Protein AF-A0A955H6G6-F1 (afdb_monomer_lite)

Structure (mmCIF, N/CA/C/O backbone):
data_AF-A0A955H6G6-F1
#
_entry.id   AF-A0A955H6G6-F1
#
loop_
_atom_site.group_PDB
_atom_site.id
_atom_site.type_symbol
_atom_site.label_atom_id
_atom_site.label_alt_id
_atom_site.label_comp_id
_atom_site.label_asym_id
_atom_site.label_entity_id
_atom_site.label_seq_id
_atom_site.pdbx_PDB_ins_code
_atom_site.Cartn_x
_atom_site.Cartn_y
_atom_site.Cartn_z
_atom_site.occupancy
_atom_site.B_iso_or_equiv
_atom_site.auth_seq_id
_atom_site.auth_comp_id
_atom_site.auth_asym_id
_atom_site.auth_atom_id
_atom_site.pdbx_PDB_model_num
ATOM 1 N N . MET A 1 1 ? 33.867 46.713 -33.913 1.00 29.95 1 MET A N 1
ATOM 2 C CA . MET A 1 1 ? 33.385 47.605 -34.989 1.00 29.95 1 MET A CA 1
ATOM 3 C C . MET A 1 1 ? 33.713 46.946 -36.328 1.00 29.95 1 MET A C 1
ATOM 5 O O . MET A 1 1 ? 34.881 46.955 -36.672 1.00 29.95 1 MET A O 1
ATOM 9 N N . LEU A 1 2 ? 32.701 46.371 -37.013 1.00 30.00 2 LEU A N 1
ATOM 10 C CA . LEU A 1 2 ? 32.691 45.863 -38.414 1.00 30.00 2 LEU A CA 1
ATOM 11 C C . LEU A 1 2 ? 33.700 44.720 -38.749 1.00 30.00 2 LEU A C 1
ATOM 13 O O . LEU A 1 2 ? 34.783 44.666 -38.199 1.00 30.00 2 LEU A O 1
ATOM 17 N N . ALA A 1 3 ? 33.438 43.734 -39.616 1.00 29.50 3 ALA A N 1
ATOM 18 C CA . ALA A 1 3 ? 32.559 43.696 -40.779 1.00 29.50 3 ALA A CA 1
ATOM 19 C C . ALA A 1 3 ? 32.136 42.259 -41.169 1.00 29.50 3 ALA A C 1
ATOM 21 O O . ALA A 1 3 ? 32.921 41.316 -41.099 1.00 29.50 3 ALA A O 1
ATOM 22 N N . PHE A 1 4 ? 30.909 42.152 -41.683 1.00 37.59 4 PHE A N 1
ATOM 23 C CA . PHE A 1 4 ? 30.386 41.062 -42.514 1.00 37.59 4 PHE A CA 1
ATOM 24 C C . PHE A 1 4 ? 31.121 40.949 -43.866 1.00 37.59 4 PHE A C 1
ATOM 26 O O . PHE A 1 4 ? 31.473 41.975 -44.456 1.00 37.59 4 PHE A O 1
ATOM 33 N N . LYS A 1 5 ? 31.211 39.731 -44.432 1.00 34.81 5 LYS A N 1
ATOM 34 C CA . LYS A 1 5 ? 31.335 39.517 -45.892 1.00 34.81 5 LYS A CA 1
ATOM 35 C C . LYS A 1 5 ? 30.805 38.145 -46.376 1.00 34.81 5 LYS A C 1
ATOM 37 O O . LYS A 1 5 ? 31.454 37.122 -46.237 1.00 34.81 5 LYS A O 1
ATOM 42 N N . ASN A 1 6 ? 29.606 38.215 -46.956 1.00 36.41 6 ASN A N 1
ATOM 43 C CA . ASN A 1 6 ? 28.945 37.484 -48.054 1.00 36.41 6 ASN A CA 1
ATOM 44 C C . ASN A 1 6 ? 29.561 36.272 -48.810 1.00 36.41 6 ASN A C 1
ATOM 46 O O . ASN A 1 6 ? 30.717 36.301 -49.226 1.00 36.41 6 ASN A O 1
ATOM 50 N N . ASN A 1 7 ? 28.599 35.428 -49.262 1.00 32.75 7 ASN A N 1
ATOM 51 C CA . ASN A 1 7 ? 28.463 34.663 -50.535 1.00 32.75 7 ASN A CA 1
ATOM 52 C C . ASN A 1 7 ? 29.050 33.224 -50.563 1.00 32.75 7 ASN A C 1
ATOM 54 O O . ASN A 1 7 ? 30.239 33.052 -50.350 1.00 32.75 7 ASN A O 1
ATOM 58 N N . LYS A 1 8 ? 28.315 32.132 -50.877 1.00 29.56 8 LYS A N 1
ATOM 59 C CA . LYS A 1 8 ? 27.477 31.838 -52.070 1.00 29.56 8 LYS A CA 1
ATOM 60 C C . LYS A 1 8 ? 26.641 30.547 -51.896 1.00 29.56 8 LYS A C 1
ATOM 62 O O . LYS A 1 8 ? 27.171 29.528 -51.470 1.00 29.56 8 LYS A O 1
ATOM 67 N N . ILE A 1 9 ? 25.396 30.568 -52.380 1.00 32.31 9 ILE A N 1
ATOM 68 C CA . ILE A 1 9 ? 24.551 29.401 -52.705 1.00 32.31 9 ILE A CA 1
ATOM 69 C C . ILE A 1 9 ? 24.797 29.010 -54.174 1.00 32.31 9 ILE A C 1
ATOM 71 O O . ILE A 1 9 ? 24.883 29.890 -55.035 1.00 32.31 9 ILE A O 1
ATOM 75 N N . LYS A 1 10 ? 24.872 27.707 -54.481 1.00 28.23 10 LYS A N 1
ATOM 76 C CA . LYS A 1 10 ? 24.749 27.168 -55.848 1.00 28.23 10 LYS A CA 1
ATOM 77 C C . LYS A 1 10 ? 23.869 25.914 -55.856 1.00 28.23 10 LYS A C 1
ATOM 79 O O . LYS A 1 10 ? 24.259 24.876 -55.339 1.00 28.23 10 LYS A O 1
ATOM 84 N N . PHE A 1 11 ? 22.708 26.049 -56.494 1.00 28.83 11 PHE A N 1
ATOM 85 C CA . PHE A 1 11 ? 21.888 24.969 -57.043 1.00 28.83 11 PHE A CA 1
ATOM 86 C C . PHE A 1 11 ? 22.544 24.402 -58.312 1.00 28.83 11 PHE A C 1
ATOM 88 O O . PHE A 1 11 ? 23.066 25.172 -59.122 1.00 28.83 11 PHE A O 1
ATOM 95 N N . ILE A 1 12 ? 22.438 23.088 -58.527 1.00 30.50 12 ILE A N 1
ATOM 96 C CA . ILE A 1 12 ? 22.557 22.460 -59.852 1.00 30.50 12 ILE A CA 1
ATOM 97 C C . ILE A 1 12 ? 21.370 21.508 -60.028 1.00 30.50 12 ILE A C 1
ATOM 99 O O . ILE A 1 12 ? 21.167 20.595 -59.235 1.00 30.50 12 ILE A O 1
ATOM 103 N N . PHE A 1 13 ? 20.591 21.777 -61.075 1.00 28.56 13 PHE A N 1
ATOM 104 C CA . PHE A 1 13 ? 19.526 20.945 -61.631 1.00 28.56 13 PHE A CA 1
ATOM 105 C C . PHE A 1 13 ? 20.087 20.014 -62.716 1.00 28.56 13 PHE A C 1
ATOM 107 O O . PHE A 1 13 ? 20.992 20.394 -63.457 1.00 28.56 13 PHE A O 1
ATOM 114 N N . GLY A 1 14 ? 19.445 18.857 -62.873 1.00 26.09 14 GLY A N 1
ATOM 115 C CA . GLY A 1 14 ? 19.478 17.983 -64.049 1.00 26.09 14 GLY A CA 1
ATOM 116 C C . GLY A 1 14 ? 18.926 16.615 -63.638 1.00 26.09 14 GLY A C 1
ATOM 117 O O . GLY A 1 14 ? 19.543 15.949 -62.826 1.00 26.09 14 GLY A O 1
ATOM 118 N N . GLY A 1 15 ? 17.751 16.132 -64.034 1.00 28.52 15 GLY A N 1
ATOM 119 C CA . GLY A 1 15 ? 16.844 16.489 -65.116 1.00 28.52 15 GLY A CA 1
ATOM 120 C C . GLY A 1 15 ? 16.613 15.232 -65.949 1.00 28.52 15 GLY A C 1
ATOM 121 O O . GLY A 1 15 ? 17.495 14.899 -66.718 1.00 28.52 15 GLY A O 1
ATOM 122 N N . TYR A 1 16 ? 15.470 14.554 -65.788 1.00 27.56 16 TYR A N 1
ATOM 123 C CA . TYR A 1 16 ? 14.782 13.791 -66.842 1.00 27.56 16 TYR A CA 1
ATOM 124 C C . TYR A 1 16 ? 13.300 13.646 -66.471 1.00 27.56 16 TYR A C 1
ATOM 126 O O . TYR A 1 16 ? 12.947 13.337 -65.335 1.00 27.56 16 TYR A O 1
ATOM 134 N N . PHE A 1 17 ? 12.446 13.953 -67.443 1.00 27.75 17 PHE A N 1
ATOM 135 C CA . PHE A 1 17 ? 11.005 14.156 -67.345 1.00 27.75 17 PHE A CA 1
ATOM 136 C C . PHE A 1 17 ? 10.324 13.163 -68.309 1.00 27.75 17 PHE A C 1
ATOM 138 O O . PHE A 1 17 ? 10.761 13.041 -69.450 1.00 27.75 17 PHE A O 1
ATOM 145 N N . PHE A 1 18 ? 9.237 12.540 -67.835 1.00 27.34 18 PHE A N 1
ATOM 146 C CA . PHE A 1 18 ? 8.098 11.938 -68.559 1.00 27.34 18 PHE A CA 1
ATOM 147 C C . PHE A 1 18 ? 8.217 10.562 -69.249 1.00 27.34 18 PHE A C 1
ATOM 149 O O . PHE A 1 18 ? 8.771 10.452 -70.337 1.00 27.34 18 PHE A O 1
ATOM 156 N N . LEU A 1 19 ? 7.464 9.576 -68.721 1.00 26.31 19 LEU A N 1
ATOM 157 C CA . LEU A 1 19 ? 6.324 8.982 -69.446 1.00 26.31 19 LEU A CA 1
ATOM 158 C C . LEU A 1 19 ? 5.303 8.268 -68.513 1.00 26.31 19 LEU A C 1
ATOM 160 O O . LEU A 1 19 ? 5.632 7.312 -67.823 1.00 26.31 19 LEU A O 1
ATOM 164 N N . THR A 1 20 ? 4.056 8.754 -68.579 1.00 27.47 20 THR A N 1
ATOM 165 C CA . THR A 1 20 ?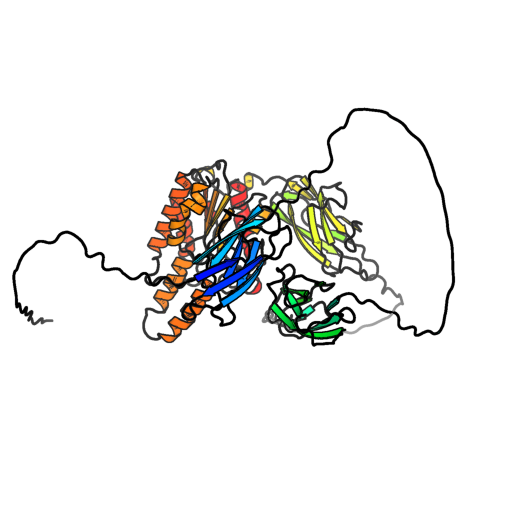 2.741 8.065 -68.489 1.00 27.47 20 THR A CA 1
ATOM 166 C C . THR A 1 20 ? 2.256 7.321 -67.229 1.00 27.47 20 THR A C 1
ATOM 168 O O . THR A 1 20 ? 2.716 6.246 -66.865 1.00 27.47 20 THR A O 1
ATOM 171 N N . ILE A 1 21 ? 1.158 7.873 -66.697 1.00 29.80 21 ILE A N 1
ATOM 172 C CA . ILE A 1 21 ? 0.106 7.281 -65.858 1.00 29.80 21 ILE A CA 1
ATOM 173 C C . ILE A 1 21 ? -0.581 6.117 -66.597 1.00 29.80 21 ILE A C 1
ATOM 175 O O . ILE A 1 21 ? -1.085 6.339 -67.692 1.00 29.80 21 ILE A O 1
ATOM 179 N N . LEU A 1 22 ? -0.642 4.927 -65.983 1.00 25.66 22 LEU A N 1
ATOM 180 C CA . LEU A 1 22 ? -1.825 4.054 -65.816 1.00 25.66 22 LEU A CA 1
ATOM 181 C C . LEU A 1 22 ? -1.365 2.675 -65.301 1.00 25.66 22 LEU A C 1
ATOM 183 O O . LEU A 1 22 ? -0.860 1.866 -66.069 1.00 25.66 22 LEU A O 1
ATOM 187 N N . CYS A 1 23 ? -1.566 2.408 -64.012 1.00 24.22 23 CYS A N 1
ATOM 188 C CA . CYS A 1 23 ? -2.001 1.111 -63.477 1.00 24.22 23 CYS A CA 1
ATOM 189 C C . CYS A 1 23 ? -2.344 1.315 -61.999 1.00 24.22 23 CYS A C 1
ATOM 191 O O . CYS A 1 23 ? -1.502 1.261 -61.109 1.00 24.22 23 CYS A O 1
ATOM 193 N N . PHE A 1 24 ? -3.620 1.625 -61.775 1.00 30.45 24 PHE A N 1
ATOM 194 C CA . PHE A 1 24 ? -4.322 1.252 -60.557 1.00 30.45 24 PHE A CA 1
ATOM 195 C C . PHE A 1 24 ? -4.311 -0.285 -60.467 1.00 30.45 24 PHE A C 1
ATOM 197 O O . PHE A 1 24 ? -4.474 -0.944 -61.491 1.00 30.45 24 PHE A O 1
ATOM 204 N N . PHE A 1 25 ? -4.197 -0.799 -59.243 1.00 30.16 25 PHE A N 1
ATOM 205 C CA . PHE A 1 25 ? -4.153 -2.203 -58.813 1.00 30.16 25 PHE A CA 1
ATOM 206 C C . PHE A 1 25 ? -2.784 -2.898 -58.736 1.00 30.16 25 PHE A C 1
ATOM 208 O O . PHE A 1 25 ? -2.073 -3.090 -59.716 1.00 30.16 25 PHE A O 1
ATOM 215 N N . SER A 1 26 ? -2.539 -3.379 -57.510 1.00 31.69 26 SER A N 1
ATOM 216 C CA . SER A 1 26 ? -1.676 -4.506 -57.150 1.00 31.69 26 SER A CA 1
ATOM 217 C C . SER A 1 26 ? -0.186 -4.220 -57.003 1.00 31.69 26 SER A C 1
ATOM 219 O O . SER A 1 26 ? 0.628 -4.750 -57.743 1.00 31.69 26 SER A O 1
ATOM 221 N N . PHE A 1 27 ? 0.177 -3.483 -55.953 1.00 27.98 27 PHE A N 1
ATOM 222 C CA . PHE A 1 27 ? 1.439 -3.718 -55.244 1.00 27.98 27 PHE A CA 1
ATOM 223 C C . PHE A 1 27 ? 1.220 -3.532 -53.736 1.00 27.98 27 PHE A C 1
ATOM 225 O O . PHE A 1 27 ? 1.695 -2.593 -53.105 1.00 27.98 27 PHE A O 1
ATOM 232 N N . VAL A 1 28 ? 0.477 -4.473 -53.145 1.00 32.03 28 VAL A N 1
ATOM 233 C CA . VAL A 1 28 ? 0.815 -4.926 -51.794 1.00 32.03 28 VAL A CA 1
ATOM 234 C C . VAL A 1 28 ? 2.111 -5.706 -51.981 1.00 32.03 28 VAL A C 1
ATOM 236 O O . VAL A 1 28 ? 2.087 -6.891 -52.304 1.00 32.03 28 VAL A O 1
ATOM 239 N N . SER A 1 29 ? 3.257 -5.029 -51.887 1.00 32.50 29 SER A N 1
ATOM 240 C CA . SER A 1 29 ? 4.501 -5.750 -51.642 1.00 32.50 29 SER A CA 1
ATOM 241 C C . SER A 1 29 ? 4.330 -6.395 -50.282 1.00 32.50 29 SER A C 1
ATOM 243 O O . SER A 1 29 ? 4.290 -5.704 -49.264 1.00 32.50 29 SER A O 1
ATOM 245 N N . ALA A 1 30 ? 4.153 -7.712 -50.302 1.00 32.62 30 ALA A N 1
ATOM 246 C CA . ALA A 1 30 ? 4.220 -8.558 -49.137 1.00 32.62 30 ALA A CA 1
ATOM 247 C C . ALA A 1 30 ? 5.499 -8.209 -48.368 1.00 32.62 30 ALA A C 1
ATOM 249 O O . ALA A 1 30 ? 6.603 -8.599 -48.743 1.00 32.62 30 ALA A O 1
ATOM 250 N N . VAL A 1 31 ? 5.337 -7.473 -47.270 1.00 29.88 31 VAL A N 1
ATOM 251 C CA . VAL A 1 31 ? 6.147 -7.744 -46.094 1.00 29.88 31 VAL A CA 1
ATOM 252 C C . VAL A 1 31 ? 5.825 -9.195 -45.790 1.00 29.88 31 VAL A C 1
ATOM 254 O O . VAL A 1 31 ? 4.696 -9.510 -45.414 1.00 29.88 31 VAL A O 1
ATOM 257 N N . SER A 1 32 ? 6.766 -10.103 -46.044 1.00 34.44 32 SER A N 1
ATOM 258 C CA . SER A 1 32 ? 6.687 -11.401 -45.400 1.00 34.44 32 SER A CA 1
ATOM 259 C C . SER A 1 32 ? 6.675 -11.092 -43.910 1.00 34.44 32 SER A C 1
ATOM 261 O O . SER A 1 32 ? 7.691 -10.668 -43.356 1.00 34.44 32 SER A O 1
ATOM 263 N N . ALA A 1 33 ? 5.509 -11.218 -43.279 1.00 32.69 33 ALA A N 1
ATOM 264 C CA . ALA A 1 33 ? 5.447 -11.406 -41.850 1.00 32.69 33 ALA A CA 1
ATOM 265 C C . ALA A 1 33 ? 6.297 -12.647 -41.597 1.00 32.69 33 ALA A C 1
ATOM 267 O O . ALA A 1 33 ? 5.891 -13.766 -41.902 1.00 32.69 33 ALA A O 1
ATOM 268 N N . GLN A 1 34 ? 7.531 -12.437 -41.156 1.00 34.25 34 GLN A N 1
ATOM 269 C CA . GLN A 1 34 ? 8.310 -13.510 -40.587 1.00 34.25 34 GLN A CA 1
ATOM 270 C C . GLN A 1 34 ? 7.605 -13.808 -39.269 1.00 34.25 34 GLN A C 1
ATOM 272 O O . GLN A 1 34 ? 7.817 -13.117 -38.275 1.00 34.25 34 GLN A O 1
ATOM 277 N N . SER A 1 35 ? 6.637 -14.728 -39.309 1.00 43.41 35 SER A N 1
ATOM 278 C CA . SER A 1 35 ? 5.995 -15.220 -38.103 1.00 43.41 35 SER A CA 1
ATOM 279 C C . SER A 1 35 ? 7.091 -15.902 -37.306 1.00 43.41 35 SER A C 1
ATOM 281 O O . SER A 1 35 ? 7.591 -16.947 -37.716 1.00 43.41 35 SER A O 1
ATOM 283 N N . SER A 1 36 ? 7.496 -15.304 -36.196 1.00 52.47 36 SER A N 1
ATOM 284 C CA . SER A 1 36 ? 8.211 -16.034 -35.161 1.00 52.47 36 SER A CA 1
ATOM 285 C C . SER A 1 36 ? 7.305 -17.189 -34.736 1.00 52.47 36 SER A C 1
ATOM 287 O O . SER A 1 36 ? 6.261 -16.944 -34.128 1.00 52.47 36 SER A O 1
ATOM 289 N N . SER A 1 37 ? 7.631 -18.414 -35.152 1.00 72.56 37 SER A N 1
ATOM 290 C CA . SER A 1 37 ? 6.790 -19.582 -34.896 1.00 72.56 37 SER A CA 1
ATOM 291 C C . SER A 1 37 ? 6.953 -20.010 -33.433 1.00 72.56 37 SER A C 1
ATOM 293 O O . SER A 1 37 ? 7.884 -20.714 -33.053 1.00 72.56 37 SER A O 1
ATOM 295 N N . TYR A 1 38 ? 6.069 -19.486 -32.582 1.00 87.81 38 TYR A N 1
ATOM 296 C CA . TYR A 1 38 ? 5.845 -19.978 -31.227 1.00 87.81 38 TYR A CA 1
ATOM 297 C C . TYR A 1 38 ? 4.654 -20.922 -31.285 1.00 87.81 38 TYR A C 1
ATOM 299 O O . TYR A 1 38 ? 3.580 -20.530 -31.749 1.00 87.81 38 TYR A O 1
ATOM 307 N N . THR A 1 39 ? 4.828 -22.156 -30.827 1.00 90.88 39 THR A N 1
ATOM 308 C CA . THR A 1 39 ? 3.720 -23.108 -30.748 1.00 90.88 39 THR A CA 1
ATOM 309 C C . THR A 1 39 ? 3.658 -23.738 -29.372 1.00 90.88 39 THR A C 1
ATOM 311 O O . THR A 1 39 ? 4.681 -23.957 -28.720 1.00 90.88 39 THR A O 1
ATOM 314 N N . ILE A 1 40 ? 2.430 -24.002 -28.934 1.00 93.69 40 ILE A N 1
ATOM 315 C CA . ILE A 1 40 ? 2.135 -24.826 -27.771 1.00 93.69 40 ILE A CA 1
ATOM 316 C C . ILE A 1 40 ? 1.022 -25.797 -28.148 1.00 93.69 40 ILE A C 1
ATOM 318 O O . ILE A 1 40 ? 0.101 -25.437 -28.885 1.00 93.69 40 ILE A O 1
ATOM 322 N N . SER A 1 41 ? 1.109 -27.024 -27.658 1.00 93.56 41 SER A N 1
ATOM 323 C CA . SER A 1 41 ? 0.113 -28.066 -27.891 1.00 93.56 41 SER A CA 1
ATOM 324 C C . SER A 1 41 ? 0.009 -28.983 -26.682 1.00 93.56 41 SER A C 1
ATOM 326 O O . SER A 1 41 ? 0.916 -29.045 -25.854 1.00 93.56 41 SER A O 1
ATOM 328 N N . THR A 1 42 ? -1.121 -29.664 -26.570 1.00 93.94 42 THR A N 1
ATOM 329 C CA . THR A 1 42 ? -1.395 -30.640 -25.520 1.00 93.94 42 THR A CA 1
ATOM 330 C C . THR A 1 42 ? -1.686 -31.993 -26.152 1.00 93.94 42 THR A C 1
ATOM 332 O O . THR A 1 42 ? -2.109 -32.069 -27.308 1.00 93.94 42 THR A O 1
ATOM 335 N N . ASP A 1 43 ? -1.464 -33.073 -25.407 1.00 87.69 43 ASP A N 1
ATOM 336 C CA . ASP A 1 43 ? -1.727 -34.435 -25.885 1.00 87.69 43 ASP A CA 1
ATOM 337 C C . ASP A 1 43 ? -3.230 -34.741 -26.007 1.00 87.69 43 ASP A C 1
ATOM 339 O O . ASP A 1 43 ? -3.630 -35.601 -26.796 1.00 87.69 43 ASP A O 1
ATOM 343 N N . LYS A 1 44 ? -4.068 -34.019 -25.252 1.00 88.94 44 LYS A N 1
ATOM 344 C CA . LYS A 1 44 ? -5.530 -34.140 -25.245 1.00 88.94 44 LYS A CA 1
ATOM 345 C C . LYS A 1 44 ? -6.183 -32.761 -25.161 1.00 88.94 44 LYS A C 1
ATOM 347 O O . LYS A 1 44 ? -5.567 -31.778 -24.753 1.00 88.94 44 LYS A O 1
ATOM 352 N N . SER A 1 45 ? -7.461 -32.694 -25.524 1.00 89.12 45 SER A N 1
ATOM 353 C CA . SER A 1 45 ? -8.305 -31.510 -25.313 1.00 89.12 45 SER A CA 1
ATOM 354 C C . SER A 1 45 ? -9.147 -31.589 -24.035 1.00 89.12 45 SER A C 1
ATOM 356 O O . SER A 1 45 ? -9.696 -30.572 -23.620 1.00 89.12 45 SER A O 1
ATOM 358 N N . THR A 1 46 ? -9.257 -32.772 -23.421 1.00 93.00 46 THR A N 1
ATOM 359 C CA . THR A 1 46 ? -10.068 -33.031 -22.222 1.00 93.00 46 THR A CA 1
ATOM 360 C C . THR A 1 46 ? -9.289 -33.899 -21.235 1.00 93.00 46 THR A C 1
ATOM 362 O O . THR A 1 46 ? -8.666 -34.877 -21.654 1.00 93.00 46 THR A O 1
ATOM 365 N N . TYR A 1 47 ? -9.333 -33.534 -19.953 1.00 90.88 47 TYR A N 1
ATOM 366 C CA . TYR A 1 47 ? -8.598 -34.167 -18.854 1.00 90.88 47 TYR A CA 1
ATOM 367 C C . TYR A 1 47 ? -9.521 -34.446 -17.659 1.00 90.88 47 TYR A C 1
ATOM 369 O O . TYR A 1 47 ? -10.511 -33.742 -17.446 1.00 90.88 47 TYR A O 1
ATOM 377 N N . GLN A 1 48 ? -9.178 -35.455 -16.865 1.00 82.94 48 GLN A N 1
ATOM 378 C CA . GLN A 1 48 ? -9.827 -35.748 -15.585 1.00 82.94 48 GLN A CA 1
ATOM 379 C C . GLN A 1 48 ? -9.329 -34.805 -14.478 1.00 82.94 48 GLN A C 1
ATOM 381 O O . GLN A 1 48 ? -8.270 -34.182 -14.602 1.00 82.94 48 GLN A O 1
ATOM 386 N N . LYS A 1 49 ? -10.075 -34.698 -13.371 1.00 74.81 49 LYS A N 1
ATOM 387 C CA . LYS A 1 49 ? -9.625 -33.938 -12.192 1.00 74.81 49 LYS A CA 1
ATOM 388 C C . LYS A 1 49 ? -8.269 -34.466 -11.707 1.00 74.81 49 LYS A C 1
ATOM 390 O O . LYS A 1 49 ? -8.062 -35.673 -11.639 1.00 74.81 49 LYS A O 1
ATOM 395 N N . ASP A 1 50 ? -7.363 -33.547 -11.373 1.00 74.06 50 ASP A N 1
ATOM 396 C CA . ASP A 1 50 ? -6.000 -33.819 -10.896 1.00 74.06 50 ASP A CA 1
ATOM 397 C C . ASP A 1 50 ? -5.089 -34.545 -11.915 1.00 74.06 50 ASP A C 1
ATOM 399 O O . ASP A 1 50 ? -3.934 -34.854 -11.610 1.00 74.06 50 ASP A O 1
ATOM 403 N N . GLU A 1 51 ? -5.559 -34.768 -13.152 1.00 80.69 51 GLU A N 1
ATOM 404 C CA . GLU A 1 51 ? -4.738 -35.290 -14.244 1.00 80.69 51 GLU A CA 1
ATOM 405 C C . GLU A 1 51 ? -3.700 -34.244 -14.683 1.00 80.69 51 GLU A C 1
ATOM 407 O O . GLU A 1 51 ? -3.985 -33.052 -14.830 1.00 80.69 51 GLU A O 1
ATOM 412 N N . ILE A 1 52 ? -2.464 -34.700 -14.903 1.00 84.62 52 ILE A N 1
ATOM 413 C CA . ILE A 1 52 ? -1.366 -33.844 -15.355 1.00 84.62 52 ILE A CA 1
ATOM 414 C C . ILE A 1 52 ? -1.564 -33.494 -16.831 1.00 84.62 52 ILE A C 1
ATOM 416 O O . ILE A 1 52 ? -1.545 -34.366 -17.701 1.00 84.62 52 ILE A O 1
ATOM 420 N N . VAL A 1 53 ? -1.649 -32.200 -17.116 1.00 88.06 53 VAL A N 1
ATOM 421 C CA . VAL A 1 53 ? -1.676 -31.645 -18.469 1.00 88.06 53 VAL A CA 1
ATOM 422 C C . VAL A 1 53 ? -0.242 -31.457 -18.953 1.00 88.06 53 VAL A C 1
ATOM 424 O O . VAL A 1 53 ? 0.503 -30.632 -18.413 1.00 88.06 53 VAL A O 1
ATOM 427 N N . LYS A 1 54 ? 0.143 -32.205 -19.989 1.00 86.69 54 LYS A N 1
ATOM 428 C CA . LYS A 1 54 ? 1.442 -32.062 -20.656 1.00 86.69 54 LYS A CA 1
ATOM 429 C C . LYS A 1 54 ? 1.341 -31.068 -21.801 1.00 86.69 54 LYS A C 1
ATOM 431 O O . LYS A 1 54 ? 0.465 -31.178 -22.653 1.00 86.69 54 LYS A O 1
ATOM 436 N N . VAL A 1 55 ? 2.249 -30.101 -21.804 1.00 93.25 55 VAL A N 1
ATOM 437 C CA . VAL A 1 55 ? 2.262 -28.984 -22.748 1.00 93.25 55 VAL A CA 1
ATOM 438 C C . VAL A 1 55 ? 3.576 -28.991 -23.493 1.00 93.25 55 VAL A C 1
ATOM 440 O O . VAL A 1 55 ? 4.606 -28.563 -22.962 1.00 93.25 55 VAL A O 1
ATOM 443 N N . ASP A 1 56 ? 3.525 -29.484 -24.721 1.00 90.94 56 ASP A N 1
ATOM 444 C CA . ASP A 1 56 ? 4.646 -29.450 -25.643 1.00 90.94 56 ASP A CA 1
ATOM 445 C C . ASP A 1 56 ? 4.740 -28.059 -26.260 1.00 90.94 56 ASP A C 1
ATOM 447 O O . ASP A 1 56 ? 3.742 -27.497 -26.719 1.00 90.94 56 ASP A O 1
ATOM 451 N N . TRP A 1 57 ? 5.941 -27.496 -26.258 1.00 92.31 57 TRP A N 1
ATOM 452 C CA . TRP A 1 57 ? 6.219 -26.174 -26.797 1.00 92.31 57 TRP A CA 1
ATOM 453 C C . TRP A 1 57 ? 7.407 -26.214 -27.753 1.00 92.31 57 TRP A C 1
ATOM 455 O O . TRP A 1 57 ? 8.369 -26.962 -27.551 1.00 92.31 57 TRP A O 1
ATOM 465 N N . GLU A 1 58 ? 7.350 -25.372 -28.782 1.00 89.88 58 GLU A N 1
ATOM 466 C CA . GLU A 1 58 ? 8.418 -25.193 -29.766 1.00 89.88 58 GLU A CA 1
ATOM 467 C C . GLU A 1 58 ? 8.595 -23.703 -30.093 1.00 89.88 58 GLU A C 1
ATOM 469 O O . GLU A 1 58 ? 7.625 -22.956 -30.255 1.00 89.88 58 GLU A O 1
ATOM 474 N N . ILE A 1 59 ? 9.856 -23.276 -30.148 1.00 85.12 59 ILE A N 1
ATOM 475 C CA . ILE A 1 59 ? 10.323 -21.918 -30.420 1.00 85.12 59 ILE A CA 1
ATOM 476 C C . ILE A 1 59 ? 11.478 -22.024 -31.411 1.00 85.12 59 ILE A C 1
ATOM 478 O O . ILE A 1 59 ? 12.464 -22.717 -31.156 1.00 85.12 59 ILE A O 1
ATOM 482 N N . GLU A 1 60 ? 11.432 -21.267 -32.503 1.00 77.94 60 GLU A N 1
ATOM 483 C CA . GLU A 1 60 ? 12.608 -21.113 -33.365 1.00 77.94 60 GLU A CA 1
ATOM 484 C C . GLU A 1 60 ? 13.839 -20.680 -32.553 1.00 77.94 60 GLU A C 1
ATOM 486 O O . GLU A 1 60 ? 13.819 -19.666 -31.855 1.00 77.94 60 GLU A O 1
ATOM 491 N N . SER A 1 61 ? 14.943 -21.424 -32.662 1.00 64.19 61 SER A N 1
ATOM 492 C CA . SER A 1 61 ? 16.137 -21.264 -31.814 1.00 64.19 61 SER A CA 1
ATOM 493 C C . SER A 1 61 ? 16.758 -19.859 -31.826 1.00 64.19 61 SER A C 1
ATOM 495 O O . SER A 1 61 ? 17.478 -19.499 -30.899 1.00 64.19 61 SER A O 1
ATOM 497 N N . SER A 1 62 ? 16.504 -19.049 -32.859 1.00 64.44 62 SER A N 1
ATOM 498 C CA . SER A 1 62 ? 16.932 -17.642 -32.922 1.00 64.44 62 SER A CA 1
ATOM 499 C C . SER A 1 62 ? 16.109 -16.699 -32.034 1.00 64.44 62 SER A C 1
ATOM 501 O O . SER A 1 62 ? 16.543 -15.577 -31.783 1.00 64.44 62 SER A O 1
ATOM 503 N N . ASN A 1 63 ? 14.942 -17.143 -31.563 1.00 64.19 63 ASN A N 1
ATOM 504 C CA . ASN A 1 63 ? 13.964 -16.360 -30.806 1.00 64.19 63 ASN A CA 1
ATOM 505 C C . ASN A 1 63 ? 13.818 -16.819 -29.345 1.00 64.19 63 ASN A C 1
ATOM 507 O O . ASN A 1 63 ? 13.110 -16.164 -28.581 1.00 64.19 63 ASN A O 1
ATOM 511 N N . SER A 1 64 ? 14.477 -17.915 -28.946 1.00 64.19 64 SER A N 1
ATOM 512 C CA . SER A 1 64 ? 14.385 -18.454 -27.585 1.00 64.19 64 SER A CA 1
ATOM 513 C C . SER A 1 64 ? 15.059 -17.527 -26.570 1.00 64.19 64 SER A C 1
ATOM 515 O O . SER A 1 64 ? 16.263 -17.260 -26.667 1.00 64.19 64 SER A O 1
ATOM 517 N N . SER A 1 65 ? 14.313 -17.078 -25.564 1.00 68.38 65 SER A N 1
ATOM 518 C CA . SER A 1 65 ? 14.833 -16.341 -24.409 1.00 68.38 65 SER A CA 1
ATOM 519 C C . SER A 1 65 ? 14.709 -17.186 -23.142 1.00 68.38 65 SER A C 1
ATOM 521 O O . SER A 1 65 ? 13.752 -17.933 -22.970 1.00 68.38 65 SER A O 1
ATOM 523 N N . ASN A 1 66 ? 15.649 -17.044 -22.199 1.00 68.88 66 ASN A N 1
ATOM 524 C CA . ASN A 1 66 ? 15.591 -17.722 -20.890 1.00 68.88 66 ASN A CA 1
ATOM 525 C C . ASN A 1 66 ? 14.384 -17.306 -20.028 1.00 68.88 66 ASN A C 1
ATOM 527 O O . ASN A 1 66 ? 14.148 -17.889 -18.975 1.00 68.88 66 ASN A O 1
ATOM 531 N N . ASN A 1 67 ? 13.641 -16.297 -20.483 1.00 73.19 67 ASN A N 1
ATOM 532 C CA . ASN A 1 67 ? 12.564 -15.651 -19.752 1.00 73.19 67 ASN A CA 1
ATOM 533 C C . ASN A 1 67 ? 11.198 -15.808 -20.445 1.00 73.19 67 ASN A C 1
ATOM 535 O O . ASN A 1 67 ? 10.246 -15.128 -20.067 1.00 73.19 67 ASN A O 1
ATOM 539 N N . ASP A 1 68 ? 11.097 -16.637 -21.483 1.00 82.25 68 ASP A N 1
ATOM 540 C CA . ASP A 1 68 ? 9.808 -16.991 -22.085 1.00 82.25 68 ASP A CA 1
ATOM 541 C C . ASP A 1 68 ? 9.102 -18.008 -21.176 1.00 82.25 68 ASP A C 1
ATOM 543 O O . ASP A 1 68 ? 9.763 -18.847 -20.557 1.00 82.25 68 ASP A O 1
ATOM 547 N N . TRP A 1 69 ? 7.777 -17.944 -21.055 1.00 86.56 69 TRP A N 1
ATOM 548 C CA . TRP A 1 69 ? 7.026 -18.765 -20.100 1.00 86.56 69 TRP A CA 1
ATOM 549 C C . TRP A 1 69 ? 5.629 -19.138 -20.596 1.00 86.56 69 TRP A C 1
ATOM 551 O O . TRP A 1 69 ? 5.050 -18.445 -21.428 1.00 86.56 69 TRP A O 1
ATOM 561 N N . ILE A 1 70 ? 5.093 -20.245 -20.079 1.00 90.00 70 ILE A N 1
ATOM 562 C CA . ILE A 1 70 ? 3.713 -20.692 -20.300 1.00 90.00 70 ILE A CA 1
ATOM 563 C C . ILE A 1 70 ? 2.959 -20.622 -18.975 1.00 90.00 70 ILE A C 1
ATOM 565 O O . ILE A 1 70 ? 3.470 -21.067 -17.945 1.00 90.00 70 ILE A O 1
ATOM 569 N N . GLY A 1 71 ? 1.750 -20.065 -19.000 1.00 84.12 71 GLY A N 1
ATOM 570 C CA . GLY A 1 71 ? 0.815 -20.067 -17.877 1.00 84.12 71 GLY A CA 1
ATOM 571 C C . GLY A 1 71 ? -0.446 -20.873 -18.178 1.00 84.12 71 GLY A C 1
ATOM 572 O O . GLY A 1 71 ? -0.896 -20.905 -19.323 1.00 84.12 71 GLY A O 1
ATOM 573 N N . LEU A 1 72 ? -1.020 -21.481 -17.140 1.00 93.38 72 LEU A N 1
ATOM 574 C CA . LEU A 1 72 ? -2.346 -22.099 -17.131 1.00 93.38 72 LEU A CA 1
ATOM 575 C C . LEU A 1 72 ? -3.366 -21.107 -16.553 1.00 93.38 72 LEU A C 1
ATOM 577 O O . LEU A 1 72 ? -3.152 -20.549 -15.476 1.00 93.38 72 LEU A O 1
ATOM 581 N N . TYR A 1 73 ? -4.491 -20.917 -17.232 1.00 94.56 73 TYR A N 1
ATOM 582 C CA . TYR A 1 73 ? -5.519 -19.928 -16.904 1.00 94.56 73 TYR A CA 1
ATOM 583 C C . TYR A 1 73 ? -6.900 -20.567 -16.914 1.00 94.56 73 TYR A C 1
ATOM 585 O O . TYR A 1 73 ? -7.189 -21.352 -17.811 1.00 94.56 73 TYR A O 1
ATOM 593 N N . LYS A 1 74 ? -7.804 -20.155 -16.015 1.00 94.06 74 LYS A N 1
ATOM 594 C CA . LYS A 1 74 ? -9.238 -20.368 -16.276 1.00 94.06 74 LYS A CA 1
ATOM 595 C C . LYS A 1 74 ? -9.633 -19.584 -17.522 1.00 94.06 74 LYS A C 1
ATOM 597 O O . LYS A 1 74 ? -9.266 -18.407 -17.638 1.00 94.06 74 LYS A O 1
ATOM 602 N N . LYS A 1 75 ? -10.394 -20.210 -18.418 1.00 91.50 75 LYS A N 1
ATOM 603 C CA . LYS A 1 75 ? -10.858 -19.606 -19.675 1.00 91.50 75 LYS A CA 1
ATOM 604 C C . LYS A 1 75 ? -11.506 -18.244 -19.418 1.00 91.50 75 LYS A C 1
ATOM 606 O O . LYS A 1 75 ? -12.312 -18.093 -18.500 1.00 91.50 75 LYS A O 1
ATOM 611 N N . GLY A 1 76 ? -11.097 -17.237 -20.189 1.00 85.94 76 GLY A N 1
ATOM 612 C CA . GLY A 1 76 ? -11.543 -15.846 -20.017 1.00 85.94 76 GLY A CA 1
ATOM 613 C C . GLY A 1 76 ? -10.860 -15.032 -18.902 1.00 85.94 76 GLY A C 1
ATOM 614 O O . GLY A 1 76 ? -11.148 -13.843 -18.770 1.00 85.94 76 GLY A O 1
ATOM 615 N N . SER A 1 77 ? -9.937 -15.602 -18.117 1.00 84.94 77 SER A N 1
ATOM 616 C CA . SER A 1 77 ? -9.159 -14.830 -17.127 1.00 84.94 77 SER A CA 1
ATOM 617 C C . SER A 1 77 ? -8.201 -13.845 -17.804 1.00 84.94 77 SER A C 1
ATOM 619 O O . SER A 1 77 ? -7.728 -14.094 -18.913 1.00 84.94 77 SER A O 1
ATOM 621 N N . SER A 1 78 ? -7.857 -12.740 -17.137 1.00 88.00 78 SER A N 1
ATOM 622 C CA . SER A 1 78 ? -6.836 -11.818 -17.653 1.00 88.00 78 SER A CA 1
ATOM 623 C C . SER A 1 78 ? -5.454 -12.482 -17.700 1.00 88.00 78 SER A C 1
ATOM 625 O O . SER A 1 78 ? -5.163 -13.377 -16.906 1.00 88.00 78 SER A O 1
ATOM 627 N N . ASP A 1 79 ? -4.569 -12.021 -18.592 1.00 77.62 79 ASP A N 1
ATOM 628 C CA . ASP A 1 79 ? -3.213 -12.583 -18.745 1.00 77.62 79 ASP A CA 1
ATOM 629 C C . ASP A 1 79 ? -2.362 -12.479 -17.464 1.00 77.62 79 ASP A C 1
ATOM 631 O O . ASP A 1 79 ? -1.421 -13.248 -17.284 1.00 77.62 79 ASP A O 1
ATOM 635 N N . LYS A 1 80 ? -2.736 -11.601 -16.521 1.00 77.06 80 LYS A N 1
ATOM 636 C CA . LYS A 1 80 ? -2.080 -11.443 -15.211 1.00 77.06 80 LYS A CA 1
ATOM 637 C C . LYS A 1 80 ? -2.559 -12.437 -14.140 1.00 77.06 80 LYS A C 1
ATOM 639 O O . LYS A 1 80 ? -1.959 -12.493 -13.071 1.00 77.06 80 LYS A O 1
ATOM 644 N N . LYS A 1 81 ? -3.630 -13.200 -14.392 1.00 82.38 81 LYS A N 1
ATOM 645 C CA . LYS A 1 81 ? -4.279 -14.093 -13.413 1.00 82.38 81 LYS A CA 1
ATOM 646 C C . LYS A 1 81 ? -4.178 -15.565 -13.836 1.00 82.38 81 LYS A C 1
ATOM 648 O O . LYS A 1 81 ? -5.187 -16.213 -14.104 1.00 82.38 81 LYS A O 1
ATOM 653 N N . TYR A 1 82 ? -2.953 -16.079 -13.908 1.00 74.88 82 TYR A N 1
ATOM 654 C CA . TYR A 1 82 ? -2.696 -17.509 -14.107 1.00 74.88 82 TYR A CA 1
ATOM 655 C C . TYR A 1 82 ? -2.905 -18.296 -12.803 1.00 74.88 82 TYR A C 1
ATOM 657 O O . TYR A 1 82 ? -2.675 -17.782 -11.708 1.00 74.88 82 TYR A O 1
ATOM 665 N N . GLU A 1 83 ? -3.307 -19.562 -12.899 1.00 81.44 83 GLU A N 1
ATOM 666 C CA . GLU A 1 83 ? -3.351 -20.485 -11.755 1.00 81.44 83 GLU A CA 1
ATOM 667 C C . GLU A 1 83 ? -1.967 -21.046 -11.413 1.00 81.44 83 GLU A C 1
ATOM 669 O O . GLU A 1 83 ? -1.642 -21.245 -10.238 1.00 81.44 83 GLU A O 1
ATOM 674 N N . SER A 1 84 ? -1.168 -21.297 -12.448 1.00 72.75 84 SER A N 1
ATOM 675 C CA . SER A 1 84 ? 0.195 -21.818 -12.386 1.00 72.75 84 SER A CA 1
ATOM 676 C C . SER A 1 84 ? 0.946 -21.435 -13.665 1.00 72.75 84 SER A C 1
ATOM 678 O O . SER A 1 84 ? 0.337 -21.083 -14.674 1.00 72.75 84 SER A O 1
ATOM 680 N N . TRP A 1 85 ? 2.277 -21.434 -13.620 1.00 91.06 85 TRP A N 1
ATOM 681 C CA . TRP A 1 85 ? 3.120 -21.040 -14.749 1.00 91.06 85 TRP A CA 1
ATOM 682 C C . TRP A 1 85 ? 4.511 -21.671 -14.646 1.00 91.06 85 TRP A C 1
ATOM 684 O O . TRP A 1 85 ? 4.953 -22.025 -13.550 1.00 91.06 85 TRP A O 1
ATOM 694 N N . ALA A 1 86 ? 5.211 -21.778 -15.774 1.00 68.12 86 ALA A N 1
ATOM 695 C CA . ALA A 1 86 ? 6.603 -22.214 -15.821 1.00 68.12 86 ALA A CA 1
ATOM 696 C C . ALA A 1 86 ? 7.361 -21.599 -17.011 1.00 68.12 86 ALA A C 1
ATOM 698 O O . ALA A 1 86 ? 6.794 -21.370 -18.079 1.00 68.12 86 ALA A O 1
ATOM 699 N N . TYR A 1 87 ? 8.660 -21.336 -16.829 1.00 82.38 87 TYR A N 1
ATOM 700 C CA . TYR A 1 87 ? 9.538 -20.889 -17.915 1.00 82.38 87 TYR A CA 1
ATOM 701 C C . TYR A 1 87 ? 9.790 -22.015 -18.926 1.00 82.38 87 TYR A C 1
ATOM 703 O O . TYR A 1 87 ? 10.031 -23.161 -18.546 1.00 82.38 87 TYR A O 1
ATOM 711 N N . VAL A 1 88 ? 9.824 -21.664 -20.209 1.00 72.88 88 VAL A N 1
ATOM 712 C CA . VAL A 1 88 ? 10.079 -22.572 -21.339 1.00 72.88 88 VAL A CA 1
ATOM 713 C C . VAL A 1 88 ? 11.535 -22.534 -21.808 1.00 72.88 88 VAL A C 1
ATOM 715 O O . VAL A 1 88 ? 11.810 -22.780 -22.968 1.00 72.88 88 VAL A O 1
ATOM 718 N N . SER A 1 89 ? 12.523 -22.201 -20.970 1.00 64.94 89 SER A N 1
ATOM 719 C CA . SER A 1 89 ? 13.900 -22.153 -21.484 1.00 64.94 89 SER A CA 1
ATOM 720 C C . SER A 1 89 ? 15.001 -22.566 -20.514 1.00 64.94 89 SER A C 1
ATOM 722 O O . SER A 1 89 ? 15.202 -21.999 -19.441 1.00 64.94 89 SER A O 1
ATOM 724 N N . LYS A 1 90 ? 15.770 -23.557 -20.992 1.00 54.31 90 LYS A N 1
ATOM 725 C CA . LYS A 1 90 ? 17.096 -23.993 -20.526 1.00 54.31 90 LYS A CA 1
ATOM 726 C C . LYS A 1 90 ? 18.114 -24.041 -21.691 1.00 54.31 90 LYS A C 1
ATOM 728 O O . LYS A 1 90 ? 19.006 -24.886 -21.675 1.00 54.31 90 LYS A O 1
ATOM 733 N N . LYS A 1 91 ? 18.011 -23.136 -22.682 1.00 58.88 91 LYS A N 1
ATOM 734 C CA . LYS A 1 91 ? 18.747 -23.146 -23.979 1.00 58.88 91 LYS A CA 1
ATOM 735 C C . LYS A 1 91 ? 18.278 -24.192 -25.012 1.00 58.88 91 LYS A C 1
ATOM 737 O O . LYS A 1 91 ? 19.067 -24.600 -25.862 1.00 58.88 91 LYS A O 1
ATOM 742 N N . THR A 1 92 ? 17.029 -24.644 -24.951 1.00 68.44 92 THR A N 1
ATOM 743 C CA . THR A 1 92 ? 16.451 -25.572 -25.940 1.00 68.44 92 THR A CA 1
ATOM 744 C C . THR A 1 92 ? 15.390 -24.869 -26.785 1.00 68.44 92 THR A C 1
ATOM 746 O O . THR A 1 92 ? 14.752 -23.932 -26.319 1.00 68.44 92 THR A O 1
ATOM 749 N N . ALA A 1 93 ? 15.235 -25.305 -28.038 1.00 78.62 93 ALA A N 1
ATOM 750 C CA . ALA A 1 93 ? 14.229 -24.791 -28.973 1.00 78.62 93 ALA A CA 1
ATOM 751 C C . ALA A 1 93 ? 12.845 -25.435 -28.766 1.00 78.62 93 ALA A C 1
ATOM 753 O O . ALA A 1 93 ? 11.854 -24.952 -29.285 1.00 78.62 93 ALA A O 1
ATOM 754 N N . SER A 1 94 ? 12.763 -26.519 -27.999 1.00 86.56 94 SER A N 1
ATOM 755 C CA . SER A 1 94 ? 11.511 -27.190 -27.662 1.00 86.56 94 SER A CA 1
ATOM 756 C C . SER A 1 94 ? 11.604 -27.882 -26.304 1.00 86.56 94 SER A C 1
ATOM 758 O O . SER A 1 94 ? 12.698 -28.023 -25.728 1.00 86.56 94 SER A O 1
ATOM 760 N N . GLY A 1 95 ? 10.454 -28.305 -25.785 1.00 85.19 95 GLY A N 1
ATOM 761 C CA . GLY A 1 95 ? 10.346 -29.083 -24.557 1.00 85.19 95 GLY A CA 1
ATOM 762 C C . GLY A 1 95 ? 8.899 -29.340 -24.152 1.00 85.19 95 GLY A C 1
ATOM 763 O O . GLY A 1 95 ? 7.970 -28.966 -24.857 1.00 85.19 95 GLY A O 1
ATOM 764 N N . THR A 1 96 ? 8.730 -29.945 -22.978 1.00 87.56 96 THR A N 1
ATOM 765 C CA . THR A 1 96 ? 7.421 -30.242 -22.386 1.00 87.56 96 THR A CA 1
ATOM 766 C C . THR A 1 96 ? 7.357 -29.653 -20.981 1.00 87.56 96 THR A C 1
ATOM 768 O O . THR A 1 96 ? 8.316 -29.774 -20.211 1.00 87.56 96 THR A O 1
ATOM 771 N N . LEU A 1 97 ? 6.242 -29.008 -20.645 1.00 84.81 97 LEU A N 1
ATOM 772 C CA . LEU A 1 97 ? 5.906 -28.553 -19.295 1.00 84.81 97 LEU A CA 1
ATOM 773 C C . LEU A 1 97 ? 4.687 -29.313 -18.771 1.00 84.81 97 LEU A C 1
ATOM 775 O O . LEU A 1 97 ? 3.857 -29.770 -19.547 1.00 84.81 97 LEU A O 1
ATOM 779 N N . GLU A 1 98 ? 4.583 -29.438 -17.452 1.00 86.88 98 GLU A N 1
ATOM 780 C CA . GLU A 1 98 ? 3.487 -30.141 -16.784 1.00 86.88 98 GLU A CA 1
ATOM 781 C C . GLU A 1 98 ? 2.705 -29.167 -15.903 1.00 86.88 98 GLU A C 1
ATOM 783 O O . GLU A 1 98 ? 3.292 -28.407 -15.128 1.00 86.88 98 GLU A O 1
ATOM 788 N N . PHE A 1 99 ? 1.379 -29.196 -16.022 1.00 85.56 99 PHE A N 1
ATOM 789 C CA . PHE A 1 99 ? 0.462 -28.367 -15.245 1.00 85.56 99 PHE A CA 1
ATOM 790 C C . PHE A 1 99 ? -0.647 -29.228 -14.639 1.00 85.56 99 PHE A C 1
ATOM 792 O O . PHE A 1 99 ? -1.065 -30.213 -15.237 1.00 85.56 99 PHE A O 1
ATOM 799 N N . VAL A 1 100 ? -1.150 -28.834 -13.468 1.00 85.69 100 VAL A N 1
ATOM 800 C CA . VAL A 1 100 ? -2.297 -29.481 -12.812 1.00 85.69 100 VAL A CA 1
ATOM 801 C C . VAL A 1 100 ? -3.365 -28.413 -12.547 1.00 85.69 100 VAL A C 1
ATOM 803 O O . VAL A 1 100 ? -3.111 -27.500 -11.751 1.00 85.69 100 VAL A O 1
ATOM 806 N N . PRO A 1 101 ? -4.519 -28.462 -13.236 1.00 83.38 101 PRO A N 1
ATOM 807 C CA . PRO A 1 101 ? -5.653 -27.574 -12.976 1.00 83.38 101 PRO A CA 1
ATOM 808 C C . PRO A 1 101 ? -6.229 -27.788 -11.572 1.00 83.38 101 PRO A C 1
ATOM 810 O O . PRO A 1 101 ? -6.376 -28.922 -11.128 1.00 83.38 101 PRO A O 1
ATOM 813 N N . LYS A 1 102 ? -6.577 -26.707 -10.859 1.00 79.50 102 LYS A N 1
ATOM 814 C CA . LYS A 1 102 ? -7.040 -26.799 -9.454 1.00 79.50 102 LYS A CA 1
ATOM 815 C C . LYS A 1 102 ? -8.501 -27.234 -9.292 1.00 79.50 102 LYS A C 1
ATOM 817 O O . LYS A 1 102 ? -8.927 -27.539 -8.181 1.00 79.50 102 LYS A O 1
ATOM 822 N N . SER A 1 103 ? -9.295 -27.169 -10.358 1.00 83.94 103 SER A N 1
ATOM 823 C CA . SER A 1 103 ? -10.731 -27.466 -10.349 1.00 83.94 103 SER A CA 1
ATOM 824 C C . SER A 1 103 ? -11.195 -27.901 -11.737 1.00 83.94 103 SER A C 1
ATOM 826 O O . SER A 1 103 ? -10.550 -27.551 -12.720 1.00 83.94 103 SER A O 1
ATOM 828 N N . GLY A 1 104 ? -12.334 -28.591 -11.829 1.00 88.19 104 GLY A N 1
ATOM 829 C CA . GLY A 1 104 ? -12.994 -28.827 -13.116 1.00 88.19 104 GLY A CA 1
ATOM 830 C C . GLY A 1 104 ? -13.418 -27.519 -13.797 1.00 88.19 104 GLY A C 1
ATOM 831 O O . GLY A 1 104 ? -13.665 -26.504 -13.133 1.00 88.19 104 GLY A O 1
ATOM 832 N N . GLY A 1 105 ? -13.487 -27.533 -15.127 1.00 92.25 105 GLY A N 1
ATOM 833 C CA . GLY A 1 105 ? -13.889 -26.393 -15.947 1.00 92.25 105 GLY A CA 1
ATOM 834 C C . GLY A 1 105 ? -13.016 -26.178 -17.181 1.00 92.25 105 GLY A C 1
ATOM 835 O O . GLY A 1 105 ? -12.187 -27.001 -17.553 1.00 92.25 105 GLY A O 1
ATOM 836 N N . GLU A 1 106 ? -13.217 -25.037 -17.831 1.00 95.06 106 GLU A N 1
ATOM 837 C CA . GLU A 1 106 ? -12.515 -24.675 -19.059 1.00 95.06 106 GLU A CA 1
ATOM 838 C C . GLU A 1 106 ? -11.237 -23.877 -18.773 1.00 95.06 106 GLU A C 1
ATOM 840 O O . GLU A 1 106 ? -11.252 -22.908 -18.002 1.00 95.06 106 GLU A O 1
ATOM 845 N N . TYR A 1 107 ? -10.153 -24.225 -19.463 1.00 96.06 107 TYR A N 1
ATOM 846 C CA . TYR A 1 107 ? -8.827 -23.651 -19.263 1.00 96.06 107 TYR A CA 1
ATOM 847 C C . TYR A 1 107 ? -8.166 -23.212 -20.574 1.00 96.06 107 TYR A C 1
ATOM 849 O O . TYR A 1 107 ? -8.467 -23.706 -21.660 1.00 96.06 107 TYR A O 1
ATOM 857 N N . GLU A 1 108 ? -7.225 -22.280 -20.453 1.00 97.00 108 GLU A N 1
ATOM 858 C CA . GLU A 1 108 ? -6.336 -21.827 -21.517 1.00 97.00 108 GLU A CA 1
ATOM 859 C C . GLU A 1 108 ? -4.882 -21.924 -21.052 1.00 97.00 108 GLU A C 1
ATOM 861 O O . GLU A 1 108 ? -4.526 -21.467 -19.965 1.00 97.00 108 GLU A O 1
ATOM 866 N N . LEU A 1 109 ? -4.027 -22.480 -21.899 1.00 97.31 109 LEU A N 1
ATOM 867 C CA . LEU A 1 109 ? -2.581 -22.374 -21.783 1.00 97.31 109 LEU A CA 1
ATOM 868 C C . LEU A 1 109 ? -2.124 -21.244 -22.691 1.00 97.31 109 LEU A C 1
ATOM 870 O O . LEU A 1 109 ? -2.547 -21.165 -23.842 1.00 97.31 109 LEU A O 1
ATOM 874 N N . ARG A 1 110 ? -1.281 -20.354 -22.174 1.00 96.12 110 ARG A N 1
ATOM 875 C CA . ARG A 1 110 ? -0.841 -19.153 -22.891 1.00 96.12 110 ARG A CA 1
ATOM 876 C C . ARG A 1 110 ? 0.664 -19.002 -22.761 1.00 96.12 110 ARG A C 1
ATOM 878 O O . ARG A 1 110 ? 1.193 -19.081 -21.655 1.00 96.12 110 ARG A O 1
ATOM 885 N N . MET A 1 111 ? 1.341 -18.781 -23.881 1.00 91.19 111 MET A N 1
ATOM 886 C CA . MET A 1 111 ? 2.782 -18.560 -23.953 1.00 91.19 111 MET A CA 1
ATOM 887 C C . MET A 1 111 ? 3.090 -17.074 -24.079 1.00 91.19 111 MET A C 1
ATOM 889 O O . MET A 1 111 ? 2.495 -16.380 -24.906 1.00 91.19 111 MET A O 1
ATOM 893 N N . PHE A 1 112 ? 4.065 -16.607 -23.309 1.00 84.44 112 PHE A N 1
ATOM 894 C CA . PHE A 1 112 ? 4.495 -15.218 -23.261 1.00 84.44 112 PHE A CA 1
ATOM 895 C C . PHE A 1 112 ? 6.010 -15.107 -23.358 1.00 84.44 112 PHE A C 1
ATOM 897 O O . PHE A 1 112 ? 6.748 -15.992 -22.921 1.00 84.44 112 PHE A O 1
ATOM 904 N N . ILE A 1 113 ? 6.481 -13.988 -23.902 1.00 81.75 113 ILE A N 1
ATOM 905 C CA . ILE A 1 113 ? 7.908 -13.776 -24.160 1.00 81.75 113 ILE A CA 1
ATOM 906 C C . ILE A 1 113 ? 8.549 -12.778 -23.194 1.00 81.75 113 ILE A C 1
ATOM 908 O O . ILE A 1 113 ? 7.914 -11.818 -22.754 1.00 81.75 113 ILE A O 1
ATOM 912 N N . LYS A 1 114 ? 9.843 -12.966 -22.909 1.00 72.69 114 LYS A N 1
ATOM 913 C CA . LYS A 1 114 ? 10.732 -12.001 -22.228 1.00 72.69 114 LYS A CA 1
ATOM 914 C C . LYS A 1 114 ? 10.213 -11.485 -20.877 1.00 72.69 114 LYS A C 1
ATOM 916 O O . LYS A 1 114 ? 10.342 -10.298 -20.587 1.00 72.69 114 LYS A O 1
ATOM 921 N N . ASN A 1 115 ? 9.656 -12.370 -20.050 1.00 71.50 115 ASN A N 1
ATOM 922 C CA . ASN A 1 115 ? 9.057 -12.035 -18.752 1.00 71.50 115 ASN A CA 1
ATOM 923 C C . ASN A 1 115 ? 8.010 -10.904 -18.846 1.00 71.50 115 ASN A C 1
ATOM 925 O O . ASN A 1 115 ? 7.899 -10.064 -17.957 1.00 71.50 115 ASN A O 1
ATOM 929 N N . SER A 1 116 ? 7.288 -10.853 -19.968 1.00 75.38 116 SER A N 1
ATOM 930 C CA . SER A 1 116 ? 6.175 -9.934 -20.211 1.00 75.38 116 SER A CA 1
ATOM 931 C C . SER A 1 116 ? 4.855 -10.705 -20.278 1.00 75.38 116 SER A C 1
ATOM 933 O O . SER A 1 116 ? 4.854 -11.931 -20.200 1.00 75.38 116 SER A O 1
ATOM 935 N N . PHE A 1 117 ? 3.747 -9.987 -20.474 1.00 78.75 117 PHE A N 1
ATOM 936 C CA . PHE A 1 117 ? 2.442 -10.559 -20.827 1.00 78.75 117 PHE A CA 1
ATOM 937 C C . PHE A 1 117 ? 2.120 -10.384 -22.325 1.00 78.75 117 PHE A C 1
ATOM 939 O O . PHE A 1 117 ? 0.959 -10.399 -22.724 1.00 78.75 117 PHE A O 1
ATOM 946 N N . ASN A 1 118 ? 3.139 -10.241 -23.182 1.00 77.56 118 ASN A N 1
ATOM 947 C CA . ASN A 1 118 ? 2.956 -10.266 -24.635 1.00 77.56 118 ASN A CA 1
ATOM 948 C C . ASN A 1 118 ? 2.725 -11.710 -25.094 1.00 77.56 118 ASN A C 1
ATOM 950 O O . ASN A 1 118 ? 3.681 -12.480 -25.228 1.00 77.56 118 ASN A O 1
ATOM 954 N N . LYS A 1 119 ? 1.453 -12.080 -25.275 1.00 89.06 119 LYS A N 1
ATOM 955 C CA . LYS A 1 119 ? 1.034 -13.435 -25.648 1.00 89.06 119 LYS A CA 1
ATOM 956 C C . LYS A 1 119 ? 1.428 -13.750 -27.088 1.00 89.06 119 LYS A C 1
ATOM 958 O O . LYS A 1 119 ? 1.123 -12.976 -27.993 1.00 89.06 119 LYS A O 1
ATOM 963 N N . VAL A 1 120 ? 2.088 -14.887 -27.292 1.00 89.31 120 VAL A N 1
ATOM 964 C CA . VAL A 1 120 ? 2.591 -15.326 -28.606 1.00 89.31 120 VAL A CA 1
ATOM 965 C C . VAL A 1 120 ? 1.998 -16.651 -29.082 1.00 89.31 120 VAL A C 1
ATOM 967 O O . VAL A 1 120 ? 2.004 -16.902 -30.282 1.00 89.31 120 VAL A O 1
ATOM 970 N N . ALA A 1 121 ? 1.459 -17.472 -28.177 1.00 91.31 121 ALA A N 1
ATOM 971 C CA . ALA A 1 121 ? 0.722 -18.691 -28.508 1.00 91.31 121 ALA A CA 1
ATOM 972 C C . ALA A 1 121 ? -0.328 -18.988 -27.429 1.00 91.31 121 ALA A C 1
ATOM 974 O O . ALA A 1 121 ? -0.151 -18.610 -26.268 1.00 91.31 121 ALA A O 1
ATOM 975 N N . GLU A 1 122 ? -1.410 -19.668 -27.800 1.00 95.31 122 GLU A N 1
ATOM 976 C CA . GLU A 1 122 ? -2.434 -20.135 -26.866 1.00 95.31 122 GLU A CA 1
ATOM 977 C C . GLU A 1 122 ? -3.070 -21.450 -27.328 1.00 95.31 122 GLU A C 1
ATOM 979 O O . GLU A 1 122 ? -3.132 -21.727 -28.526 1.00 95.31 122 GLU A O 1
ATOM 984 N N . THR A 1 123 ? -3.552 -22.249 -26.378 1.00 95.38 123 THR A N 1
ATOM 985 C CA . THR A 1 123 ? -4.394 -23.427 -26.627 1.00 95.38 123 THR A CA 1
ATOM 986 C C . THR A 1 123 ? -5.401 -23.594 -25.489 1.00 95.38 123 THR A C 1
ATOM 988 O O . THR A 1 123 ? -5.175 -23.101 -24.384 1.00 95.38 123 THR A O 1
ATOM 991 N N . SER A 1 124 ? -6.524 -24.265 -25.739 1.00 95.81 124 SER A N 1
ATOM 992 C CA . SER A 1 124 ? -7.586 -24.480 -24.748 1.00 95.81 124 SER A CA 1
ATOM 993 C C . SER A 1 124 ? -7.749 -25.955 -24.413 1.00 95.81 124 SER A C 1
ATOM 995 O O . SER A 1 124 ? -7.603 -26.813 -25.282 1.00 95.81 124 SER A O 1
ATOM 997 N N . ILE A 1 125 ? -8.109 -26.231 -23.162 1.00 95.44 125 ILE A N 1
ATOM 998 C CA . ILE A 1 125 ? -8.426 -27.571 -22.661 1.00 95.44 125 ILE A CA 1
ATOM 999 C C . ILE A 1 125 ? -9.677 -27.513 -21.778 1.00 95.44 125 ILE A C 1
ATOM 1001 O O . ILE A 1 125 ? -10.012 -26.462 -21.226 1.00 95.44 125 ILE A O 1
ATOM 1005 N N . SER A 1 126 ? -10.336 -28.653 -21.608 1.00 94.88 126 SER A N 1
ATOM 1006 C CA . SER A 1 126 ? -11.445 -28.842 -20.673 1.00 94.88 126 SER A CA 1
ATOM 1007 C C . SER A 1 126 ? -11.054 -29.846 -19.589 1.00 94.88 126 SER A C 1
ATOM 1009 O O . SER A 1 126 ? -10.350 -30.816 -19.869 1.00 94.88 126 SER A O 1
ATOM 1011 N N . VAL A 1 127 ? -11.490 -29.620 -18.355 1.00 93.75 127 VAL A N 1
ATOM 1012 C CA . VAL A 1 127 ? -11.290 -30.531 -17.221 1.00 93.75 127 VAL A CA 1
ATOM 1013 C C . VAL A 1 127 ? -12.658 -30.935 -16.702 1.00 93.75 127 VAL A C 1
ATOM 1015 O O . VAL A 1 127 ? -13.476 -30.060 -16.403 1.00 93.75 127 VAL A O 1
ATOM 1018 N N . GLU A 1 128 ? -12.918 -32.235 -16.599 1.00 88.94 128 GLU A N 1
ATOM 1019 C CA . GLU A 1 128 ? -14.230 -32.728 -16.176 1.00 88.94 128 GLU A CA 1
ATOM 1020 C C . GLU A 1 128 ? -14.592 -32.215 -14.759 1.00 88.94 128 GLU A C 1
ATOM 1022 O O . GLU A 1 128 ? -13.738 -32.216 -13.862 1.00 88.94 128 GLU A O 1
ATOM 1027 N N . PRO A 1 129 ? -15.823 -31.701 -14.545 1.00 74.62 129 PRO A N 1
ATOM 1028 C CA . PRO A 1 129 ? -16.309 -31.319 -13.218 1.00 74.62 129 PRO A CA 1
ATOM 1029 C C . PRO A 1 129 ? -16.334 -32.516 -12.263 1.00 74.62 129 PRO A C 1
ATOM 1031 O O . PRO A 1 129 ? -16.554 -33.642 -12.699 1.00 74.62 129 PRO A O 1
ATOM 1034 N N . THR A 1 130 ? -16.170 -32.281 -10.957 1.00 57.12 130 THR A N 1
ATOM 1035 C CA . THR A 1 130 ? -16.511 -33.314 -9.975 1.00 57.12 130 THR A CA 1
ATOM 1036 C C . THR A 1 130 ? -18.015 -33.488 -9.923 1.00 57.12 130 THR A C 1
ATOM 1038 O O . THR A 1 130 ? -18.745 -32.517 -9.727 1.00 57.12 130 THR A O 1
ATOM 1041 N N . ASP A 1 131 ? -18.469 -34.725 -10.088 1.00 49.72 131 ASP A N 1
ATOM 1042 C CA . ASP A 1 131 ? -19.831 -35.102 -9.750 1.00 49.72 131 ASP A CA 1
ATOM 1043 C C . ASP A 1 131 ? -19.917 -35.255 -8.225 1.00 49.72 131 ASP A C 1
ATOM 1045 O O . ASP A 1 131 ? -19.788 -36.343 -7.678 1.00 49.72 131 ASP A O 1
ATOM 1049 N N . ASP A 1 132 ? -20.033 -34.126 -7.524 1.00 45.25 132 ASP A N 1
ATOM 1050 C CA . ASP A 1 132 ? -20.405 -34.096 -6.106 1.00 45.25 132 ASP A CA 1
ATOM 1051 C C . ASP A 1 132 ? -21.936 -33.928 -6.005 1.00 45.25 132 ASP A C 1
ATOM 1053 O O . ASP A 1 132 ? -22.429 -32.965 -5.413 1.00 45.25 132 ASP A O 1
ATOM 1057 N N . SER A 1 133 ? -22.697 -34.822 -6.655 1.00 41.78 133 SER A N 1
ATOM 1058 C CA . SER A 1 133 ? -24.167 -34.830 -6.610 1.00 41.78 133 SER A CA 1
ATOM 1059 C C . SER A 1 133 ? -24.781 -36.178 -6.204 1.00 41.78 133 SER A C 1
ATOM 1061 O O . SER A 1 133 ? -25.607 -36.744 -6.902 1.00 41.78 133 SER A O 1
ATOM 1063 N N . GLU A 1 134 ? -24.440 -36.643 -5.005 1.00 38.56 134 GLU A N 1
ATOM 1064 C CA . GLU A 1 134 ? -25.272 -37.524 -4.164 1.00 38.56 134 GLU A CA 1
ATOM 1065 C C . GLU A 1 134 ? -25.049 -36.992 -2.728 1.00 38.56 134 GLU A C 1
ATOM 1067 O O . GLU A 1 134 ? -23.906 -36.803 -2.326 1.00 38.56 134 GLU A O 1
ATOM 1072 N N . ASP A 1 135 ? -26.007 -36.583 -1.898 1.00 35.41 135 ASP A N 1
ATOM 1073 C CA . ASP A 1 135 ? -27.332 -37.121 -1.619 1.00 35.41 135 ASP A CA 1
ATOM 1074 C C . ASP A 1 135 ? -28.061 -36.093 -0.714 1.00 35.41 135 ASP A C 1
ATOM 1076 O O . ASP A 1 135 ? -27.626 -35.844 0.411 1.00 35.41 135 ASP A O 1
ATOM 1080 N N . ASP A 1 136 ? -29.105 -35.426 -1.218 1.00 38.09 136 ASP A N 1
ATOM 1081 C CA . ASP A 1 136 ? -30.151 -34.813 -0.381 1.00 38.09 136 ASP A CA 1
ATOM 1082 C C . ASP A 1 136 ? -31.423 -34.651 -1.225 1.00 38.09 136 ASP A C 1
ATOM 1084 O O . ASP A 1 136 ? -31.743 -33.582 -1.756 1.00 38.09 136 ASP A O 1
ATOM 1088 N N . SER A 1 137 ? -32.139 -35.757 -1.417 1.00 35.06 137 SER A N 1
ATOM 1089 C CA . SER A 1 137 ? -33.555 -35.685 -1.763 1.00 35.06 137 SER A CA 1
ATOM 1090 C C . SER A 1 137 ? -34.312 -36.886 -1.216 1.00 35.06 137 SER A C 1
ATOM 1092 O O . SER A 1 137 ? -34.177 -37.997 -1.722 1.00 35.06 137 SER A O 1
ATOM 1094 N N . ASP A 1 138 ? -35.123 -36.596 -0.199 1.00 33.69 138 ASP A N 1
ATOM 1095 C CA . ASP A 1 138 ? -36.374 -37.256 0.178 1.00 33.69 138 ASP A CA 1
ATOM 1096 C C . ASP A 1 138 ? -36.850 -38.356 -0.786 1.00 33.69 138 ASP A C 1
ATOM 1098 O O . ASP A 1 138 ? -37.332 -38.066 -1.885 1.00 33.69 138 ASP A O 1
ATOM 1102 N N . GLU A 1 139 ? -36.865 -39.605 -0.314 1.00 33.28 139 GLU A N 1
ATOM 1103 C CA . GLU A 1 139 ? -37.692 -40.651 -0.911 1.00 33.28 139 GLU A CA 1
ATOM 1104 C C . GLU A 1 139 ? -38.777 -41.112 0.072 1.00 33.28 139 GLU A C 1
ATOM 1106 O O . GLU A 1 139 ? -38.553 -41.746 1.105 1.00 33.28 139 GLU A O 1
ATOM 1111 N N . THR A 1 140 ? -40.008 -40.737 -0.268 1.00 31.38 140 THR A N 1
ATOM 1112 C CA . THR A 1 140 ? -41.245 -41.238 0.319 1.00 31.38 140 THR A CA 1
ATOM 1113 C C . THR A 1 140 ? -41.599 -42.618 -0.244 1.00 31.38 140 THR A C 1
ATOM 1115 O O . THR A 1 140 ? -41.850 -42.730 -1.441 1.00 31.38 140 THR A O 1
ATOM 1118 N N . GLY A 1 141 ? -41.805 -43.601 0.643 1.00 29.36 141 GLY A N 1
ATOM 1119 C CA . GLY A 1 141 ? -42.518 -44.866 0.376 1.00 29.36 141 GLY A CA 1
ATOM 1120 C C . GLY A 1 141 ? -41.639 -45.965 -0.238 1.00 29.36 141 GLY A C 1
ATOM 1121 O O . GLY A 1 141 ? -40.793 -45.682 -1.061 1.00 29.36 141 GLY A O 1
ATOM 1122 N N . THR A 1 142 ? -41.745 -47.252 0.088 1.00 30.12 142 THR A N 1
ATOM 1123 C CA . THR A 1 142 ? -42.783 -48.049 0.756 1.00 30.12 142 THR A CA 1
ATOM 1124 C C . THR A 1 142 ? -42.175 -49.378 1.231 1.00 30.12 142 THR A C 1
ATOM 1126 O O . THR A 1 142 ? -41.221 -49.870 0.642 1.00 30.12 142 THR A O 1
ATOM 1129 N N . ASN A 1 143 ? -42.780 -49.958 2.272 1.00 30.77 143 ASN A N 1
ATOM 1130 C CA . ASN A 1 143 ? -42.594 -51.327 2.773 1.00 30.77 143 ASN A CA 1
ATOM 1131 C C . ASN A 1 143 ? -42.571 -52.421 1.691 1.00 30.77 143 ASN A C 1
ATOM 1133 O O . ASN A 1 143 ? -43.435 -52.410 0.822 1.00 30.77 143 ASN A O 1
ATOM 1137 N N . GLU A 1 144 ? -41.695 -53.411 1.897 1.00 33.91 144 GLU A N 1
ATOM 1138 C CA . GLU A 1 144 ? -41.854 -54.887 1.823 1.00 33.91 144 GLU A CA 1
ATOM 1139 C C . GLU A 1 144 ? -40.409 -55.441 1.926 1.00 33.91 144 GLU A C 1
ATOM 1141 O O . GLU A 1 144 ? -39.544 -55.032 1.166 1.00 33.91 144 GLU A O 1
ATOM 1146 N N . GLY A 1 145 ? -39.964 -56.180 2.946 1.00 29.27 145 GLY A N 1
ATOM 1147 C CA . GLY A 1 145 ? -40.515 -57.416 3.487 1.00 29.27 145 GLY A CA 1
ATOM 1148 C C . GLY A 1 145 ? -39.858 -58.607 2.780 1.00 29.27 145 GLY A C 1
ATOM 1149 O O . GLY A 1 145 ? -40.355 -58.990 1.736 1.00 29.27 145 GLY A O 1
ATOM 1150 N N . ASP A 1 146 ? -38.743 -59.144 3.300 1.00 31.97 146 ASP A N 1
ATOM 1151 C CA . ASP A 1 146 ? -38.556 -60.595 3.495 1.00 31.97 146 ASP A CA 1
ATOM 1152 C C . ASP A 1 146 ? -37.173 -60.995 4.044 1.00 31.97 146 ASP A C 1
ATOM 1154 O O . ASP A 1 146 ? -36.167 -60.299 3.923 1.00 31.97 146 ASP A O 1
ATOM 1158 N N . GLU A 1 147 ? -37.211 -62.136 4.727 1.00 32.59 147 GLU A N 1
ATOM 1159 C CA . GLU A 1 147 ? -36.260 -62.722 5.664 1.00 32.59 147 GLU A CA 1
ATOM 1160 C C . GLU A 1 147 ? -35.122 -63.555 5.026 1.00 32.59 147 GLU A C 1
ATOM 1162 O O . GLU A 1 147 ? -35.176 -63.953 3.865 1.00 32.59 147 GLU A O 1
ATOM 1167 N N . ASN A 1 148 ? -34.202 -63.969 5.915 1.00 31.64 148 ASN A N 1
ATOM 1168 C CA . ASN A 1 148 ? -33.416 -65.221 5.943 1.00 31.64 148 ASN A CA 1
ATOM 1169 C C . ASN A 1 148 ? -32.009 -65.294 5.304 1.00 31.64 148 ASN A C 1
ATOM 1171 O O . ASN A 1 148 ? -31.859 -65.453 4.100 1.00 31.64 148 ASN A O 1
ATOM 1175 N N . GLY A 1 149 ? -30.998 -65.447 6.180 1.00 28.16 149 GLY A N 1
ATOM 1176 C CA . GLY A 1 149 ? -30.452 -66.784 6.496 1.00 28.16 149 GLY A CA 1
ATOM 1177 C C . GLY A 1 149 ? -29.017 -67.138 6.048 1.00 28.16 149 GLY A C 1
ATOM 1178 O O . GLY A 1 149 ? -28.727 -67.139 4.859 1.00 28.16 149 GLY A O 1
ATOM 1179 N N . GLY A 1 150 ? -28.193 -67.598 7.011 1.00 28.58 150 GLY A N 1
ATOM 1180 C CA . GLY A 1 150 ? -26.989 -68.454 6.837 1.00 28.58 150 GLY A CA 1
ATOM 1181 C C . GLY A 1 150 ? -25.650 -67.706 6.940 1.00 28.58 150 GLY A C 1
ATOM 1182 O O . GLY A 1 150 ? -25.338 -66.914 6.065 1.00 28.58 150 GLY A O 1
ATOM 1183 N N . ASP A 1 151 ? -24.888 -67.744 8.041 1.00 33.19 151 ASP A N 1
ATOM 1184 C CA . ASP A 1 151 ? -24.115 -68.850 8.662 1.00 33.19 151 ASP A CA 1
ATOM 1185 C C . ASP A 1 151 ? -22.972 -69.391 7.775 1.00 33.19 151 ASP A C 1
ATOM 1187 O O . ASP A 1 151 ? -23.241 -70.003 6.747 1.00 33.19 151 ASP A O 1
ATOM 1191 N N . THR A 1 152 ? -21.705 -69.125 8.141 1.00 32.97 152 THR A N 1
ATOM 1192 C CA . THR A 1 152 ? -20.764 -70.114 8.728 1.00 32.97 152 THR A CA 1
ATOM 1193 C C . THR A 1 152 ? -19.361 -69.522 8.937 1.00 32.97 152 THR A C 1
ATOM 1195 O O . THR A 1 152 ? -18.822 -68.841 8.066 1.00 32.97 152 THR A O 1
ATOM 1198 N N . ASN A 1 153 ? -18.794 -69.840 10.105 1.00 32.59 153 ASN A N 1
ATOM 1199 C CA . ASN A 1 153 ? -17.389 -69.719 10.513 1.00 32.59 153 ASN A CA 1
ATOM 1200 C C . ASN A 1 153 ? -16.443 -70.563 9.633 1.00 32.59 153 ASN A C 1
ATOM 1202 O O . ASN A 1 153 ? -16.881 -71.590 9.120 1.00 32.59 153 ASN A O 1
ATOM 1206 N N . ASP A 1 154 ? -15.145 -70.230 9.594 1.00 31.50 154 ASP A N 1
ATOM 1207 C CA . ASP A 1 154 ? -14.123 -71.197 10.037 1.00 31.50 154 ASP A CA 1
ATOM 1208 C C . ASP A 1 154 ? -12.755 -70.554 10.340 1.00 31.50 154 ASP A C 1
ATOM 1210 O O . ASP A 1 154 ? -12.314 -69.610 9.680 1.00 31.50 154 ASP A O 1
ATOM 1214 N N . ASP A 1 155 ? -12.146 -71.109 11.384 1.00 33.97 155 ASP A N 1
ATOM 1215 C CA . ASP A 1 155 ? -10.967 -70.698 12.146 1.00 33.97 155 ASP A CA 1
ATOM 1216 C C . ASP A 1 155 ? -9.623 -71.237 11.586 1.00 33.97 155 ASP A C 1
ATOM 1218 O O . ASP A 1 155 ? -9.600 -72.249 10.890 1.00 33.97 155 ASP A O 1
ATOM 1222 N N . ASN A 1 156 ? -8.517 -70.625 12.059 1.00 33.38 156 ASN A N 1
ATOM 1223 C CA . ASN A 1 156 ? -7.235 -71.250 12.478 1.00 33.38 156 ASN A CA 1
ATOM 1224 C C . ASN A 1 156 ? -6.323 -71.943 11.416 1.00 33.38 156 ASN A C 1
ATOM 1226 O O . ASN A 1 156 ? -6.779 -72.490 10.425 1.00 33.38 156 ASN A O 1
ATOM 1230 N N . ASP A 1 157 ? -4.988 -72.024 11.521 1.00 33.78 157 ASP A N 1
ATOM 1231 C CA . ASP A 1 157 ? -4.020 -71.712 12.580 1.00 33.78 157 ASP A CA 1
ATOM 1232 C C . ASP A 1 157 ? -2.565 -71.777 12.034 1.00 33.78 157 ASP A C 1
ATOM 1234 O O . ASP A 1 157 ? -2.306 -72.362 10.982 1.00 33.78 157 ASP A O 1
ATOM 1238 N N . GLU A 1 158 ? -1.636 -71.279 12.862 1.00 32.88 158 GLU A N 1
ATOM 1239 C CA . GLU A 1 158 ? -0.247 -71.753 13.081 1.00 32.88 158 GLU A CA 1
ATOM 1240 C C . GLU A 1 158 ? 0.948 -71.328 12.182 1.00 32.88 158 GLU A C 1
ATOM 1242 O O . GLU A 1 158 ? 1.336 -71.964 11.205 1.00 32.88 158 GLU A O 1
ATOM 1247 N N . ASN A 1 159 ? 1.619 -70.267 12.661 1.00 31.73 159 ASN A N 1
ATOM 1248 C CA . ASN A 1 159 ? 2.983 -70.231 13.235 1.00 31.73 159 ASN A CA 1
ATOM 1249 C C . ASN A 1 159 ? 4.154 -70.992 12.574 1.00 31.73 159 ASN A C 1
ATOM 1251 O O . ASN A 1 159 ? 4.233 -72.218 12.611 1.00 31.73 159 ASN A O 1
ATOM 1255 N N . ASN A 1 160 ? 5.214 -70.234 12.252 1.00 29.16 160 ASN A N 1
ATOM 1256 C CA . ASN A 1 160 ? 6.577 -70.626 12.625 1.00 29.16 160 ASN A CA 1
ATOM 1257 C C . ASN A 1 160 ? 7.441 -69.389 12.946 1.00 29.16 160 ASN A C 1
ATOM 1259 O O . ASN A 1 160 ? 7.562 -68.473 12.134 1.00 29.16 160 ASN A O 1
ATOM 1263 N N . ASP A 1 161 ? 8.003 -69.395 14.150 1.00 34.25 161 ASP A N 1
ATOM 1264 C CA . ASP A 1 161 ? 8.840 -68.374 14.783 1.00 34.25 161 ASP A CA 1
ATOM 1265 C C . ASP A 1 161 ? 10.323 -68.738 14.600 1.00 34.25 161 ASP A C 1
ATOM 1267 O O . ASP A 1 161 ? 10.680 -69.901 14.792 1.00 34.25 161 ASP A O 1
ATOM 1271 N N . SER A 1 162 ? 11.173 -67.764 14.255 1.00 30.91 162 SER A N 1
ATOM 1272 C CA . SER A 1 162 ? 12.514 -67.634 14.850 1.00 30.91 162 SER A CA 1
ATOM 1273 C C . SER A 1 162 ? 13.256 -66.381 14.361 1.00 30.91 162 SER A C 1
ATOM 1275 O O . SER A 1 162 ? 13.547 -66.238 13.172 1.00 30.91 162 SER A O 1
ATOM 1277 N N . ASP A 1 163 ? 13.667 -65.590 15.353 1.00 31.66 163 ASP A N 1
ATOM 1278 C CA . ASP A 1 163 ? 14.901 -64.797 15.443 1.00 31.66 163 ASP A CA 1
ATOM 1279 C C . ASP A 1 163 ? 14.951 -63.378 14.849 1.00 31.66 163 ASP A C 1
ATOM 1281 O O . ASP A 1 163 ? 15.491 -63.091 13.784 1.00 31.66 163 ASP A O 1
ATOM 1285 N N . GLN A 1 164 ? 14.441 -62.466 15.684 1.00 34.12 164 GLN A N 1
ATOM 1286 C CA . GLN A 1 164 ? 15.112 -61.267 16.205 1.00 34.12 164 GLN A CA 1
ATOM 1287 C C . GLN A 1 164 ? 16.281 -60.672 15.394 1.00 34.12 164 GLN A C 1
ATOM 1289 O O . GLN A 1 164 ? 17.424 -61.113 15.484 1.00 34.12 164 GLN A O 1
ATOM 1294 N N . ASN A 1 165 ? 16.024 -59.494 14.825 1.00 29.81 165 ASN A N 1
ATOM 1295 C CA . ASN A 1 165 ? 16.884 -58.334 15.044 1.00 29.81 165 ASN A CA 1
ATOM 1296 C C . ASN A 1 165 ? 15.995 -57.120 15.331 1.00 29.81 165 ASN A C 1
ATOM 1298 O O . ASN A 1 165 ? 15.284 -56.632 14.460 1.00 29.81 165 ASN A O 1
ATOM 1302 N N . ASN A 1 166 ? 16.036 -56.665 16.584 1.00 34.16 166 ASN A N 1
ATOM 1303 C CA . ASN A 1 166 ? 15.543 -55.35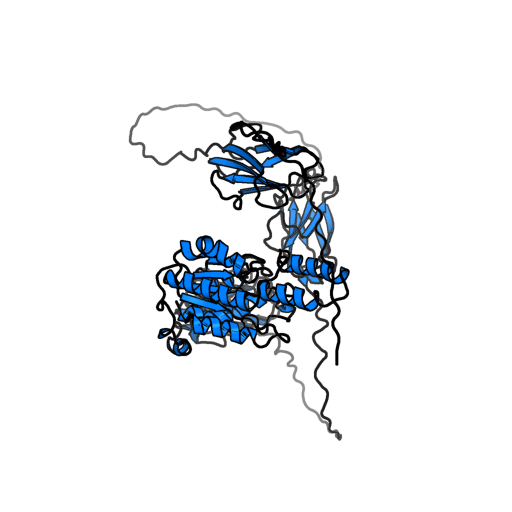5 16.984 1.00 34.16 166 ASN A CA 1
ATOM 1304 C C . ASN A 1 166 ? 16.457 -54.286 16.372 1.00 34.16 166 ASN A C 1
ATOM 1306 O O . ASN A 1 166 ? 17.508 -53.980 16.932 1.00 34.16 166 ASN A O 1
ATOM 1310 N N . ASP A 1 167 ? 16.030 -53.704 15.262 1.00 30.31 167 ASP A N 1
ATOM 1311 C CA . ASP A 1 167 ? 16.257 -52.289 14.980 1.00 30.31 167 ASP A CA 1
ATOM 1312 C C . ASP A 1 167 ? 14.855 -51.668 15.012 1.00 30.31 167 ASP A C 1
ATOM 1314 O O . ASP A 1 167 ? 13.957 -52.224 14.369 1.00 30.31 167 ASP A O 1
ATOM 1318 N N . PRO A 1 168 ? 14.571 -50.611 15.796 1.00 32.38 168 PRO A N 1
ATOM 1319 C CA . PRO A 1 168 ? 13.300 -49.939 15.635 1.00 32.38 168 PRO A CA 1
ATOM 1320 C C . PRO A 1 168 ? 13.319 -49.369 14.221 1.00 32.38 168 PRO A C 1
ATOM 1322 O O . PRO A 1 168 ? 14.075 -48.439 13.942 1.00 32.38 168 PRO A O 1
ATOM 1325 N N . GLU A 1 169 ? 12.507 -49.939 13.330 1.00 36.97 169 GLU A N 1
ATOM 1326 C CA . GLU A 1 169 ? 12.128 -49.305 12.076 1.00 36.97 169 GLU A CA 1
ATOM 1327 C C . GLU A 1 169 ? 11.484 -47.961 12.424 1.00 36.97 169 GLU A C 1
ATOM 1329 O O . GLU A 1 169 ? 10.270 -47.823 12.565 1.00 36.97 169 GLU A O 1
ATOM 1334 N N . ASN A 1 170 ? 12.320 -46.943 12.609 1.00 38.88 170 ASN A N 1
ATOM 1335 C CA . ASN A 1 170 ? 11.886 -45.571 12.593 1.00 38.88 170 ASN A CA 1
ATOM 1336 C C . ASN A 1 170 ? 11.603 -45.288 11.120 1.00 38.88 170 ASN A C 1
ATOM 1338 O O . ASN A 1 170 ? 12.509 -44.987 10.336 1.00 38.88 170 ASN A O 1
ATOM 1342 N N . SER A 1 171 ? 10.348 -45.484 10.724 1.00 43.53 171 SER A N 1
ATOM 1343 C CA . SER A 1 171 ? 9.786 -45.016 9.463 1.00 43.53 171 SER A CA 1
ATOM 1344 C C . SER A 1 171 ? 9.840 -43.484 9.459 1.00 43.53 171 SER A C 1
ATOM 1346 O O . SER A 1 171 ? 8.837 -42.817 9.699 1.00 43.53 171 SER A O 1
ATOM 1348 N N . GLY A 1 172 ? 11.044 -42.929 9.311 1.00 56.75 172 GLY A N 1
ATOM 1349 C CA . GLY A 1 172 ? 11.304 -41.511 9.514 1.00 56.75 172 GLY A CA 1
ATOM 1350 C C . GLY A 1 172 ? 10.488 -40.665 8.547 1.00 56.75 172 GLY A C 1
ATOM 1351 O O . GLY A 1 172 ? 10.445 -40.950 7.352 1.00 56.75 172 GLY A O 1
ATOM 1352 N N . GLU A 1 173 ? 9.837 -39.628 9.058 1.00 74.44 173 GLU A N 1
ATOM 1353 C CA . GLU A 1 173 ? 9.218 -38.594 8.234 1.00 74.44 173 GLU A CA 1
ATOM 1354 C C . GLU A 1 173 ? 10.291 -37.649 7.663 1.00 74.44 173 GLU A C 1
ATOM 1356 O O . GLU A 1 173 ? 11.430 -37.588 8.146 1.00 74.44 173 GLU A O 1
ATOM 1361 N N . TYR A 1 174 ? 9.937 -36.901 6.612 1.00 85.94 174 TYR A N 1
ATOM 1362 C CA . TYR A 1 174 ? 10.765 -35.775 6.188 1.00 85.94 174 TYR A CA 1
ATOM 1363 C C . TYR A 1 174 ? 10.791 -34.740 7.312 1.00 85.94 174 TYR A C 1
ATOM 1365 O O . TYR A 1 174 ? 9.740 -34.302 7.774 1.00 85.94 174 TYR A O 1
ATOM 1373 N N . SER A 1 175 ? 11.981 -34.311 7.715 1.00 87.38 175 SER A N 1
ATOM 1374 C CA . SER A 1 175 ? 12.133 -33.193 8.643 1.00 87.38 175 SER A CA 1
ATOM 1375 C C . SER A 1 175 ? 13.229 -32.255 8.164 1.00 87.38 175 SER A C 1
ATOM 1377 O O . SER A 1 175 ? 14.165 -32.658 7.467 1.00 87.38 175 SER A O 1
ATOM 1379 N N . VAL A 1 176 ? 13.086 -30.983 8.516 1.00 89.88 176 VAL A N 1
ATOM 1380 C CA . VAL A 1 176 ? 14.121 -29.975 8.334 1.00 89.88 176 VAL A CA 1
ATOM 1381 C C . VAL A 1 176 ? 14.072 -29.036 9.530 1.00 89.88 176 VAL A C 1
ATOM 1383 O O . VAL A 1 176 ? 12.985 -28.668 9.967 1.00 89.88 176 VAL A O 1
ATOM 1386 N N . SER A 1 177 ? 15.221 -28.670 10.085 1.00 78.94 177 SER A N 1
ATOM 1387 C CA . SER A 1 177 ? 15.307 -27.821 11.276 1.00 78.94 177 SER A CA 1
ATOM 1388 C C . SER A 1 177 ? 16.476 -26.853 11.182 1.00 78.94 177 SER A C 1
ATOM 1390 O O . SER A 1 177 ? 17.469 -27.104 10.497 1.00 78.94 177 SER A O 1
ATOM 1392 N N . ILE A 1 178 ? 16.358 -25.734 11.889 1.00 78.69 178 ILE A N 1
ATOM 1393 C CA . ILE A 1 178 ? 17.409 -24.721 11.992 1.00 78.69 178 ILE A CA 1
ATOM 1394 C C . ILE A 1 178 ? 17.908 -24.743 13.432 1.00 78.69 178 ILE A C 1
ATOM 1396 O O . ILE A 1 178 ? 17.116 -24.560 14.357 1.00 78.69 178 ILE A O 1
ATOM 1400 N N . GLY A 1 179 ? 19.209 -24.961 13.628 1.00 69.69 179 GLY A N 1
ATOM 1401 C CA . GLY A 1 179 ? 19.804 -25.043 14.970 1.00 69.69 179 GLY A CA 1
ATOM 1402 C C . GLY A 1 179 ? 19.891 -23.701 15.711 1.00 69.69 179 GLY A C 1
ATOM 1403 O O . GLY A 1 179 ? 20.235 -23.673 16.890 1.00 69.69 179 GLY A O 1
ATOM 1404 N N . VAL A 1 180 ? 19.590 -22.593 15.030 1.00 58.38 180 VAL A N 1
ATOM 1405 C CA . VAL A 1 180 ? 19.653 -21.219 15.543 1.00 58.38 180 VAL A CA 1
ATOM 1406 C C . VAL A 1 180 ? 18.405 -20.445 15.128 1.00 58.38 180 VAL A C 1
ATOM 1408 O O . VAL A 1 180 ? 17.833 -20.696 14.069 1.00 58.38 180 VAL A O 1
ATOM 1411 N N . THR A 1 181 ? 17.990 -19.487 15.952 1.00 45.75 181 THR A N 1
ATOM 1412 C CA . THR A 1 181 ? 16.848 -18.604 15.661 1.00 45.75 181 THR A CA 1
ATOM 1413 C C . THR A 1 181 ? 17.273 -17.254 15.095 1.00 45.75 181 THR A C 1
ATOM 1415 O O . THR A 1 181 ? 16.436 -16.534 14.560 1.00 45.75 181 THR A O 1
ATOM 1418 N N . GLU A 1 182 ? 18.562 -16.920 15.182 1.00 46.03 182 GLU A N 1
ATOM 1419 C CA . GLU A 1 182 ? 19.123 -15.649 14.734 1.00 46.03 182 GLU A CA 1
ATOM 1420 C C . GLU A 1 182 ? 20.556 -15.824 14.217 1.00 46.03 182 GLU A C 1
ATOM 1422 O O . GLU A 1 182 ? 21.317 -16.619 14.772 1.00 46.03 182 GLU A O 1
ATOM 1427 N N . VAL A 1 183 ? 20.907 -15.081 13.164 1.00 56.22 183 VAL A N 1
ATOM 1428 C CA . VAL A 1 183 ? 22.281 -14.891 12.669 1.00 56.22 183 VAL A CA 1
ATOM 1429 C C . VAL A 1 183 ? 22.469 -13.485 12.116 1.00 56.22 183 VAL A C 1
ATOM 1431 O O . VAL A 1 183 ? 21.510 -12.861 11.659 1.00 56.22 183 VAL A O 1
ATOM 1434 N N . LEU A 1 184 ? 23.703 -12.989 12.078 1.00 61.25 184 LEU A N 1
ATOM 1435 C CA . LEU A 1 184 ? 23.972 -11.707 11.433 1.00 61.25 184 LEU A CA 1
ATOM 1436 C C . LEU A 1 184 ? 24.037 -11.841 9.904 1.00 61.25 184 LEU A C 1
ATOM 1438 O O . LEU A 1 184 ? 24.302 -12.908 9.339 1.00 61.25 184 LEU A O 1
ATOM 1442 N N . VAL A 1 185 ? 23.810 -10.733 9.201 1.00 58.69 185 VAL A N 1
ATOM 1443 C CA . VAL A 1 185 ? 23.929 -10.640 7.749 1.00 58.69 185 VAL A CA 1
ATOM 1444 C C . VAL A 1 185 ? 25.323 -11.096 7.343 1.00 58.69 185 VAL A C 1
ATOM 1446 O O . VAL A 1 185 ? 26.344 -10.513 7.700 1.00 58.69 185 VAL A O 1
ATOM 1449 N N . GLY A 1 186 ? 25.351 -12.138 6.525 1.00 63.91 186 GLY A N 1
ATOM 1450 C CA . GLY A 1 186 ? 26.575 -12.734 6.029 1.00 63.91 186 GLY A CA 1
ATOM 1451 C C . GLY A 1 186 ? 27.217 -13.763 6.962 1.00 63.91 186 GLY A C 1
ATOM 1452 O O . GLY A 1 186 ? 28.256 -14.314 6.585 1.00 63.91 186 GLY A O 1
ATOM 1453 N N . GLU A 1 187 ? 26.619 -14.085 8.103 1.00 73.75 187 GLU A N 1
ATOM 1454 C CA . GLU A 1 187 ? 27.002 -15.256 8.890 1.00 73.75 187 GLU A CA 1
ATOM 1455 C C . GLU A 1 187 ? 26.412 -16.541 8.301 1.00 73.75 187 GLU A C 1
ATOM 1457 O O . GLU A 1 187 ? 25.427 -16.541 7.552 1.00 73.75 187 GLU A O 1
ATOM 1462 N N . THR A 1 188 ? 27.085 -17.653 8.585 1.00 86.19 188 THR A N 1
ATOM 1463 C CA . THR A 1 188 ? 26.644 -18.989 8.192 1.00 86.19 188 THR A CA 1
ATOM 1464 C C . THR A 1 188 ? 25.802 -19.613 9.295 1.00 86.19 188 THR A C 1
ATOM 1466 O O . THR A 1 188 ? 26.208 -19.599 10.452 1.00 86.19 188 THR A O 1
ATOM 1469 N N . PHE A 1 189 ? 24.687 -20.238 8.930 1.00 82.31 189 PHE A N 1
ATOM 1470 C CA . PHE A 1 189 ? 23.874 -21.063 9.824 1.00 82.31 189 PHE A CA 1
ATOM 1471 C C . PHE A 1 189 ? 23.718 -22.474 9.271 1.00 82.31 189 PHE A C 1
ATOM 1473 O O . PHE A 1 189 ? 23.784 -22.693 8.058 1.00 82.31 189 PHE A O 1
ATOM 1480 N N . VAL A 1 190 ? 23.497 -23.427 10.173 1.00 88.12 190 VAL A N 1
ATOM 1481 C CA . VAL A 1 190 ? 23.338 -24.842 9.843 1.00 88.12 190 VAL A CA 1
ATOM 1482 C C . VAL A 1 190 ? 21.859 -25.206 9.794 1.00 88.12 190 VAL A C 1
ATOM 1484 O O . VAL A 1 190 ? 21.070 -24.820 10.658 1.00 88.12 190 VAL A O 1
ATOM 1487 N N . VAL A 1 191 ? 21.507 -25.955 8.758 1.00 92.38 191 VAL A N 1
ATOM 1488 C CA . VAL A 1 191 ? 20.195 -26.551 8.543 1.00 92.38 191 VAL A CA 1
ATOM 1489 C C . VAL A 1 191 ? 20.347 -28.059 8.556 1.00 92.38 191 VAL A C 1
ATOM 1491 O O . VAL A 1 191 ? 21.034 -28.601 7.689 1.00 92.38 191 VAL A O 1
ATOM 1494 N N . ASP A 1 192 ? 19.680 -28.718 9.491 1.00 88.75 192 ASP A N 1
ATOM 1495 C CA . ASP A 1 192 ? 19.645 -30.173 9.602 1.00 88.75 192 ASP A CA 1
ATOM 1496 C C . ASP A 1 192 ? 18.418 -30.733 8.885 1.00 88.75 192 ASP A C 1
ATOM 1498 O O . ASP A 1 192 ? 17.384 -30.069 8.786 1.00 88.75 192 ASP A O 1
ATOM 1502 N N . TYR A 1 193 ? 18.526 -31.953 8.367 1.00 90.88 193 TYR A N 1
ATOM 1503 C CA . TYR A 1 193 ? 17.414 -32.636 7.717 1.00 90.88 193 TYR A CA 1
ATOM 1504 C C . TYR A 1 193 ? 17.433 -34.144 7.945 1.00 90.88 193 TYR A C 1
ATOM 1506 O O . TYR A 1 193 ? 18.491 -34.766 8.081 1.00 90.88 193 TYR A O 1
ATOM 1514 N N . THR A 1 194 ? 16.242 -34.738 7.893 1.00 88.06 194 THR A N 1
ATOM 1515 C CA . THR A 1 194 ? 16.038 -36.186 7.781 1.00 88.06 194 THR A CA 1
ATOM 1516 C C . THR A 1 194 ? 15.071 -36.495 6.646 1.00 88.06 194 THR A C 1
ATOM 1518 O O . THR A 1 194 ? 14.202 -35.695 6.296 1.00 88.06 194 THR A O 1
ATOM 1521 N N . THR A 1 195 ? 15.212 -37.678 6.068 1.00 82.75 195 THR A N 1
ATOM 1522 C CA . THR A 1 195 ? 14.352 -38.200 5.005 1.00 82.75 195 THR A CA 1
ATOM 1523 C C . THR A 1 195 ? 13.967 -39.650 5.321 1.00 82.75 195 THR A C 1
ATOM 1525 O O . THR A 1 195 ? 14.712 -40.331 6.033 1.00 82.75 195 THR A O 1
ATOM 1528 N N . PRO A 1 196 ? 12.836 -40.151 4.797 1.00 79.75 196 PRO A N 1
ATOM 1529 C CA . PRO A 1 196 ? 12.440 -41.539 4.992 1.00 79.75 196 PRO A CA 1
ATOM 1530 C C . PRO A 1 196 ? 13.439 -42.529 4.381 1.00 79.75 196 PRO A C 1
ATOM 1532 O O . PRO A 1 196 ? 13.941 -42.327 3.270 1.00 79.75 196 PRO A O 1
ATOM 1535 N N . ASN A 1 197 ? 13.661 -43.651 5.072 1.00 63.56 197 ASN A N 1
ATOM 1536 C CA . ASN A 1 197 ? 14.487 -44.754 4.577 1.00 63.56 197 ASN A CA 1
ATOM 1537 C C . ASN A 1 197 ? 13.998 -45.208 3.184 1.00 63.56 197 ASN A C 1
ATOM 1539 O O . ASN A 1 197 ? 12.806 -45.432 2.976 1.00 63.56 197 ASN A O 1
ATOM 1543 N N . ASN A 1 198 ? 14.923 -45.334 2.225 1.00 61.47 198 ASN A N 1
ATOM 1544 C CA . ASN A 1 198 ? 14.686 -45.733 0.825 1.00 61.47 198 ASN A CA 1
ATOM 1545 C C . ASN A 1 198 ? 13.936 -44.727 -0.087 1.00 61.47 198 ASN A C 1
ATOM 1547 O O . ASN A 1 198 ? 13.514 -45.117 -1.178 1.00 61.47 198 ASN A O 1
ATOM 1551 N N . LYS A 1 199 ? 13.780 -43.445 0.297 1.00 58.09 199 LYS A N 1
ATOM 1552 C CA . LYS A 1 199 ? 13.101 -42.409 -0.524 1.00 58.09 199 LYS A CA 1
ATOM 1553 C C . LYS A 1 199 ? 13.906 -41.118 -0.736 1.00 58.09 199 LYS A C 1
ATOM 1555 O O . LYS A 1 199 ? 13.324 -40.034 -0.735 1.00 58.09 199 LYS A O 1
ATOM 1560 N N . THR A 1 200 ? 15.218 -41.207 -0.943 1.00 60.19 200 THR A N 1
ATOM 1561 C CA . THR A 1 200 ? 15.991 -40.036 -1.385 1.00 60.19 200 THR A CA 1
ATOM 1562 C C . THR A 1 200 ? 16.261 -40.084 -2.873 1.00 60.19 200 THR A C 1
ATOM 1564 O O . THR A 1 200 ? 16.740 -41.072 -3.426 1.00 60.19 200 THR A O 1
ATOM 1567 N N . SER A 1 201 ? 15.904 -38.993 -3.534 1.00 68.44 201 SER A N 1
ATOM 1568 C CA . SER A 1 201 ? 16.262 -38.714 -4.915 1.00 68.44 201 SER A CA 1
ATOM 1569 C C . SER A 1 201 ? 17.298 -37.599 -4.888 1.00 68.44 201 SER A C 1
ATOM 1571 O O . SER A 1 201 ? 17.086 -36.593 -4.219 1.00 68.44 201 SER A O 1
ATOM 1573 N N . ARG A 1 202 ? 18.362 -37.671 -5.697 1.00 73.00 202 ARG A N 1
ATOM 1574 C CA . ARG A 1 202 ? 19.274 -36.526 -5.963 1.00 73.00 202 ARG A CA 1
ATOM 1575 C C . ARG A 1 202 ? 18.594 -35.225 -6.443 1.00 73.00 202 ARG A C 1
ATOM 1577 O O . ARG A 1 202 ? 19.270 -34.255 -6.779 1.00 73.00 202 ARG A O 1
ATOM 1584 N N . LYS A 1 203 ? 17.272 -35.253 -6.619 1.00 80.81 203 LYS A N 1
ATOM 1585 C CA . LYS A 1 203 ? 16.398 -34.134 -6.982 1.00 80.81 203 LYS A CA 1
ATOM 1586 C C . LYS A 1 203 ? 15.647 -33.555 -5.778 1.00 80.81 203 LYS A C 1
ATOM 1588 O O . LYS A 1 203 ? 14.892 -32.602 -5.948 1.00 80.81 203 LYS A O 1
ATOM 1593 N N . ASP A 1 204 ? 15.799 -34.131 -4.594 1.00 88.06 204 ASP A N 1
ATOM 1594 C CA . ASP A 1 204 ? 15.248 -33.582 -3.362 1.00 88.06 204 ASP A CA 1
ATOM 1595 C C . ASP A 1 204 ? 16.134 -32.423 -2.919 1.00 88.06 204 ASP A C 1
ATOM 1597 O O . ASP A 1 204 ? 17.360 -32.465 -3.059 1.00 88.06 204 ASP A O 1
ATOM 1601 N N . TRP A 1 205 ? 15.525 -31.343 -2.451 1.00 92.31 205 TRP A N 1
ATOM 1602 C CA . TRP A 1 205 ? 16.251 -30.114 -2.178 1.00 92.31 205 TRP A CA 1
ATOM 1603 C C . TRP A 1 205 ? 15.667 -29.350 -1.006 1.00 92.31 205 TRP A C 1
ATOM 1605 O O . TRP A 1 205 ? 14.473 -29.404 -0.715 1.00 92.31 205 TRP A O 1
ATOM 1615 N N . ILE A 1 206 ? 16.552 -28.617 -0.346 1.00 94.88 206 ILE A N 1
ATOM 1616 C CA . ILE A 1 206 ? 16.244 -27.741 0.771 1.00 94.88 206 ILE A CA 1
ATOM 1617 C C . ILE A 1 206 ? 16.409 -26.308 0.295 1.00 94.88 206 ILE A C 1
ATOM 1619 O O . ILE A 1 206 ? 17.416 -25.968 -0.333 1.00 94.88 206 ILE A O 1
ATOM 1623 N N . GLY A 1 207 ? 15.421 -25.470 0.581 1.00 90.88 207 GLY A N 1
ATOM 1624 C CA . GLY A 1 207 ? 15.431 -24.051 0.258 1.00 90.88 207 GLY A CA 1
ATOM 1625 C C . GLY A 1 207 ? 15.236 -23.182 1.491 1.00 90.88 207 GLY A C 1
ATOM 1626 O O . GLY A 1 207 ? 14.550 -23.571 2.432 1.00 90.88 207 GLY A O 1
ATOM 1627 N N . ILE A 1 208 ? 15.808 -21.984 1.441 1.00 93.25 208 ILE A N 1
ATOM 1628 C CA . ILE A 1 208 ? 15.610 -20.907 2.408 1.00 93.25 208 ILE A CA 1
ATOM 1629 C C . ILE A 1 208 ? 14.660 -19.889 1.790 1.00 93.25 208 ILE A C 1
ATOM 1631 O O . ILE A 1 208 ? 14.909 -19.418 0.680 1.00 93.25 208 ILE A O 1
ATOM 1635 N N . PHE A 1 209 ? 13.593 -19.532 2.483 1.00 83.94 209 PHE A N 1
ATOM 1636 C CA . PHE A 1 209 ? 12.529 -18.656 1.992 1.00 83.94 209 PHE A CA 1
ATOM 1637 C C . PHE A 1 209 ? 12.366 -17.494 2.946 1.00 83.94 209 PHE A C 1
ATOM 1639 O O . PHE A 1 209 ? 12.582 -17.674 4.129 1.00 83.94 209 PHE A O 1
ATOM 1646 N N . GLU A 1 210 ? 11.971 -16.317 2.463 1.00 62.66 210 GLU A N 1
ATOM 1647 C CA . GLU A 1 210 ? 11.388 -15.327 3.379 1.00 62.66 210 GLU A CA 1
ATOM 1648 C C . GLU A 1 210 ? 10.086 -15.909 3.946 1.00 62.66 210 GLU A C 1
ATOM 1650 O O . GLU A 1 210 ? 9.345 -16.568 3.211 1.00 62.66 210 GLU A O 1
ATOM 1655 N N . LEU A 1 211 ? 9.818 -15.680 5.229 1.00 56.25 211 LEU A N 1
ATOM 1656 C CA . LEU A 1 211 ? 8.667 -16.245 5.928 1.00 56.25 211 LEU A CA 1
ATOM 1657 C C . LEU A 1 211 ? 7.361 -15.925 5.184 1.00 56.25 211 LEU A C 1
ATOM 1659 O O . LEU A 1 211 ? 7.048 -14.761 4.919 1.00 56.25 211 LEU A O 1
ATOM 1663 N N . GLY A 1 212 ? 6.604 -16.966 4.838 1.00 46.34 212 GLY A N 1
ATOM 1664 C CA . GLY A 1 212 ? 5.340 -16.852 4.106 1.00 46.34 212 GLY A CA 1
ATOM 1665 C C . GLY A 1 212 ? 5.487 -16.639 2.594 1.00 46.34 212 GLY A C 1
ATOM 1666 O O . GLY A 1 212 ? 4.480 -16.535 1.891 1.00 46.34 212 GLY A O 1
ATOM 1667 N N . ALA A 1 213 ? 6.708 -16.607 2.049 1.00 51.25 213 ALA A N 1
ATOM 1668 C CA . ALA A 1 213 ? 6.914 -16.516 0.606 1.00 51.25 213 ALA A CA 1
ATOM 1669 C C . ALA A 1 213 ? 6.401 -17.779 -0.107 1.00 51.25 213 ALA A C 1
ATOM 1671 O O . ALA A 1 213 ? 6.431 -18.882 0.437 1.00 51.25 213 ALA A O 1
ATOM 1672 N N . GLY A 1 214 ? 5.964 -17.650 -1.362 1.00 52.91 214 GLY A N 1
ATOM 1673 C CA . GLY A 1 214 ? 5.558 -18.810 -2.164 1.00 52.91 214 GLY A CA 1
ATOM 1674 C C . GLY A 1 214 ? 6.708 -19.808 -2.379 1.00 52.91 214 GLY A C 1
ATOM 1675 O O . GLY A 1 214 ? 7.871 -19.414 -2.459 1.00 52.91 214 GLY A O 1
ATOM 1676 N N . ASN A 1 215 ? 6.394 -21.102 -2.525 1.00 69.31 215 ASN A N 1
ATOM 1677 C CA . ASN A 1 215 ? 7.386 -22.191 -2.593 1.00 69.31 215 ASN A CA 1
ATOM 1678 C C . ASN A 1 215 ? 8.402 -22.083 -3.750 1.00 69.31 215 ASN A C 1
ATOM 1680 O O . ASN A 1 215 ? 9.437 -22.733 -3.703 1.00 69.31 215 ASN A O 1
ATOM 1684 N N . SER A 1 216 ? 8.163 -21.240 -4.759 1.00 74.31 216 SER A N 1
ATOM 1685 C CA . SER A 1 216 ? 9.109 -20.964 -5.855 1.00 74.31 216 SER A CA 1
ATOM 1686 C C . SER A 1 216 ? 10.026 -19.753 -5.623 1.00 74.31 216 SER A C 1
ATOM 1688 O O . SER A 1 216 ? 10.828 -19.412 -6.491 1.00 74.31 216 SER A O 1
ATOM 1690 N N . LYS A 1 217 ? 9.920 -19.073 -4.474 1.00 76.94 217 LYS A N 1
ATOM 1691 C CA . LYS A 1 217 ? 10.635 -17.821 -4.153 1.00 76.94 217 LYS A CA 1
ATOM 1692 C C . LYS A 1 217 ? 11.767 -18.029 -3.139 1.00 76.94 217 LYS A C 1
ATOM 1694 O O . LYS A 1 217 ? 11.923 -17.241 -2.206 1.00 76.94 217 LYS A O 1
ATOM 1699 N N . TYR A 1 218 ? 12.555 -19.087 -3.319 1.00 78.94 218 TYR A N 1
ATOM 1700 C CA . TYR A 1 218 ? 13.707 -19.364 -2.461 1.00 78.94 218 TYR A CA 1
ATOM 1701 C C . TYR A 1 218 ? 14.819 -18.318 -2.652 1.00 78.94 218 TYR A C 1
ATOM 1703 O O . TYR A 1 218 ? 15.013 -17.755 -3.730 1.00 78.94 218 TYR A O 1
ATOM 1711 N N . LYS A 1 219 ? 15.565 -18.062 -1.582 1.00 85.62 219 LYS A N 1
ATOM 1712 C CA . LYS A 1 219 ? 16.654 -17.079 -1.468 1.00 85.62 219 LYS A CA 1
ATOM 1713 C C . LYS A 1 219 ? 18.018 -17.758 -1.524 1.00 85.62 219 LYS A C 1
ATOM 1715 O O . LYS A 1 219 ? 18.965 -17.205 -2.074 1.00 85.62 219 LYS A O 1
ATOM 1720 N N . ALA A 1 220 ? 18.082 -18.986 -1.023 1.00 86.94 220 ALA A N 1
ATOM 1721 C CA . ALA A 1 220 ? 19.187 -19.918 -1.183 1.00 86.94 220 ALA A CA 1
ATOM 1722 C C . ALA A 1 220 ? 18.622 -21.344 -1.217 1.00 86.94 220 ALA A C 1
ATOM 1724 O O . ALA A 1 220 ? 17.520 -21.571 -0.725 1.00 86.94 220 ALA A O 1
ATOM 1725 N N . TRP A 1 221 ? 19.335 -22.295 -1.816 1.00 95.50 221 TRP A N 1
ATOM 1726 C CA . TRP A 1 221 ? 18.885 -23.687 -1.887 1.00 95.50 221 TRP A CA 1
ATOM 1727 C C . TRP A 1 221 ? 20.052 -24.649 -2.139 1.00 95.50 221 TRP A C 1
ATOM 1729 O O . TRP A 1 221 ? 21.093 -24.229 -2.656 1.00 95.50 221 TRP A O 1
ATOM 1739 N N . LYS A 1 222 ? 19.882 -25.927 -1.781 1.00 90.44 222 LYS A N 1
ATOM 1740 C CA . LYS A 1 222 ? 20.839 -27.019 -2.040 1.00 90.44 222 LYS A CA 1
ATOM 1741 C C . LYS A 1 222 ? 20.119 -28.348 -2.292 1.00 90.44 222 LYS A C 1
ATOM 1743 O O . LYS A 1 222 ? 19.106 -28.620 -1.655 1.00 90.44 222 LYS A O 1
ATOM 1748 N N . TYR A 1 223 ? 20.657 -29.176 -3.192 1.00 93.44 223 TYR A N 1
ATOM 1749 C CA . TYR A 1 223 ? 20.207 -30.564 -3.379 1.00 93.44 223 TYR A CA 1
ATOM 1750 C C . TYR A 1 223 ? 20.738 -31.472 -2.271 1.00 93.44 223 TYR A C 1
ATOM 1752 O O . TYR A 1 223 ? 21.901 -31.346 -1.886 1.00 93.44 223 TYR A O 1
ATOM 1760 N N . ILE A 1 224 ? 19.906 -32.413 -1.827 1.00 88.31 224 ILE A N 1
ATOM 1761 C CA . ILE A 1 224 ? 20.287 -33.517 -0.943 1.00 88.31 224 ILE A CA 1
ATOM 1762 C C . ILE A 1 224 ? 21.095 -34.549 -1.760 1.00 88.31 224 ILE A C 1
ATOM 1764 O O . ILE A 1 224 ? 20.672 -34.909 -2.865 1.00 88.31 224 ILE A O 1
ATOM 1768 N N . PRO A 1 225 ? 22.267 -35.013 -1.280 1.00 83.62 225 PRO A N 1
ATOM 1769 C CA . PRO A 1 225 ? 23.053 -36.038 -1.963 1.00 83.62 225 PRO A CA 1
ATOM 1770 C C . PRO A 1 225 ? 22.330 -37.389 -2.046 1.00 83.62 225 PRO A C 1
ATOM 1772 O O . PRO A 1 225 ? 21.540 -37.746 -1.175 1.00 83.62 225 PRO A O 1
ATOM 1775 N N . ASP A 1 226 ? 22.639 -38.169 -3.086 1.00 77.88 226 ASP A N 1
ATOM 1776 C CA . ASP A 1 226 ? 22.067 -39.510 -3.274 1.00 77.88 226 ASP A CA 1
ATOM 1777 C C . ASP A 1 226 ? 22.382 -40.424 -2.077 1.00 77.88 226 ASP A C 1
ATOM 1779 O O . ASP A 1 226 ? 23.508 -40.439 -1.575 1.00 77.88 226 ASP A O 1
ATOM 1783 N N . ASN A 1 227 ? 21.399 -41.235 -1.673 1.00 72.81 227 ASN A N 1
ATOM 1784 C CA . ASN A 1 227 ? 21.496 -42.217 -0.585 1.00 72.81 227 ASN A CA 1
ATOM 1785 C C . ASN A 1 227 ? 21.820 -41.636 0.807 1.00 72.81 227 ASN A C 1
ATOM 1787 O O . ASN A 1 227 ? 22.261 -42.375 1.686 1.00 72.81 227 ASN A O 1
ATOM 1791 N N . GLN A 1 228 ? 21.595 -40.338 1.034 1.00 78.75 228 GLN A N 1
ATOM 1792 C CA . GLN A 1 228 ? 21.798 -39.712 2.340 1.00 78.75 228 GLN A CA 1
ATOM 1793 C C . GLN A 1 228 ? 20.465 -39.513 3.072 1.00 78.75 228 GLN A C 1
ATOM 1795 O O . GLN A 1 228 ? 19.678 -38.648 2.702 1.00 78.75 228 GLN A O 1
ATOM 1800 N N . THR A 1 229 ? 20.212 -40.304 4.119 1.00 81.50 229 THR A N 1
ATOM 1801 C CA . THR A 1 229 ? 18.937 -40.272 4.860 1.00 81.50 229 THR A CA 1
ATOM 1802 C C . THR A 1 229 ? 18.852 -39.148 5.893 1.00 81.50 229 THR A C 1
ATOM 1804 O O . THR A 1 229 ? 17.752 -38.750 6.270 1.00 81.50 229 THR A O 1
ATOM 1807 N N . SER A 1 230 ? 19.986 -38.588 6.312 1.00 87.06 230 SER A N 1
ATOM 1808 C CA . SER A 1 230 ? 20.067 -37.398 7.160 1.00 87.06 230 SER A CA 1
ATOM 1809 C C . SER A 1 230 ? 21.367 -36.631 6.924 1.00 87.06 230 SER A C 1
ATOM 1811 O O . SER A 1 230 ? 22.364 -37.182 6.445 1.00 87.06 230 SER A O 1
ATOM 1813 N N . GLY A 1 231 ? 21.378 -35.345 7.252 1.00 87.31 231 GLY A N 1
ATOM 1814 C CA . GLY A 1 231 ? 22.575 -34.525 7.126 1.00 87.31 231 GLY A CA 1
ATOM 1815 C C . GLY A 1 231 ? 22.340 -33.072 7.484 1.00 87.31 231 GLY A C 1
ATOM 1816 O O . GLY A 1 231 ? 21.269 -32.702 7.956 1.00 87.31 231 GLY A O 1
ATOM 1817 N N . SER A 1 232 ? 23.350 -32.252 7.199 1.00 90.50 232 SER A N 1
ATOM 1818 C CA . SER A 1 232 ? 23.331 -30.826 7.502 1.00 90.50 232 SER A CA 1
ATOM 1819 C C . SER A 1 232 ? 23.896 -30.007 6.345 1.00 90.50 232 SER A C 1
ATOM 1821 O O . SER A 1 232 ? 24.818 -30.438 5.645 1.00 90.50 232 SER A O 1
ATOM 1823 N N . PHE A 1 233 ? 23.374 -28.800 6.159 1.00 92.25 233 PHE A N 1
ATOM 1824 C CA . PHE A 1 233 ? 23.869 -27.829 5.195 1.00 92.25 233 PHE A CA 1
ATOM 1825 C C . PHE A 1 233 ? 24.119 -26.478 5.841 1.00 92.25 233 PHE A C 1
ATOM 1827 O O . PHE A 1 233 ? 23.264 -25.944 6.536 1.00 92.25 233 PHE A O 1
ATOM 1834 N N . GLU A 1 234 ? 25.245 -25.865 5.493 1.00 90.88 234 GLU A N 1
ATOM 1835 C CA . GLU A 1 234 ? 25.490 -24.463 5.816 1.00 90.88 234 GLU A CA 1
ATOM 1836 C C . GLU A 1 234 ? 24.864 -23.535 4.774 1.00 90.88 234 GLU A C 1
ATOM 1838 O O . GLU A 1 234 ? 25.095 -23.681 3.566 1.00 90.88 234 GLU A O 1
ATOM 1843 N N . PHE A 1 235 ? 24.116 -22.545 5.234 1.00 92.06 235 PHE A N 1
ATOM 1844 C CA . PHE A 1 235 ? 23.566 -21.469 4.421 1.00 92.06 235 PHE A CA 1
ATOM 1845 C C . PHE A 1 235 ? 24.073 -20.122 4.922 1.00 92.06 235 PHE A C 1
ATOM 1847 O O . PHE A 1 235 ? 24.414 -19.969 6.086 1.00 92.06 235 PHE A O 1
ATOM 1854 N N . LYS A 1 236 ? 24.126 -19.140 4.021 1.00 90.19 236 LYS A N 1
ATOM 1855 C CA . LYS A 1 236 ? 24.495 -17.755 4.321 1.00 90.19 236 LYS A CA 1
ATOM 1856 C C . LYS A 1 236 ? 23.525 -16.831 3.608 1.00 90.19 236 LYS A C 1
ATOM 1858 O O . LYS A 1 236 ? 23.275 -17.002 2.411 1.00 90.19 236 LYS A O 1
ATOM 1863 N N . LEU A 1 237 ? 22.994 -15.855 4.334 1.00 74.44 237 LEU A N 1
ATOM 1864 C CA . LEU A 1 237 ? 22.060 -14.866 3.808 1.00 74.44 237 LEU A CA 1
ATOM 1865 C C . LEU A 1 237 ? 22.666 -13.473 3.931 1.00 74.44 237 LEU A C 1
ATOM 1867 O O . LEU A 1 237 ? 23.184 -13.096 4.972 1.00 74.44 237 LEU A O 1
ATOM 1871 N N . ASN A 1 238 ? 22.593 -12.703 2.847 1.00 75.44 238 ASN A N 1
ATOM 1872 C CA . ASN A 1 238 ? 23.191 -11.366 2.765 1.00 75.44 238 ASN A CA 1
ATOM 1873 C C . ASN A 1 238 ? 22.138 -10.250 2.873 1.00 75.44 238 ASN A C 1
ATOM 1875 O O . ASN A 1 238 ? 22.349 -9.146 2.375 1.00 75.44 238 ASN A O 1
ATOM 1879 N N . LYS A 1 239 ? 20.965 -10.559 3.430 1.00 54.22 239 LYS A N 1
ATOM 1880 C CA . LYS A 1 239 ? 19.857 -9.618 3.591 1.00 54.22 239 LYS A CA 1
ATOM 1881 C C . LYS A 1 239 ? 19.169 -9.863 4.919 1.00 54.22 239 LYS A C 1
ATOM 1883 O O . LYS A 1 239 ? 18.874 -11.015 5.234 1.00 54.22 239 LYS A O 1
ATOM 1888 N N . ILE A 1 240 ? 18.861 -8.779 5.622 1.00 48.31 240 ILE A N 1
ATOM 1889 C CA . ILE A 1 240 ? 18.004 -8.836 6.801 1.00 48.31 240 ILE A CA 1
ATOM 1890 C C . ILE A 1 240 ? 16.635 -9.408 6.438 1.00 48.31 240 ILE A C 1
ATOM 1892 O O . ILE A 1 240 ? 16.161 -9.242 5.308 1.00 48.31 240 ILE A O 1
ATOM 1896 N N . GLY A 1 241 ? 16.000 -10.084 7.383 1.00 45.88 241 GLY A N 1
ATOM 1897 C CA . GLY A 1 241 ? 14.673 -10.645 7.172 1.00 45.88 241 GLY A CA 1
ATOM 1898 C C . GLY A 1 241 ? 14.401 -11.840 8.062 1.00 45.88 241 GLY A C 1
ATOM 1899 O O . GLY A 1 241 ? 15.285 -12.347 8.743 1.00 45.88 241 GLY A O 1
ATOM 1900 N N . ILE A 1 242 ? 13.155 -12.292 8.034 1.00 46.84 242 ILE A N 1
ATOM 1901 C CA . ILE A 1 242 ? 12.746 -13.522 8.701 1.00 46.84 242 ILE A CA 1
ATOM 1902 C C . ILE A 1 242 ? 12.589 -14.574 7.620 1.00 46.84 242 ILE A C 1
ATOM 1904 O O . ILE A 1 242 ? 11.885 -14.350 6.631 1.00 46.84 242 ILE A O 1
ATOM 1908 N N . TYR A 1 243 ? 13.260 -15.697 7.808 1.00 65.75 243 TYR A N 1
ATOM 1909 C CA . TYR A 1 243 ? 13.349 -16.772 6.848 1.00 65.75 243 TYR A CA 1
ATOM 1910 C C . TYR A 1 243 ? 12.818 -18.072 7.435 1.00 65.75 243 TYR A C 1
ATOM 1912 O O . TYR A 1 243 ? 12.789 -18.256 8.641 1.00 65.75 243 TYR A O 1
ATOM 1920 N N . GLU A 1 244 ? 12.418 -18.993 6.582 1.00 73.38 244 GLU A N 1
ATOM 1921 C CA . GLU A 1 244 ? 12.061 -20.357 6.948 1.00 73.38 244 GLU A CA 1
ATOM 1922 C C . GLU A 1 244 ? 12.729 -21.328 5.986 1.00 73.38 244 GLU A C 1
ATOM 1924 O O . GLU A 1 244 ? 13.099 -20.969 4.858 1.00 73.38 244 GLU A O 1
ATOM 1929 N N . VAL A 1 245 ? 12.900 -22.564 6.434 1.00 89.56 245 VAL A N 1
ATOM 1930 C CA . VAL A 1 245 ? 13.522 -23.604 5.629 1.00 89.56 245 VAL A CA 1
ATOM 1931 C C . VAL A 1 245 ? 12.476 -24.612 5.226 1.00 89.56 245 VAL A C 1
ATOM 1933 O O . VAL A 1 245 ? 11.658 -25.030 6.035 1.00 89.56 245 VAL A O 1
ATOM 1936 N N . ARG A 1 246 ? 12.499 -25.013 3.961 1.00 92.81 246 ARG A N 1
ATOM 1937 C CA . ARG A 1 246 ? 11.549 -25.982 3.425 1.00 92.81 246 ARG A CA 1
ATOM 1938 C C . ARG A 1 246 ? 12.278 -27.058 2.647 1.00 92.81 246 ARG A C 1
ATOM 1940 O O . ARG A 1 246 ? 13.236 -26.759 1.930 1.00 92.81 246 ARG A O 1
ATOM 1947 N N . LEU A 1 247 ? 11.795 -28.288 2.770 1.00 90.88 247 LEU A N 1
ATOM 1948 C CA . LEU A 1 247 ? 12.270 -29.447 2.023 1.00 90.88 247 LEU A CA 1
ATOM 1949 C C . LEU A 1 247 ? 11.242 -29.809 0.949 1.00 90.88 247 LEU A C 1
ATOM 1951 O O . LEU A 1 247 ? 10.032 -29.830 1.200 1.00 90.88 247 LEU A O 1
ATOM 1955 N N . PHE A 1 248 ? 11.741 -30.097 -0.246 1.00 87.31 248 PHE A N 1
ATOM 1956 C CA . PHE A 1 248 ? 10.962 -30.474 -1.418 1.00 87.31 248 PHE A CA 1
ATOM 1957 C C . PHE A 1 248 ? 11.533 -31.734 -2.049 1.00 87.31 248 PHE A C 1
ATOM 1959 O O . PHE A 1 248 ? 12.735 -31.992 -1.961 1.00 87.31 248 PHE A O 1
ATOM 1966 N N . THR A 1 249 ? 10.683 -32.479 -2.747 1.00 86.00 249 THR A N 1
ATOM 1967 C CA . THR A 1 249 ? 11.092 -33.697 -3.446 1.00 86.00 249 THR A CA 1
ATOM 1968 C C . THR A 1 249 ? 11.049 -33.536 -4.962 1.00 86.00 249 THR A C 1
ATOM 1970 O O . THR A 1 249 ? 10.285 -32.733 -5.507 1.00 86.00 249 THR A O 1
ATOM 1973 N N . ASN A 1 250 ? 11.876 -34.314 -5.664 1.00 80.56 250 ASN A N 1
ATOM 1974 C CA . ASN A 1 250 ? 11.802 -34.513 -7.118 1.00 80.56 250 ASN A CA 1
ATOM 1975 C C . ASN A 1 250 ? 11.834 -33.238 -7.990 1.00 80.56 250 ASN A C 1
ATOM 1977 O O . ASN A 1 250 ? 11.180 -33.188 -9.032 1.00 80.56 250 ASN A O 1
ATOM 1981 N N . ASN A 1 251 ? 12.621 -32.222 -7.616 1.00 79.81 251 ASN A N 1
ATOM 1982 C CA . ASN A 1 251 ? 12.667 -30.898 -8.263 1.00 79.81 251 ASN A CA 1
ATOM 1983 C C . ASN A 1 251 ? 11.313 -30.157 -8.282 1.00 79.81 251 ASN A C 1
ATOM 1985 O O . ASN A 1 251 ? 11.145 -29.207 -9.049 1.00 79.81 251 ASN A O 1
ATOM 1989 N N . GLY A 1 252 ? 10.349 -30.587 -7.466 1.00 69.69 252 GLY A N 1
ATOM 1990 C CA . GLY A 1 252 ? 9.051 -29.941 -7.315 1.00 69.69 252 GLY A CA 1
ATOM 1991 C C . GLY A 1 252 ? 9.073 -28.807 -6.291 1.00 69.69 252 GLY A C 1
ATOM 1992 O O . GLY A 1 252 ? 10.062 -28.586 -5.597 1.00 69.69 252 GLY A O 1
ATOM 1993 N N . PHE A 1 253 ? 7.940 -28.110 -6.183 1.00 80.19 253 PHE A N 1
ATOM 1994 C CA . PHE A 1 253 ? 7.683 -27.062 -5.184 1.00 80.19 253 PHE A CA 1
ATOM 1995 C C . PHE A 1 253 ? 6.569 -27.455 -4.198 1.00 80.19 253 PHE A C 1
ATOM 1997 O O . PHE A 1 253 ? 5.999 -26.602 -3.514 1.00 80.19 253 PHE A O 1
ATOM 2004 N N . VAL A 1 254 ? 6.242 -28.748 -4.122 1.00 73.19 254 VAL A N 1
ATOM 2005 C CA . VAL A 1 254 ? 5.352 -29.300 -3.095 1.00 73.19 254 VAL A CA 1
ATOM 2006 C C . VAL A 1 254 ? 6.185 -29.532 -1.840 1.00 73.19 254 VAL A C 1
ATOM 2008 O O . VAL A 1 254 ? 7.089 -30.365 -1.830 1.00 73.19 254 VAL A O 1
ATOM 2011 N N . LYS A 1 255 ? 5.922 -28.721 -0.815 1.00 82.38 255 LYS A N 1
ATOM 2012 C CA . LYS A 1 255 ? 6.630 -28.753 0.465 1.00 82.38 255 LYS A CA 1
ATOM 2013 C C . LYS A 1 255 ? 6.300 -30.058 1.189 1.00 82.38 255 LYS A C 1
ATOM 2015 O O . LYS A 1 255 ? 5.124 -30.326 1.416 1.00 82.38 255 LYS A O 1
ATOM 2020 N N . VAL A 1 256 ? 7.321 -30.832 1.553 1.00 86.44 256 VAL A N 1
ATOM 2021 C CA . VAL A 1 256 ? 7.163 -32.074 2.335 1.00 86.44 256 VAL A CA 1
ATOM 2022 C C . VAL A 1 256 ? 7.600 -31.919 3.791 1.00 86.44 256 VAL A C 1
ATOM 2024 O O . VAL A 1 256 ? 7.166 -32.697 4.628 1.00 86.44 256 VAL A O 1
ATOM 2027 N N . ALA A 1 257 ? 8.417 -30.906 4.098 1.00 83.06 257 ALA A N 1
ATOM 2028 C CA . ALA A 1 257 ? 8.749 -30.494 5.460 1.00 83.06 257 ALA A CA 1
ATOM 2029 C C . ALA A 1 257 ? 9.054 -28.990 5.509 1.00 83.06 257 ALA A C 1
ATOM 2031 O O . ALA A 1 257 ? 9.468 -28.395 4.508 1.00 83.06 257 ALA A O 1
ATOM 2032 N N . GLU A 1 258 ? 8.854 -28.384 6.673 1.00 81.75 258 GLU A N 1
ATOM 2033 C CA . GLU A 1 258 ? 9.194 -26.994 6.987 1.00 81.75 258 GLU A CA 1
ATOM 2034 C C . GLU A 1 258 ? 9.915 -26.950 8.329 1.00 81.75 258 GLU A C 1
ATOM 2036 O O . GLU A 1 258 ? 9.662 -27.806 9.177 1.00 81.75 258 GLU A O 1
ATOM 2041 N N . SER A 1 259 ? 10.788 -25.962 8.517 1.00 75.06 259 SER A N 1
ATOM 2042 C CA . SER A 1 259 ? 11.401 -25.717 9.811 1.00 75.06 259 SER A CA 1
ATOM 2043 C C . SER A 1 259 ? 10.336 -25.396 10.851 1.00 75.06 259 SER A C 1
ATOM 2045 O O . SER A 1 259 ? 9.407 -24.627 10.616 1.00 75.06 259 SER A O 1
ATOM 2047 N N . ASP A 1 260 ? 10.498 -25.978 12.030 1.00 67.88 260 ASP A N 1
ATOM 2048 C CA . ASP A 1 260 ? 9.645 -25.783 13.202 1.00 67.88 260 ASP A CA 1
ATOM 2049 C C . ASP A 1 260 ? 9.673 -24.344 13.747 1.00 67.88 260 ASP A C 1
ATOM 2051 O O . ASP A 1 260 ? 8.772 -23.922 14.478 1.00 67.88 260 ASP A O 1
ATOM 2055 N N . GLN A 1 261 ? 10.697 -23.583 13.364 1.00 50.47 261 GLN A N 1
ATOM 2056 C CA . GLN A 1 261 ? 10.887 -22.178 13.688 1.00 50.47 261 GLN A CA 1
ATOM 2057 C C . GLN A 1 261 ? 11.491 -21.407 12.502 1.00 50.47 261 GLN A C 1
ATOM 2059 O O . GLN A 1 261 ? 12.209 -21.990 11.680 1.00 50.47 261 GLN A O 1
ATOM 2064 N N . PRO A 1 262 ? 11.224 -20.096 12.391 1.00 53.69 262 PRO A N 1
ATOM 2065 C CA . PRO A 1 262 ? 11.912 -19.241 11.439 1.00 53.69 262 PRO A CA 1
ATOM 2066 C C . PRO A 1 262 ? 13.308 -18.821 11.937 1.00 53.69 262 PRO A C 1
ATOM 2068 O O . PRO A 1 262 ? 13.580 -18.808 13.135 1.00 53.69 262 PRO A O 1
ATOM 2071 N N . LEU A 1 263 ? 14.164 -18.411 11.003 1.00 61.97 263 LEU A N 1
ATOM 2072 C CA . LEU A 1 263 ? 15.464 -17.784 11.227 1.00 61.97 263 LEU A CA 1
ATOM 2073 C C . LEU A 1 263 ? 15.376 -16.272 11.003 1.00 61.97 263 LEU A C 1
ATOM 2075 O O . LEU A 1 263 ? 15.041 -15.832 9.902 1.00 61.97 263 LEU A O 1
ATOM 2079 N N . GLN A 1 264 ? 15.743 -15.471 11.995 1.00 47.91 264 GLN A N 1
ATOM 2080 C CA . GLN A 1 264 ? 15.976 -14.039 11.821 1.00 47.91 264 GLN A CA 1
ATOM 2081 C C . GLN A 1 264 ? 17.406 -13.790 11.324 1.00 47.91 264 GLN A C 1
ATOM 2083 O O . GLN A 1 264 ? 18.361 -14.376 11.824 1.00 47.91 264 GLN A O 1
ATOM 2088 N N . VAL A 1 265 ? 17.552 -12.923 10.324 1.00 52.53 265 VAL A N 1
ATOM 2089 C CA . VAL A 1 265 ? 18.847 -12.396 9.889 1.00 52.53 265 VAL A CA 1
ATOM 2090 C C . VAL A 1 265 ? 18.883 -10.906 10.189 1.00 52.53 265 VAL A C 1
ATOM 2092 O O . VAL A 1 265 ? 18.012 -10.183 9.691 1.00 52.53 265 VAL A O 1
ATOM 2095 N N . ASP A 1 266 ? 19.874 -10.459 10.959 1.00 44.78 266 ASP A N 1
ATOM 2096 C CA . ASP A 1 266 ? 19.988 -9.075 11.449 1.00 44.78 266 ASP A CA 1
ATOM 2097 C C . ASP A 1 266 ? 21.367 -8.440 11.182 1.00 44.78 266 ASP A C 1
ATOM 2099 O O . ASP A 1 266 ? 22.269 -9.092 10.664 1.00 44.78 266 ASP A O 1
ATOM 2103 N N . VAL A 1 267 ? 21.550 -7.155 11.469 1.00 41.78 267 VAL A N 1
ATOM 2104 C CA . VAL A 1 267 ? 22.853 -6.463 11.395 1.00 41.78 267 VAL A CA 1
ATOM 2105 C C . VAL A 1 267 ? 23.488 -6.347 12.783 1.00 41.78 267 VAL A C 1
ATOM 2107 O O . VAL A 1 267 ? 22.796 -6.392 13.789 1.00 41.78 267 VAL A O 1
ATOM 2110 N N . SER A 1 268 ? 24.818 -6.237 12.862 1.00 47.56 268 SER A N 1
ATOM 2111 C CA . SER A 1 268 ? 25.513 -6.137 14.153 1.00 47.56 268 SER A CA 1
ATOM 2112 C C . SER A 1 268 ? 25.205 -4.815 14.869 1.00 47.56 268 SER A C 1
ATOM 2114 O O . SER A 1 268 ? 25.433 -3.754 14.289 1.00 47.56 268 SER A O 1
ATOM 2116 N N . ASP A 1 269 ? 24.832 -4.881 16.148 1.00 42.44 269 ASP A N 1
ATOM 2117 C CA . ASP A 1 269 ? 24.525 -3.743 17.042 1.00 42.44 269 ASP A CA 1
ATOM 2118 C C . ASP A 1 269 ? 25.745 -2.877 17.459 1.00 42.44 269 ASP A C 1
ATOM 2120 O O . ASP A 1 269 ? 25.765 -2.281 18.532 1.00 42.44 269 ASP A O 1
ATOM 2124 N N . GLN A 1 270 ? 26.807 -2.789 16.653 1.00 35.12 270 GLN A N 1
ATOM 2125 C CA . GLN A 1 270 ? 28.059 -2.120 17.059 1.00 35.12 270 GLN A CA 1
ATOM 2126 C C . GLN A 1 270 ? 28.169 -0.622 16.694 1.00 35.12 270 GLN A C 1
ATOM 2128 O O . GLN A 1 270 ? 29.162 -0.016 17.072 1.00 35.12 270 GLN A O 1
ATOM 2133 N N . ASP A 1 271 ? 27.175 0.008 16.052 1.00 35.16 271 ASP A N 1
ATOM 2134 C CA . ASP A 1 271 ? 27.284 1.406 15.568 1.00 35.16 271 ASP A CA 1
ATOM 2135 C C . ASP A 1 271 ? 26.215 2.369 16.144 1.00 35.16 271 ASP A C 1
ATOM 2137 O O . ASP A 1 271 ? 25.662 3.199 15.421 1.00 35.16 271 ASP A O 1
ATOM 2141 N N . GLN A 1 272 ? 25.878 2.272 17.437 1.00 33.59 272 GLN A N 1
ATOM 2142 C CA . GLN A 1 272 ? 24.910 3.191 18.078 1.00 33.59 272 GLN A CA 1
ATOM 2143 C C . GLN A 1 272 ? 25.462 4.074 19.211 1.00 33.59 272 GLN A C 1
ATOM 2145 O O . GLN A 1 272 ? 24.742 4.973 19.619 1.00 33.59 272 GLN A O 1
ATOM 2150 N N . ASP A 1 273 ? 26.718 3.933 19.651 1.00 34.94 273 ASP A N 1
ATOM 2151 C CA . ASP A 1 273 ? 27.252 4.746 20.761 1.00 34.94 273 ASP A CA 1
ATOM 2152 C C . ASP A 1 273 ? 28.629 5.354 20.452 1.00 34.94 273 ASP A C 1
ATOM 2154 O O . ASP A 1 273 ? 29.631 4.949 21.034 1.00 34.94 273 ASP A O 1
ATOM 2158 N N . GLN A 1 274 ? 28.694 6.342 19.554 1.00 34.69 274 GLN A N 1
ATOM 2159 C CA . GLN A 1 274 ? 29.704 7.412 19.594 1.00 34.69 274 GLN A CA 1
ATOM 2160 C C . GLN A 1 274 ? 29.181 8.634 18.836 1.00 34.69 274 GLN A C 1
ATOM 2162 O O . GLN A 1 274 ? 29.397 8.753 17.638 1.00 34.69 274 GLN A O 1
ATOM 2167 N N . ASP A 1 275 ? 28.464 9.504 19.539 1.00 33.88 275 ASP A N 1
ATOM 2168 C CA . ASP A 1 275 ? 28.527 10.961 19.372 1.00 33.88 275 ASP A CA 1
ATOM 2169 C C . ASP A 1 275 ? 27.564 11.579 20.389 1.00 33.88 275 ASP A C 1
ATOM 2171 O O . ASP A 1 275 ? 26.353 11.472 20.237 1.00 33.88 275 ASP A O 1
ATOM 2175 N N . ASP A 1 276 ? 28.126 12.110 21.480 1.00 36.50 276 ASP A N 1
ATOM 2176 C CA . ASP A 1 276 ? 27.665 13.308 22.204 1.00 36.50 276 ASP A CA 1
ATOM 2177 C C . ASP A 1 276 ? 28.253 13.328 23.624 1.00 36.50 276 ASP A C 1
ATOM 2179 O O . ASP A 1 276 ? 27.607 12.941 24.595 1.00 36.50 276 ASP A O 1
ATOM 2183 N N . SER A 1 277 ? 29.485 13.825 23.762 1.00 34.19 277 SER A N 1
ATOM 2184 C CA . SER A 1 277 ? 29.857 14.649 24.921 1.00 34.19 277 SER A CA 1
ATOM 2185 C C . SER A 1 277 ? 31.221 15.298 24.693 1.00 34.19 277 SER A C 1
ATOM 2187 O O . SER A 1 277 ? 32.240 14.807 25.176 1.00 34.19 277 SER A O 1
ATOM 2189 N N . ASP A 1 278 ? 31.230 16.429 23.997 1.00 33.62 278 ASP A N 1
ATOM 2190 C CA . ASP A 1 278 ? 32.245 17.447 24.233 1.00 33.62 278 ASP A CA 1
ATOM 2191 C C . ASP A 1 278 ? 31.563 18.672 24.844 1.00 33.62 278 ASP A C 1
ATOM 2193 O O . ASP A 1 278 ? 30.550 19.159 24.341 1.00 33.62 278 ASP A O 1
ATOM 2197 N N . ASN A 1 279 ? 32.216 19.185 25.887 1.00 31.58 279 ASN A N 1
ATOM 2198 C CA . ASN A 1 279 ? 32.101 20.532 26.438 1.00 31.58 279 ASN A CA 1
ATOM 2199 C C . ASN A 1 279 ? 31.061 20.771 27.556 1.00 31.58 279 ASN A C 1
ATOM 2201 O O . ASN A 1 279 ? 29.945 21.216 27.323 1.00 31.58 279 ASN A O 1
ATOM 2205 N N . ASP A 1 280 ? 31.477 20.567 28.807 1.00 35.28 280 ASP A N 1
ATOM 2206 C CA . ASP A 1 280 ? 31.903 21.694 29.653 1.00 35.28 280 ASP A CA 1
ATOM 2207 C C . ASP A 1 280 ? 32.599 21.171 30.919 1.00 35.28 280 ASP A C 1
ATOM 2209 O O . ASP A 1 280 ? 32.116 20.272 31.607 1.00 35.28 280 ASP A O 1
ATOM 2213 N N . GLY A 1 281 ? 33.782 21.719 31.195 1.00 30.92 281 GLY A N 1
ATOM 2214 C CA . GLY A 1 281 ? 34.522 21.456 32.421 1.00 30.92 281 GLY A CA 1
ATOM 2215 C C . GLY A 1 281 ? 34.017 22.302 33.584 1.00 30.92 281 GLY A C 1
ATOM 2216 O O . GLY A 1 281 ? 33.569 23.423 33.382 1.00 30.92 281 GLY A O 1
ATOM 2217 N N . ASP A 1 282 ? 34.177 21.801 34.804 1.00 33.12 282 ASP A N 1
ATOM 2218 C CA . ASP A 1 282 ? 34.960 22.512 35.813 1.00 33.12 282 ASP A CA 1
ATOM 2219 C C . ASP A 1 282 ? 35.409 21.539 36.910 1.00 33.12 282 ASP A C 1
ATOM 2221 O O . ASP A 1 282 ? 34.782 20.517 37.196 1.00 33.12 282 ASP A O 1
ATOM 2225 N N . SER A 1 283 ? 36.569 21.872 37.440 1.00 33.50 283 SER A N 1
ATOM 2226 C CA . SER A 1 283 ? 37.440 21.164 38.362 1.00 33.50 283 SER A CA 1
ATOM 2227 C C . SER A 1 283 ? 37.060 21.311 39.843 1.00 33.50 283 SER A C 1
ATOM 2229 O O . SER A 1 283 ? 36.231 22.133 40.218 1.00 33.50 283 SER A O 1
ATOM 2231 N N . ASP A 1 284 ? 37.792 20.537 40.655 1.00 34.12 284 ASP A N 1
ATOM 2232 C CA . ASP A 1 284 ? 37.968 20.598 42.115 1.00 34.12 284 ASP A CA 1
ATOM 2233 C C . ASP A 1 284 ? 36.900 19.828 42.921 1.00 34.12 284 ASP A C 1
ATOM 2235 O O . ASP A 1 284 ? 35.715 20.116 42.878 1.00 34.12 284 ASP A O 1
ATOM 2239 N N . GLY A 1 285 ? 37.203 18.767 43.673 1.00 29.78 285 GLY A N 1
ATOM 2240 C CA . GLY A 1 285 ? 38.392 18.488 44.469 1.00 29.78 285 GLY A CA 1
ATOM 2241 C C . GLY A 1 285 ? 38.024 18.643 45.946 1.00 29.78 285 GLY A C 1
ATOM 2242 O O . GLY A 1 285 ? 37.822 19.764 46.389 1.00 29.78 285 GLY A O 1
ATOM 2243 N N . ASN A 1 286 ? 37.906 17.539 46.691 1.00 29.58 286 ASN A N 1
ATOM 2244 C CA . ASN A 1 286 ? 38.518 17.322 48.013 1.00 29.58 286 ASN A CA 1
ATOM 2245 C C . ASN A 1 286 ? 37.923 16.092 48.726 1.00 29.58 286 ASN A C 1
ATOM 2247 O O . ASN A 1 286 ? 36.751 15.753 48.578 1.00 29.58 286 ASN A O 1
ATOM 2251 N N . SER A 1 287 ? 38.794 15.459 49.501 1.00 34.19 287 SER A N 1
ATOM 2252 C CA . SER A 1 287 ? 38.594 14.351 50.424 1.00 34.19 287 SER A CA 1
ATOM 2253 C C . SER A 1 287 ? 37.619 14.663 51.571 1.00 34.19 287 SER A C 1
ATOM 2255 O O . SER A 1 287 ? 37.465 15.817 51.961 1.00 34.19 287 SER A O 1
ATOM 2257 N N . ASP A 1 288 ? 37.005 13.636 52.162 1.00 32.84 288 ASP A N 1
ATOM 2258 C CA . ASP A 1 288 ? 37.459 13.127 53.464 1.00 32.84 288 ASP A CA 1
ATOM 2259 C C . ASP A 1 288 ? 36.655 11.914 53.958 1.00 32.84 288 ASP A C 1
ATOM 2261 O O . ASP A 1 288 ? 35.450 11.770 53.775 1.00 32.84 288 ASP A O 1
ATOM 2265 N N . ASP A 1 289 ? 37.445 11.055 54.586 1.00 36.81 289 ASP A N 1
ATOM 2266 C CA . ASP A 1 289 ? 37.187 9.931 55.473 1.00 36.81 289 ASP A CA 1
ATOM 2267 C C . ASP A 1 289 ? 36.259 10.280 56.658 1.00 36.81 289 ASP A C 1
ATOM 2269 O O . ASP A 1 289 ? 36.340 11.370 57.218 1.00 36.81 289 ASP A O 1
ATOM 2273 N N . THR A 1 290 ? 35.390 9.349 57.064 1.00 33.53 290 THR A N 1
ATOM 2274 C CA . THR A 1 290 ? 35.243 8.886 58.463 1.00 33.53 290 THR A CA 1
ATOM 2275 C C . THR A 1 290 ? 34.206 7.761 58.544 1.00 33.53 290 THR A C 1
ATOM 2277 O O . THR A 1 290 ? 33.092 7.872 58.034 1.00 33.53 290 THR A O 1
ATOM 2280 N N . GLY A 1 291 ? 34.601 6.657 59.181 1.00 29.34 291 GLY A N 1
ATOM 2281 C CA . GLY A 1 291 ? 33.782 5.466 59.399 1.00 29.34 291 GLY A CA 1
ATOM 2282 C C . GLY A 1 291 ? 32.762 5.587 60.533 1.00 29.34 291 GLY A C 1
ATOM 2283 O O . GLY A 1 291 ? 32.748 6.562 61.278 1.00 29.34 291 GLY A O 1
ATOM 2284 N N . ASP A 1 292 ? 31.916 4.569 60.665 1.00 31.97 292 ASP A N 1
ATOM 2285 C CA . ASP A 1 292 ? 31.989 3.552 61.731 1.00 31.97 292 ASP A CA 1
ATOM 2286 C C . ASP A 1 292 ? 30.628 2.843 61.892 1.00 31.97 292 ASP A C 1
ATOM 2288 O O . ASP A 1 292 ? 29.575 3.478 61.912 1.00 31.97 292 ASP A O 1
ATOM 2292 N N . ASP A 1 293 ? 30.714 1.516 61.948 1.00 33.12 293 ASP A N 1
ATOM 2293 C CA . ASP A 1 293 ? 29.808 0.481 62.454 1.00 33.12 293 ASP A CA 1
ATOM 2294 C C . ASP A 1 293 ? 28.316 0.793 62.713 1.00 33.12 293 ASP A C 1
ATOM 2296 O O . ASP A 1 293 ? 27.943 1.586 63.575 1.00 33.12 293 ASP A O 1
ATOM 2300 N N . THR A 1 294 ? 27.419 -0.011 62.119 1.00 30.31 294 THR A N 1
ATOM 2301 C CA . THR A 1 294 ? 26.721 -1.093 62.854 1.00 30.31 294 THR A CA 1
ATOM 2302 C C . THR A 1 294 ? 25.716 -1.880 61.996 1.00 30.31 294 THR A C 1
ATOM 2304 O O . THR A 1 294 ? 24.893 -1.327 61.279 1.00 30.31 294 THR A O 1
ATOM 2307 N N . ASP A 1 295 ? 25.765 -3.191 62.228 1.00 32.62 295 ASP A N 1
ATOM 2308 C CA . ASP A 1 295 ? 24.690 -4.189 62.196 1.00 32.62 295 ASP A CA 1
ATOM 2309 C C . ASP A 1 295 ? 24.215 -4.792 60.863 1.00 32.62 295 ASP A C 1
ATOM 2311 O O . ASP A 1 295 ? 23.906 -4.133 59.873 1.00 32.62 295 ASP A O 1
ATOM 2315 N N . GLY A 1 296 ? 24.186 -6.125 60.883 1.00 34.78 296 GLY A N 1
ATOM 2316 C CA . GLY A 1 296 ? 23.865 -6.986 59.763 1.00 34.78 296 GLY A CA 1
ATOM 2317 C C . GLY A 1 296 ? 22.378 -7.010 59.433 1.00 34.78 296 GLY A C 1
ATOM 2318 O O . GLY A 1 296 ? 21.505 -6.867 60.283 1.00 34.78 296 GLY A O 1
ATOM 2319 N N . GLY A 1 297 ? 22.101 -7.280 58.165 1.00 28.34 297 GLY A N 1
ATOM 2320 C CA . GLY A 1 297 ? 20.758 -7.498 57.661 1.00 28.34 297 GLY A CA 1
ATOM 2321 C C . GLY A 1 297 ? 20.821 -7.773 56.174 1.00 28.34 297 GLY A C 1
ATOM 2322 O O . GLY A 1 297 ? 20.801 -6.855 55.365 1.00 28.34 297 GLY A O 1
ATOM 2323 N N . ASP A 1 298 ? 20.950 -9.052 55.844 1.00 38.41 298 ASP A N 1
ATOM 2324 C CA . ASP A 1 298 ? 20.596 -9.605 54.544 1.00 38.41 298 ASP A CA 1
ATOM 2325 C C . ASP A 1 298 ? 19.262 -9.008 54.066 1.00 38.41 298 ASP A C 1
ATOM 2327 O O . ASP A 1 298 ? 18.277 -9.070 54.795 1.00 38.41 298 ASP A O 1
ATOM 2331 N N . ASN A 1 299 ? 19.262 -8.396 52.882 1.00 32.06 299 ASN A N 1
ATOM 2332 C CA . ASN A 1 299 ? 18.076 -8.126 52.071 1.00 32.06 299 ASN A CA 1
ATOM 2333 C C . ASN A 1 299 ? 18.520 -7.930 50.616 1.00 32.06 299 ASN A C 1
ATOM 2335 O O . ASN A 1 299 ? 18.343 -6.874 50.011 1.00 32.06 299 ASN A O 1
ATOM 2339 N N . ASN A 1 300 ? 19.102 -8.981 50.038 1.00 36.25 300 ASN A N 1
ATOM 2340 C CA . ASN A 1 300 ? 19.057 -9.174 48.591 1.00 36.25 300 ASN A CA 1
ATOM 2341 C C . ASN A 1 300 ? 17.831 -10.043 48.247 1.00 36.25 300 ASN A C 1
ATOM 2343 O O . ASN A 1 300 ? 17.970 -11.176 47.794 1.00 36.25 300 ASN A O 1
ATOM 2347 N N . GLN A 1 301 ? 16.627 -9.538 48.547 1.00 32.72 301 GLN A N 1
ATOM 2348 C CA . GLN A 1 301 ? 15.349 -10.230 48.306 1.00 32.72 301 GLN A CA 1
ATOM 2349 C C . GLN A 1 301 ? 14.264 -9.349 47.658 1.00 32.72 301 GLN A C 1
ATOM 2351 O O . GLN A 1 301 ? 13.086 -9.663 47.765 1.00 32.72 301 GLN A O 1
ATOM 2356 N N . ASP A 1 302 ? 14.631 -8.302 46.911 1.00 36.84 302 ASP A N 1
ATOM 2357 C CA . ASP A 1 302 ? 13.647 -7.476 46.181 1.00 36.84 302 ASP A CA 1
ATOM 2358 C C . ASP A 1 302 ? 13.724 -7.595 44.643 1.00 36.84 302 ASP A C 1
ATOM 2360 O O . ASP A 1 302 ? 13.088 -6.821 43.930 1.00 36.84 302 ASP A O 1
ATOM 2364 N N . GLN A 1 303 ? 14.441 -8.586 44.092 1.00 35.28 303 GLN A N 1
ATOM 2365 C CA . GLN A 1 303 ? 14.427 -8.867 42.640 1.00 35.28 303 GLN A CA 1
ATOM 2366 C C . GLN A 1 303 ? 13.528 -10.041 42.202 1.00 35.28 303 GLN A C 1
ATOM 2368 O O . GLN A 1 303 ? 13.349 -10.243 41.003 1.00 35.28 303 GLN A O 1
ATOM 2373 N N . ASP A 1 304 ? 12.877 -10.754 43.128 1.00 34.53 304 ASP A N 1
ATOM 2374 C CA . ASP A 1 304 ? 12.207 -12.034 42.826 1.00 34.53 304 ASP A CA 1
ATOM 2375 C C . ASP A 1 304 ? 10.662 -12.008 42.805 1.00 34.53 304 ASP A C 1
ATOM 2377 O O . ASP A 1 304 ? 10.026 -13.064 42.844 1.00 34.53 304 ASP A O 1
ATOM 2381 N N . ASN A 1 305 ? 10.002 -10.843 42.694 1.00 38.62 305 ASN A N 1
ATOM 2382 C CA . ASN A 1 305 ? 8.527 -10.823 42.646 1.00 38.62 305 ASN A CA 1
ATOM 2383 C C . ASN A 1 305 ? 7.880 -9.731 41.770 1.00 38.62 305 ASN A C 1
ATOM 2385 O O . ASN A 1 305 ? 6.995 -9.001 42.218 1.00 38.62 305 ASN A O 1
ATOM 2389 N N . LEU A 1 306 ? 8.273 -9.629 40.496 1.00 51.06 306 LEU A N 1
ATOM 2390 C CA . LEU A 1 306 ? 7.519 -8.838 39.514 1.00 51.06 306 LEU A CA 1
ATOM 2391 C C . LEU A 1 306 ? 6.408 -9.696 38.878 1.00 51.06 306 LEU A C 1
ATOM 2393 O O . LEU A 1 306 ? 6.681 -10.648 38.147 1.00 51.06 306 LEU A O 1
ATOM 2397 N N . ASN A 1 307 ? 5.146 -9.364 39.168 1.00 72.38 307 ASN A N 1
ATOM 2398 C CA . ASN A 1 307 ? 3.973 -9.915 38.478 1.00 72.38 307 ASN A CA 1
ATOM 2399 C C . ASN A 1 307 ? 3.865 -9.361 37.043 1.00 72.38 307 ASN A C 1
ATOM 2401 O O . ASN A 1 307 ? 4.447 -8.325 36.732 1.00 72.38 307 ASN A O 1
ATOM 2405 N N . TYR A 1 308 ? 3.098 -10.029 36.173 1.00 80.88 308 TYR A N 1
ATOM 2406 C CA . TYR A 1 308 ? 2.778 -9.508 34.839 1.00 80.88 308 TYR A CA 1
ATOM 2407 C C . TYR A 1 308 ? 2.035 -8.166 34.945 1.00 80.88 308 TYR A C 1
ATOM 2409 O O . TYR A 1 308 ? 1.020 -8.072 35.635 1.00 80.88 308 TYR A O 1
ATOM 2417 N N . VAL A 1 309 ? 2.514 -7.143 34.238 1.00 86.00 309 VAL A N 1
ATOM 2418 C CA . VAL A 1 309 ? 1.917 -5.803 34.183 1.00 86.00 309 VAL A CA 1
ATOM 2419 C C . VAL A 1 309 ? 1.701 -5.401 32.730 1.00 86.00 309 VAL A C 1
ATOM 2421 O O . VAL A 1 309 ? 2.574 -5.586 31.880 1.00 86.00 309 VAL A O 1
ATOM 2424 N N . LEU A 1 310 ? 0.538 -4.813 32.459 1.00 90.00 310 LEU A N 1
ATOM 2425 C CA . LEU A 1 310 ? 0.181 -4.255 31.163 1.00 90.00 310 LEU A CA 1
ATOM 2426 C C . LEU A 1 310 ? -0.338 -2.829 31.370 1.00 90.00 310 LEU A C 1
ATOM 2428 O O . LEU A 1 310 ? -1.284 -2.628 32.127 1.00 90.00 310 LEU A O 1
ATOM 2432 N N . THR A 1 311 ? 0.284 -1.837 30.733 1.00 86.62 311 THR A N 1
ATOM 2433 C CA . THR A 1 311 ? -0.086 -0.422 30.893 1.00 86.62 311 THR A CA 1
ATOM 2434 C C . THR A 1 311 ? -0.283 0.258 29.547 1.00 86.62 311 THR A C 1
ATOM 2436 O O . THR A 1 311 ? 0.580 0.230 28.674 1.00 86.62 311 THR A O 1
ATOM 2439 N N . ASN A 1 312 ? -1.428 0.909 29.378 1.00 84.44 312 ASN A N 1
ATOM 2440 C CA . ASN A 1 312 ? -1.688 1.869 28.313 1.00 84.44 312 ASN A CA 1
ATOM 2441 C C . ASN A 1 312 ? -1.590 3.280 28.902 1.00 84.44 312 ASN A C 1
ATOM 2443 O O . ASN A 1 312 ? -2.241 3.587 29.897 1.00 84.44 312 ASN A O 1
ATOM 2447 N N . GLN A 1 313 ? -0.781 4.153 28.296 1.00 72.50 313 GLN A N 1
ATOM 2448 C CA . GLN A 1 313 ? -0.678 5.551 28.748 1.00 72.50 313 GLN A CA 1
ATOM 2449 C C . GLN A 1 313 ? -1.960 6.344 28.452 1.00 72.50 313 GLN A C 1
ATOM 2451 O O . GLN A 1 313 ? -2.278 7.321 29.127 1.00 72.50 313 GLN A O 1
ATOM 2456 N N . THR A 1 314 ? -2.703 5.909 27.437 1.00 73.31 314 THR A N 1
ATOM 2457 C CA . THR A 1 314 ? -3.911 6.559 26.944 1.00 73.31 314 THR A CA 1
ATOM 2458 C C . THR A 1 314 ? -5.144 5.795 27.419 1.00 73.31 314 THR A C 1
ATOM 2460 O O . THR A 1 314 ? -5.302 4.623 27.086 1.00 73.31 314 THR A O 1
ATOM 2463 N N . VAL A 1 315 ? -6.034 6.464 28.159 1.00 83.62 315 VAL A N 1
ATOM 2464 C CA . VAL A 1 315 ? -7.344 5.920 28.590 1.00 83.62 315 VAL A CA 1
ATOM 2465 C C . VAL A 1 315 ? -8.510 6.401 27.718 1.00 83.62 315 VAL A C 1
ATOM 2467 O O . VAL A 1 315 ? -9.594 5.824 27.761 1.00 83.62 315 VAL A O 1
ATOM 2470 N N . THR A 1 316 ? -8.268 7.399 26.862 1.00 83.69 316 THR A N 1
ATOM 2471 C CA . THR A 1 316 ? -9.212 7.877 25.844 1.00 83.69 316 THR A CA 1
ATOM 2472 C C . THR A 1 316 ? -8.477 8.135 24.531 1.00 83.69 316 THR A C 1
ATOM 2474 O O . THR A 1 316 ? -7.489 8.862 24.535 1.00 83.69 316 THR A O 1
ATOM 2477 N N . ALA A 1 317 ? -8.956 7.582 23.419 1.00 78.62 317 ALA A N 1
ATOM 2478 C CA . ALA A 1 317 ? -8.413 7.808 22.077 1.00 78.62 317 ALA A CA 1
ATOM 2479 C C . ALA A 1 317 ? -9.537 8.096 21.069 1.00 78.62 317 ALA A C 1
ATOM 2481 O O . ALA A 1 317 ? -10.710 7.894 21.366 1.00 78.62 317 ALA A O 1
ATOM 2482 N N . GLU A 1 318 ? -9.187 8.546 19.869 1.00 77.25 318 GLU A N 1
ATOM 2483 C CA . GLU A 1 318 ? -10.131 8.664 18.752 1.00 77.25 318 GLU A CA 1
ATOM 2484 C C . GLU A 1 318 ? -9.961 7.487 17.778 1.00 77.25 318 GLU A C 1
ATOM 2486 O O . GLU A 1 318 ? -8.908 6.843 17.739 1.00 77.25 318 GLU A O 1
ATOM 2491 N N . VAL A 1 319 ? -11.003 7.171 17.007 1.00 70.00 319 VAL A N 1
ATOM 2492 C CA . VAL A 1 319 ? -10.939 6.143 15.957 1.00 70.00 319 VAL A CA 1
ATOM 2493 C C . VAL A 1 319 ? -9.779 6.446 15.007 1.00 70.00 319 VAL A C 1
ATOM 2495 O O . VAL A 1 319 ? -9.602 7.578 14.572 1.00 70.00 319 VAL A O 1
ATOM 2498 N N . GLY A 1 320 ? -8.982 5.424 14.692 1.00 58.00 320 GLY A N 1
ATOM 2499 C CA . GLY A 1 320 ? -7.823 5.556 13.805 1.00 58.00 320 GLY A CA 1
ATOM 2500 C C . GLY A 1 320 ? -6.536 6.026 14.494 1.00 58.00 320 GLY A C 1
ATOM 2501 O O . GLY A 1 320 ? -5.465 5.896 13.901 1.00 58.00 320 GLY A O 1
ATOM 2502 N N . MET A 1 321 ? -6.591 6.484 15.753 1.00 61.31 321 MET A N 1
ATOM 2503 C CA . MET A 1 321 ? -5.381 6.780 16.526 1.00 61.31 321 MET A CA 1
ATOM 2504 C C . MET A 1 321 ? -4.637 5.497 16.907 1.00 61.31 321 MET A C 1
ATOM 2506 O O . MET A 1 321 ? -5.231 4.475 17.263 1.00 61.31 321 MET A O 1
ATOM 2510 N N . SER A 1 322 ? -3.308 5.574 16.853 1.00 65.81 322 SER A N 1
ATOM 2511 C CA . SER A 1 322 ? -2.411 4.523 17.321 1.00 65.81 322 SER A CA 1
ATOM 2512 C C . SER A 1 322 ? -2.238 4.626 18.837 1.00 65.81 322 SER A C 1
ATOM 2514 O O . SER A 1 322 ? -1.760 5.642 19.336 1.00 65.81 322 SER A O 1
ATOM 2516 N N . VAL A 1 323 ? -2.601 3.573 19.567 1.00 75.25 323 VAL A N 1
ATOM 2517 C CA . VAL A 1 323 ? -2.481 3.505 21.027 1.00 75.25 323 VAL A CA 1
ATOM 2518 C C . VAL A 1 323 ? -1.371 2.540 21.409 1.00 75.25 323 VAL A C 1
ATOM 2520 O O . VAL A 1 323 ? -1.439 1.356 21.081 1.00 75.25 323 VAL A O 1
ATOM 2523 N N . GLU A 1 324 ? -0.358 3.055 22.103 1.00 80.06 324 GLU A N 1
ATOM 2524 C CA . GLU A 1 324 ? 0.745 2.261 22.640 1.00 80.06 324 GLU A CA 1
ATOM 2525 C C . GLU A 1 324 ? 0.327 1.556 23.939 1.00 80.06 324 GLU A C 1
ATOM 2527 O O . GLU A 1 324 ? -0.223 2.166 24.862 1.00 80.06 324 GLU A O 1
ATOM 2532 N N . VAL A 1 325 ? 0.648 0.268 24.024 1.00 86.50 325 VAL A N 1
ATOM 2533 C CA . VAL A 1 325 ? 0.589 -0.533 25.244 1.00 86.50 325 VAL A CA 1
ATOM 2534 C C . VAL A 1 325 ? 1.982 -1.050 25.577 1.00 86.50 325 VAL A C 1
ATOM 2536 O O . VAL A 1 325 ? 2.710 -1.542 24.714 1.00 86.50 325 VAL A O 1
ATOM 2539 N N . LYS A 1 326 ? 2.351 -0.932 26.848 1.00 86.31 326 LYS A N 1
ATOM 2540 C CA . LYS A 1 326 ? 3.612 -1.405 27.413 1.00 86.31 326 LYS A CA 1
ATOM 2541 C C . LYS A 1 326 ? 3.362 -2.640 28.256 1.00 86.31 326 LYS A C 1
ATOM 2543 O O . LYS A 1 326 ? 2.328 -2.742 28.922 1.00 86.31 326 LYS A O 1
ATOM 2548 N N . TRP A 1 327 ? 4.311 -3.564 28.250 1.00 92.88 327 TRP A N 1
ATOM 2549 C CA . TRP A 1 327 ? 4.270 -4.738 29.112 1.00 92.88 327 TRP A CA 1
ATOM 2550 C C . TRP A 1 327 ? 5.539 -4.880 29.936 1.00 92.88 327 TRP A C 1
ATOM 2552 O O . TRP A 1 327 ? 6.627 -4.474 29.527 1.00 92.88 327 TRP A O 1
ATOM 2562 N N . GLN A 1 328 ? 5.364 -5.528 31.080 1.00 89.50 328 GLN A N 1
ATOM 2563 C CA . GLN A 1 328 ? 6.414 -6.092 31.908 1.00 89.50 328 GLN A CA 1
ATOM 2564 C C . GLN A 1 328 ? 5.966 -7.510 32.279 1.00 89.50 328 GLN A C 1
ATOM 2566 O O . GLN A 1 328 ? 4.931 -7.702 32.911 1.00 89.50 328 GLN A O 1
ATOM 2571 N N . ALA A 1 329 ? 6.711 -8.510 31.835 1.00 85.19 329 ALA A N 1
ATOM 2572 C CA . ALA A 1 329 ? 6.490 -9.916 32.119 1.00 85.19 329 ALA A CA 1
ATOM 2573 C C . ALA A 1 329 ? 7.268 -10.347 33.367 1.00 85.19 329 ALA A C 1
ATOM 2575 O O . ALA A 1 329 ? 8.203 -9.672 33.813 1.00 85.19 329 ALA A O 1
ATOM 2576 N N . LYS A 1 330 ? 6.872 -11.494 33.923 1.00 80.88 330 LYS A N 1
ATOM 2577 C CA . LYS A 1 330 ? 7.546 -12.101 35.067 1.00 80.88 330 LYS A CA 1
ATOM 2578 C C . LYS A 1 330 ? 8.926 -12.633 34.661 1.00 80.88 330 LYS A C 1
ATOM 2580 O O . LYS A 1 330 ? 9.048 -13.353 33.672 1.00 80.88 330 LYS A O 1
ATOM 2585 N N . SER A 1 331 ? 9.953 -12.295 35.441 1.00 70.19 331 SER A N 1
ATOM 2586 C CA . SER A 1 331 ? 11.312 -12.812 35.240 1.00 70.19 331 SER A CA 1
ATOM 2587 C C . SER A 1 331 ? 11.345 -14.339 35.396 1.00 70.19 331 SER A C 1
ATOM 2589 O O . SER A 1 331 ? 10.728 -14.881 36.314 1.00 70.19 331 SER A O 1
ATOM 2591 N N . GLY A 1 332 ? 12.045 -15.030 34.493 1.00 66.69 332 GLY A N 1
ATOM 2592 C CA . GLY A 1 332 ? 12.199 -16.490 34.505 1.00 66.69 332 GLY A CA 1
ATOM 2593 C C . GLY A 1 332 ? 11.098 -17.296 33.799 1.00 66.69 332 GLY A C 1
ATOM 2594 O O . GLY A 1 332 ? 11.241 -18.512 33.679 1.00 66.69 332 GLY A O 1
ATOM 2595 N N . ASP A 1 333 ? 10.033 -16.659 33.299 1.00 71.06 333 ASP A N 1
ATOM 2596 C CA . ASP A 1 333 ? 9.029 -17.331 32.463 1.00 71.06 333 ASP A CA 1
ATOM 2597 C C . ASP A 1 333 ? 9.516 -17.472 31.003 1.00 71.06 333 ASP A C 1
ATOM 2599 O O . ASP A 1 333 ? 10.297 -16.664 30.510 1.00 71.06 333 ASP A O 1
ATOM 2603 N N . ASN A 1 334 ? 9.057 -18.511 30.292 1.00 74.19 334 ASN A N 1
ATOM 2604 C CA . ASN A 1 334 ? 9.297 -18.662 28.851 1.00 74.19 334 ASN A CA 1
ATOM 2605 C C . ASN A 1 334 ? 8.323 -17.762 28.080 1.00 74.19 334 ASN A C 1
ATOM 2607 O O . ASN A 1 334 ? 7.125 -18.043 28.069 1.00 74.19 334 ASN A O 1
ATOM 2611 N N . LEU A 1 335 ? 8.836 -16.706 27.444 1.00 78.19 335 LEU A N 1
ATOM 2612 C CA . LEU A 1 335 ? 8.030 -15.641 26.837 1.00 78.19 335 LEU A CA 1
ATOM 2613 C C . LEU A 1 335 ? 7.958 -15.747 25.306 1.00 78.19 335 LEU A C 1
ATOM 2615 O O . LEU A 1 335 ? 7.294 -14.939 24.652 1.00 78.19 335 LEU A O 1
ATOM 2619 N N . LYS A 1 336 ? 8.607 -16.753 24.706 1.00 72.00 336 LYS A N 1
ATOM 2620 C CA . LYS A 1 336 ? 8.727 -16.920 23.243 1.00 72.00 336 LYS A CA 1
ATOM 2621 C C . LYS A 1 336 ? 7.390 -16.940 22.500 1.00 72.00 336 LYS A C 1
ATOM 2623 O O . LYS A 1 336 ? 7.338 -16.608 21.319 1.00 72.00 336 LYS A O 1
ATOM 2628 N N . ARG A 1 337 ? 6.321 -17.366 23.176 1.00 75.81 337 ARG A N 1
ATOM 2629 C CA . ARG A 1 337 ? 4.964 -17.523 22.627 1.00 75.81 337 ARG A CA 1
ATOM 2630 C C . ARG A 1 337 ? 3.923 -16.679 23.366 1.00 75.81 337 ARG A C 1
ATOM 2632 O O . ARG A 1 337 ? 2.723 -16.897 23.207 1.00 75.81 337 ARG A O 1
ATOM 2639 N N . ASP A 1 338 ? 4.366 -15.739 24.189 1.00 84.50 338 ASP A N 1
ATOM 2640 C CA . ASP A 1 338 ? 3.468 -14.827 24.884 1.00 84.50 338 ASP A CA 1
ATOM 2641 C C . ASP A 1 338 ? 3.051 -13.692 23.937 1.00 84.50 338 ASP A C 1
ATOM 2643 O O . ASP A 1 338 ? 3.803 -13.272 23.050 1.00 84.50 338 ASP A O 1
ATOM 2647 N N . TRP A 1 339 ? 1.816 -13.216 24.076 1.00 83.69 339 TRP A N 1
ATOM 2648 C CA . TRP A 1 339 ? 1.235 -12.239 23.160 1.00 83.69 339 TRP A CA 1
ATOM 2649 C C . TRP A 1 339 ? 0.280 -11.278 23.853 1.00 83.69 339 TRP A C 1
ATOM 2651 O O . TRP A 1 339 ? -0.357 -11.596 24.853 1.00 83.69 339 TRP A O 1
ATOM 2661 N N . ILE A 1 340 ? 0.177 -10.079 23.293 1.00 89.81 340 ILE A N 1
ATOM 2662 C CA . ILE A 1 340 ? -0.753 -9.038 23.711 1.00 89.81 340 ILE A CA 1
ATOM 2663 C C . ILE A 1 340 ? -1.885 -8.996 22.697 1.00 89.81 340 ILE A C 1
ATOM 2665 O O . ILE A 1 340 ? -1.631 -8.874 21.499 1.00 89.81 340 ILE A O 1
ATOM 2669 N N . GLY A 1 341 ? -3.125 -9.096 23.164 1.00 82.50 341 GLY A N 1
ATOM 2670 C CA . GLY A 1 341 ? -4.317 -8.950 22.334 1.00 82.50 341 GLY A CA 1
ATOM 2671 C C . GLY A 1 341 ? -5.098 -7.682 22.669 1.00 82.50 341 GLY A C 1
ATOM 2672 O O . GLY A 1 341 ? -5.171 -7.286 23.830 1.00 82.50 341 GLY A O 1
ATOM 2673 N N . LEU A 1 342 ? -5.704 -7.076 21.651 1.00 92.19 342 LEU A N 1
ATOM 2674 C CA . LEU A 1 342 ? -6.701 -6.012 21.759 1.00 92.19 342 LEU A CA 1
ATOM 2675 C C . LEU A 1 342 ? -8.103 -6.631 21.790 1.00 92.19 342 LEU A C 1
ATOM 2677 O O . LEU A 1 342 ? -8.451 -7.409 20.899 1.00 92.19 342 LEU A O 1
ATOM 2681 N N . TYR A 1 343 ? -8.929 -6.232 22.752 1.00 91.88 343 TYR A N 1
ATOM 2682 C CA . TYR A 1 343 ? -10.280 -6.760 22.945 1.00 91.88 343 TYR A CA 1
ATOM 2683 C C . TYR A 1 343 ? -11.286 -5.634 23.155 1.00 91.88 343 TYR A C 1
ATOM 2685 O O . TYR A 1 343 ? -10.947 -4.578 23.685 1.00 91.88 343 TYR A O 1
ATOM 2693 N N . LYS A 1 344 ? -12.554 -5.880 22.808 1.00 90.75 344 LYS A N 1
ATOM 2694 C CA . LYS A 1 344 ? -13.655 -5.132 23.431 1.00 90.75 344 LYS A CA 1
ATOM 2695 C C . LYS A 1 344 ? -13.760 -5.556 24.894 1.00 90.75 344 LYS A C 1
ATOM 2697 O O . LYS A 1 344 ? -13.652 -6.748 25.193 1.00 90.75 344 LYS A O 1
ATOM 2702 N N . VAL A 1 345 ? -14.019 -4.602 25.786 1.00 92.81 345 VAL A N 1
ATOM 2703 C CA . VAL A 1 345 ? -14.232 -4.912 27.207 1.00 92.81 345 VAL A CA 1
ATOM 2704 C C . VAL A 1 345 ? -15.364 -5.935 27.345 1.00 92.81 345 VAL A C 1
ATOM 2706 O O . VAL A 1 345 ? -16.436 -5.777 26.759 1.00 92.81 345 VAL A O 1
ATOM 2709 N N . GLY A 1 346 ? -15.100 -7.009 28.092 1.00 87.06 346 GLY A N 1
ATOM 2710 C CA . GLY A 1 346 ? -16.042 -8.114 28.312 1.00 87.06 346 GLY A CA 1
ATOM 2711 C C . GLY A 1 346 ? -16.060 -9.209 27.235 1.00 87.06 346 GLY A C 1
ATOM 2712 O O . GLY A 1 346 ? -16.756 -10.205 27.418 1.00 87.06 346 GLY A O 1
ATOM 2713 N N . ALA A 1 347 ? -15.296 -9.081 26.142 1.00 86.25 347 ALA A N 1
ATOM 2714 C CA . ALA A 1 347 ? -15.187 -10.134 25.124 1.00 86.25 347 ALA A CA 1
ATOM 2715 C C . ALA A 1 347 ? -14.462 -11.386 25.656 1.00 86.25 347 ALA A C 1
ATOM 2717 O O . ALA A 1 347 ? -13.661 -11.300 26.593 1.00 86.25 347 ALA A O 1
ATOM 2718 N N . SER A 1 348 ? -14.692 -12.552 25.046 1.00 88.38 348 SER A N 1
ATOM 2719 C CA . SER A 1 348 ? -13.923 -13.769 25.350 1.00 88.38 348 SER A CA 1
ATOM 2720 C C . SER A 1 348 ? -12.453 -13.603 24.951 1.00 88.38 348 SER A C 1
ATOM 2722 O O . SER A 1 348 ? -12.144 -12.887 24.005 1.00 88.38 348 SER A O 1
ATOM 2724 N N . ASN A 1 349 ? -11.532 -14.319 25.608 1.00 76.25 349 ASN A N 1
ATOM 2725 C CA . ASN A 1 349 ? -10.114 -14.324 25.211 1.00 76.25 349 ASN A CA 1
ATOM 2726 C C . ASN A 1 349 ? -9.886 -14.899 23.801 1.00 76.25 349 ASN A C 1
ATOM 2728 O O . ASN A 1 349 ? -8.832 -14.676 23.224 1.00 76.25 349 ASN A O 1
ATOM 2732 N N . LYS A 1 350 ? -10.858 -15.620 23.229 1.00 74.81 350 LYS A N 1
ATOM 2733 C CA . LYS A 1 350 ? -10.788 -16.105 21.840 1.00 74.81 350 LYS A CA 1
ATOM 2734 C C . LYS A 1 350 ? -11.159 -15.036 20.806 1.00 74.81 350 LYS A C 1
ATOM 2736 O O . LYS A 1 350 ? -10.787 -15.176 19.649 1.00 74.81 350 LYS A O 1
ATOM 2741 N N . ASP A 1 351 ? -11.843 -13.973 21.228 1.00 82.38 351 ASP A N 1
ATOM 2742 C CA . ASP A 1 351 ? -12.429 -12.957 20.347 1.00 82.38 351 ASP A CA 1
ATOM 2743 C C . ASP A 1 351 ? -11.544 -11.702 20.290 1.00 82.38 351 ASP A C 1
ATOM 2745 O O . ASP A 1 351 ? -12.003 -10.573 20.489 1.00 82.38 351 ASP A O 1
ATOM 2749 N N . TYR A 1 352 ? -10.241 -11.898 20.080 1.00 76.56 352 TYR A N 1
ATOM 2750 C CA . TYR A 1 352 ? -9.307 -10.785 19.932 1.00 76.56 352 TYR A CA 1
ATOM 2751 C C . TYR A 1 352 ? -9.524 -10.070 18.594 1.00 76.56 352 TYR A C 1
ATOM 2753 O O . TYR A 1 352 ? -9.837 -10.675 17.571 1.00 76.56 352 TYR A O 1
ATOM 2761 N N . ILE A 1 353 ? -9.329 -8.755 18.599 1.00 79.69 353 ILE A N 1
ATOM 2762 C CA . ILE A 1 353 ? -9.497 -7.886 17.427 1.00 79.69 353 ILE A CA 1
ATOM 2763 C C . ILE A 1 353 ? -8.179 -7.766 16.662 1.00 79.69 353 ILE A C 1
ATOM 2765 O O . ILE A 1 353 ? -8.152 -7.747 15.435 1.00 79.69 353 ILE A O 1
ATOM 2769 N N . ALA A 1 354 ? -7.082 -7.671 17.406 1.00 64.44 354 ALA A N 1
ATOM 2770 C CA . ALA A 1 354 ? -5.718 -7.611 16.905 1.00 64.44 354 ALA A CA 1
ATOM 2771 C C . ALA A 1 354 ? -4.777 -8.192 17.965 1.00 64.44 354 ALA A C 1
ATOM 2773 O O . ALA A 1 354 ? -5.145 -8.259 19.139 1.00 64.44 354 ALA A O 1
ATOM 2774 N N . TYR A 1 355 ? -3.574 -8.603 17.569 1.00 82.94 355 TYR A N 1
ATOM 2775 C CA . TYR A 1 355 ? -2.585 -9.135 18.501 1.00 82.94 355 TYR A CA 1
ATOM 2776 C C . TYR A 1 355 ? -1.147 -8.845 18.069 1.00 82.94 355 TYR A C 1
ATOM 2778 O O . TYR A 1 355 ? -0.886 -8.548 16.902 1.00 82.94 355 TYR A O 1
ATOM 2786 N N . ALA A 1 356 ? -0.218 -8.970 19.014 1.00 62.16 356 ALA A N 1
ATOM 2787 C CA . ALA A 1 356 ? 1.217 -8.933 18.770 1.00 62.16 356 ALA A CA 1
ATOM 2788 C C . ALA A 1 356 ? 1.969 -9.824 19.767 1.00 62.16 356 ALA A C 1
ATOM 2790 O O . ALA A 1 356 ? 1.672 -9.810 20.958 1.00 62.16 356 ALA A O 1
ATOM 2791 N N . TYR A 1 357 ? 2.964 -10.577 19.295 1.00 77.06 357 TYR A N 1
ATOM 2792 C CA . TYR A 1 357 ? 3.850 -11.352 20.169 1.00 77.06 357 TYR A CA 1
ATOM 2793 C C . TYR A 1 357 ? 4.817 -10.447 20.939 1.00 77.06 357 TYR A C 1
ATOM 2795 O O . TYR A 1 357 ? 5.301 -9.451 20.396 1.00 77.06 357 TYR A O 1
ATOM 2803 N N . THR A 1 358 ? 5.151 -10.832 22.172 1.00 76.00 358 THR A N 1
ATOM 2804 C CA . THR A 1 358 ? 6.125 -10.130 23.031 1.00 76.00 358 THR A CA 1
ATOM 2805 C C . THR A 1 358 ? 7.581 -10.423 22.647 1.00 76.00 358 THR A C 1
ATOM 2807 O O . THR A 1 358 ? 8.482 -9.706 23.075 1.00 76.00 358 THR A O 1
ATOM 2810 N N . LYS A 1 359 ? 7.812 -11.429 21.784 1.00 74.75 359 LYS A N 1
ATOM 2811 C CA . LYS A 1 359 ? 9.112 -11.776 21.171 1.00 74.75 359 LYS A CA 1
ATOM 2812 C C . LYS A 1 359 ? 10.207 -12.101 22.192 1.00 74.75 359 LYS A C 1
ATOM 2814 O O . LYS A 1 359 ? 11.323 -11.608 22.080 1.00 74.75 359 LYS A O 1
ATOM 2819 N N . ASP A 1 360 ? 9.859 -12.903 23.194 1.00 77.00 360 ASP A N 1
ATOM 2820 C CA . ASP A 1 360 ? 10.750 -13.310 24.291 1.00 77.00 360 ASP A CA 1
ATOM 2821 C C . ASP A 1 360 ? 11.273 -12.150 25.163 1.00 77.00 360 ASP A C 1
ATOM 2823 O O . ASP A 1 360 ? 12.212 -12.302 25.940 1.00 77.00 360 ASP A O 1
ATOM 2827 N N . ARG A 1 361 ? 10.667 -10.958 25.048 1.00 73.75 361 ARG A N 1
ATOM 2828 C CA . ARG A 1 361 ? 11.090 -9.789 25.819 1.00 73.75 361 ARG A CA 1
ATOM 2829 C C . ARG A 1 361 ? 10.342 -9.710 27.137 1.00 73.75 361 ARG A C 1
ATOM 2831 O O . ARG A 1 361 ? 9.109 -9.639 27.174 1.00 73.75 361 ARG A O 1
ATOM 2838 N N . ILE A 1 362 ? 11.119 -9.609 28.211 1.00 80.25 362 ILE A N 1
ATOM 2839 C CA . ILE A 1 362 ? 10.622 -9.365 29.566 1.00 80.25 362 ILE A CA 1
ATOM 2840 C C . ILE A 1 362 ? 9.882 -8.023 29.650 1.00 80.25 362 ILE A C 1
ATOM 2842 O O . ILE A 1 362 ? 8.938 -7.900 30.417 1.00 80.25 362 ILE A O 1
ATOM 2846 N N . SER A 1 363 ? 10.228 -7.032 28.833 1.00 83.56 363 SER A N 1
ATOM 2847 C CA . SER A 1 363 ? 9.474 -5.785 28.727 1.00 83.56 363 SER A CA 1
ATOM 2848 C C . SER A 1 363 ? 9.492 -5.237 27.305 1.00 83.56 363 SER A C 1
ATOM 2850 O O . SER A 1 363 ? 10.337 -5.602 26.484 1.00 83.56 363 SER A O 1
ATOM 2852 N N . GLY A 1 364 ? 8.534 -4.374 26.990 1.00 79.81 364 GLY A N 1
ATOM 2853 C CA . GLY A 1 364 ? 8.476 -3.725 25.687 1.00 79.81 364 GLY A CA 1
ATOM 2854 C C . GLY A 1 364 ? 7.209 -2.914 25.489 1.00 79.81 364 GLY A C 1
ATOM 2855 O O . GLY A 1 364 ? 6.413 -2.738 26.415 1.00 79.81 364 GLY A O 1
ATOM 2856 N N . SER A 1 365 ? 7.030 -2.419 24.268 1.00 70.81 365 SER A N 1
ATOM 2857 C CA . SER A 1 365 ? 5.814 -1.741 23.847 1.00 70.81 365 SER A CA 1
ATOM 2858 C C . SER A 1 365 ? 5.372 -2.157 22.448 1.00 70.81 365 SER A C 1
ATOM 2860 O O . SER A 1 365 ? 6.160 -2.648 21.633 1.00 70.81 365 SER A O 1
ATOM 2862 N N . VAL A 1 366 ? 4.074 -2.031 22.195 1.00 69.75 366 VAL A N 1
ATOM 2863 C CA . VAL A 1 366 ? 3.457 -2.259 20.889 1.00 69.75 366 VAL A CA 1
ATOM 2864 C C . VAL A 1 366 ? 2.272 -1.320 20.726 1.00 69.75 366 VAL A C 1
ATOM 2866 O O . VAL A 1 366 ? 1.598 -0.997 21.700 1.00 69.75 366 VAL A O 1
ATOM 2869 N N . SER A 1 367 ? 2.003 -0.892 19.496 1.00 69.62 367 SER A N 1
ATOM 2870 C CA . SER A 1 367 ? 0.905 0.023 19.203 1.00 69.62 367 SER A CA 1
ATOM 2871 C C . SER A 1 367 ? -0.188 -0.633 18.371 1.00 69.62 367 SER A C 1
ATOM 2873 O O . SER A 1 367 ? 0.091 -1.389 17.440 1.00 69.62 367 SER A O 1
ATOM 2875 N N . PHE A 1 368 ? -1.438 -0.305 18.689 1.00 72.25 368 PHE A N 1
ATOM 2876 C CA . PHE A 1 368 ? -2.623 -0.797 17.993 1.00 72.25 368 PHE A CA 1
ATOM 2877 C C . PHE A 1 368 ? -3.471 0.365 17.477 1.00 72.25 368 PHE A C 1
ATOM 2879 O O . PHE A 1 368 ? -3.669 1.352 18.179 1.00 72.25 368 PHE A O 1
ATOM 2886 N N . VAL A 1 369 ? -4.018 0.224 16.268 1.00 67.94 369 VAL A N 1
ATOM 2887 C CA . VAL A 1 369 ? -4.980 1.177 15.694 1.00 67.94 369 VAL A CA 1
ATOM 2888 C C . VAL A 1 369 ? -6.389 0.618 15.846 1.00 67.94 369 VAL A C 1
ATOM 2890 O O . VAL A 1 369 ? -6.673 -0.495 15.394 1.00 67.94 369 VAL A O 1
ATOM 2893 N N . ILE A 1 370 ? -7.275 1.386 16.480 1.00 74.31 370 ILE A N 1
ATOM 2894 C CA . ILE A 1 370 ? -8.634 0.939 16.797 1.00 74.31 370 ILE A CA 1
ATOM 2895 C C . ILE A 1 370 ? -9.629 1.559 15.818 1.00 74.31 370 ILE A C 1
ATOM 2897 O O . ILE A 1 370 ? -9.787 2.775 15.744 1.00 74.31 370 ILE A O 1
ATOM 2901 N N . LYS A 1 371 ? -10.308 0.690 15.065 1.00 66.88 371 LYS A N 1
ATOM 2902 C CA . LYS A 1 371 ? -11.114 1.064 13.890 1.00 66.88 371 LYS A CA 1
ATOM 2903 C C . LYS A 1 371 ? -12.539 1.515 14.201 1.00 66.88 371 LYS A C 1
ATOM 2905 O O . LYS A 1 371 ? -13.217 2.018 13.322 1.00 66.88 371 LYS A O 1
ATOM 2910 N N . ASN A 1 372 ? -13.021 1.287 15.421 1.00 70.69 372 ASN A N 1
ATOM 2911 C CA . ASN A 1 372 ? -14.398 1.588 15.799 1.00 70.69 372 ASN A CA 1
ATOM 2912 C C . ASN A 1 372 ? -14.436 2.248 17.170 1.00 70.69 372 ASN A C 1
ATOM 2914 O O . ASN A 1 372 ? -13.698 1.845 18.071 1.00 70.69 372 ASN A O 1
ATOM 2918 N N . SER A 1 373 ? -15.351 3.194 17.359 1.00 82.12 373 SER A N 1
ATOM 2919 C CA . SER A 1 373 ? -15.614 3.734 18.687 1.00 82.12 373 SER A CA 1
ATOM 2920 C C . SER A 1 373 ? -16.141 2.641 19.617 1.00 82.12 373 SER A C 1
ATOM 2922 O O . SER A 1 373 ? -16.856 1.730 19.186 1.00 82.12 373 SER A O 1
ATOM 2924 N N . GLY A 1 374 ? -15.815 2.730 20.898 1.00 88.56 374 GLY A N 1
ATOM 2925 C CA . GLY A 1 374 ? -16.214 1.753 21.904 1.00 88.56 374 GLY A CA 1
ATOM 2926 C C . GLY A 1 374 ? -15.229 1.704 23.060 1.00 88.56 374 GLY A C 1
ATOM 2927 O O . GLY A 1 374 ? -14.303 2.503 23.130 1.00 88.56 374 GLY A O 1
ATOM 2928 N N . THR A 1 375 ? -15.421 0.754 23.967 1.00 94.00 375 THR A N 1
ATOM 2929 C CA . THR A 1 375 ? -14.510 0.545 25.095 1.00 94.00 375 THR A CA 1
ATOM 2930 C C . THR A 1 375 ? -13.700 -0.723 24.873 1.00 94.00 375 THR A C 1
ATOM 2932 O O . THR A 1 375 ? -14.255 -1.793 24.597 1.00 94.00 375 THR A O 1
ATOM 2935 N N . TYR A 1 376 ? -12.387 -0.589 24.989 1.00 94.69 376 TYR A N 1
ATOM 2936 C CA . TYR A 1 376 ? -11.403 -1.617 24.691 1.00 94.69 376 TYR A CA 1
ATOM 29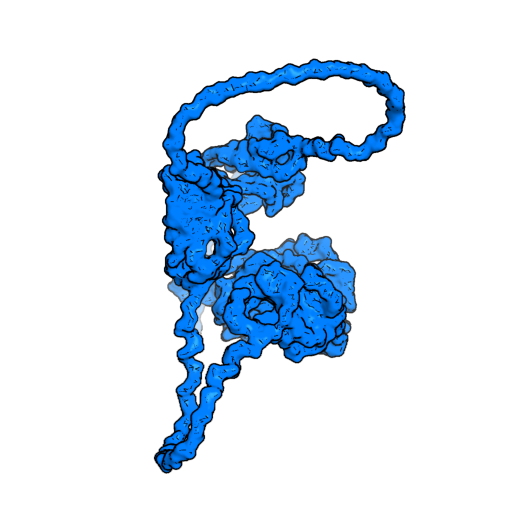37 C C . TYR A 1 376 ? -10.486 -1.855 25.882 1.00 94.69 376 TYR A C 1
ATOM 2939 O O . TYR A 1 376 ? -10.392 -1.030 26.784 1.00 94.69 376 TYR A O 1
ATOM 2947 N N . GLU A 1 377 ? -9.795 -2.980 25.864 1.00 95.75 377 GLU A N 1
ATOM 2948 C CA . GLU A 1 377 ? -8.709 -3.286 26.787 1.00 95.75 377 GLU A CA 1
ATOM 2949 C C . GLU A 1 377 ? -7.658 -4.128 26.066 1.00 95.75 377 GLU A C 1
ATOM 2951 O O . GLU A 1 377 ? -7.950 -4.810 25.073 1.00 95.75 377 GLU A O 1
ATOM 2956 N N . PHE A 1 378 ? -6.435 -4.098 26.579 1.00 96.19 378 PHE A N 1
ATOM 2957 C CA . PHE A 1 378 ? -5.387 -5.016 26.168 1.00 96.19 378 PHE A CA 1
ATOM 2958 C C . PHE A 1 378 ? -5.278 -6.146 27.184 1.00 96.19 378 PHE A C 1
ATOM 2960 O O . PHE A 1 378 ? -5.477 -5.935 28.380 1.00 96.19 378 PHE A O 1
ATOM 2967 N N . ARG A 1 379 ? -4.947 -7.348 26.716 1.00 94.75 379 ARG A N 1
ATOM 2968 C CA . ARG A 1 379 ? -4.719 -8.515 27.575 1.00 94.75 379 ARG A CA 1
ATOM 2969 C C . ARG A 1 379 ? -3.401 -9.178 27.210 1.00 94.75 379 ARG A C 1
ATOM 2971 O O . ARG A 1 379 ? -3.093 -9.294 26.027 1.00 94.75 379 ARG A O 1
ATOM 2978 N N . TYR A 1 380 ? -2.651 -9.621 28.212 1.00 93.56 380 TYR A N 1
ATOM 2979 C CA . TYR A 1 380 ? -1.427 -10.405 28.064 1.00 93.56 380 TYR A CA 1
ATOM 2980 C C . TYR A 1 380 ? -1.775 -11.888 28.185 1.00 93.56 380 TYR A C 1
ATOM 2982 O O . TYR A 1 380 ? -2.302 -12.312 29.216 1.00 93.56 380 TYR A O 1
ATOM 2990 N N . LEU A 1 381 ? -1.466 -12.686 27.167 1.00 86.94 381 LEU A N 1
ATOM 2991 C CA . LEU A 1 381 ? -1.792 -14.107 27.096 1.00 86.94 381 LEU A CA 1
ATOM 2992 C C . LEU A 1 381 ? -0.532 -14.950 26.914 1.00 86.94 381 LEU A C 1
ATOM 2994 O O . LEU A 1 381 ? 0.393 -14.563 26.201 1.00 86.94 381 LEU A O 1
ATOM 2998 N N . LYS A 1 382 ? -0.507 -16.114 27.568 1.00 85.75 382 LYS A N 1
ATOM 2999 C CA . LYS A 1 382 ? 0.686 -16.968 27.618 1.00 85.75 382 LYS A CA 1
ATOM 3000 C C . LYS A 1 382 ? 0.684 -18.081 26.576 1.00 85.75 382 LYS A C 1
ATOM 3002 O O . LYS A 1 382 ? -0.358 -18.691 26.329 1.00 85.75 382 LYS A O 1
ATOM 3007 N N . ASN A 1 383 ? 1.869 -18.431 26.077 1.00 73.38 383 ASN A N 1
ATOM 3008 C CA . ASN A 1 383 ? 2.169 -19.687 25.377 1.00 73.38 383 ASN A CA 1
ATOM 3009 C C . ASN A 1 383 ? 1.236 -20.040 24.199 1.00 73.38 383 ASN A C 1
ATOM 3011 O O . ASN A 1 383 ? 0.792 -21.184 24.090 1.00 73.38 383 ASN A O 1
ATOM 3015 N N . ASN A 1 384 ? 0.906 -19.081 23.326 1.00 73.00 384 ASN A N 1
ATOM 3016 C CA . ASN A 1 384 ? -0.092 -19.231 22.248 1.00 73.00 384 ASN A CA 1
ATOM 3017 C C . ASN A 1 384 ? -1.478 -19.713 22.732 1.00 73.00 384 ASN A C 1
ATOM 3019 O O . ASN A 1 384 ? -2.299 -20.174 21.941 1.00 73.00 384 ASN A O 1
ATOM 3023 N N . GLY A 1 385 ? -1.744 -19.628 24.035 1.00 65.88 385 GLY A N 1
ATOM 3024 C CA . GLY A 1 385 ? -3.017 -19.958 24.650 1.00 65.88 385 GLY A CA 1
ATOM 3025 C C . GLY A 1 385 ? -3.899 -18.727 24.831 1.00 65.88 385 GLY A C 1
ATOM 3026 O O . GLY A 1 385 ? -3.499 -17.595 24.576 1.00 65.88 385 GLY A O 1
ATOM 3027 N N . PHE A 1 386 ? -5.111 -18.966 25.331 1.00 78.81 386 PHE A N 1
ATOM 3028 C CA . PHE A 1 386 ? -6.120 -17.934 25.593 1.00 78.81 386 PHE A CA 1
ATOM 3029 C C . PHE A 1 386 ? -6.325 -17.679 27.092 1.00 78.81 386 PHE A C 1
ATOM 3031 O O . PHE A 1 386 ? -7.399 -17.264 27.527 1.00 78.81 386 PHE A O 1
ATOM 3038 N N . VAL A 1 387 ? -5.307 -17.959 27.905 1.00 77.94 387 VAL A N 1
ATOM 3039 C CA . VAL A 1 387 ? -5.311 -17.651 29.339 1.00 77.94 387 VAL A CA 1
ATOM 3040 C C . VAL A 1 387 ? -4.667 -16.283 29.524 1.00 77.94 387 VAL A C 1
ATOM 3042 O O . VAL A 1 387 ? -3.478 -16.127 29.254 1.00 77.94 387 VAL A O 1
ATOM 3045 N N . SER A 1 388 ? -5.464 -15.305 29.959 1.00 86.94 388 SER A N 1
ATOM 3046 C CA . SER A 1 388 ? -4.971 -13.965 30.286 1.00 86.94 388 SER A CA 1
ATOM 3047 C C . SER A 1 388 ? -4.296 -13.967 31.656 1.00 86.94 388 SER A C 1
ATOM 3049 O O . SER A 1 388 ? -4.842 -14.531 32.607 1.00 86.94 388 SER A O 1
ATOM 3051 N N . VAL A 1 389 ? -3.129 -13.333 31.754 1.00 87.25 389 VAL A N 1
ATOM 3052 C CA . VAL A 1 389 ? -2.366 -13.165 33.005 1.00 87.25 389 VAL A CA 1
ATOM 3053 C C . VAL A 1 389 ? -2.228 -11.709 33.446 1.00 87.25 389 VAL A C 1
ATOM 3055 O O . VAL A 1 389 ? -1.842 -11.462 34.584 1.00 87.25 389 VAL A O 1
ATOM 3058 N N . ALA A 1 390 ? -2.575 -10.756 32.579 1.00 91.62 390 ALA A N 1
ATOM 3059 C CA . ALA A 1 390 ? -2.702 -9.338 32.906 1.00 91.62 390 ALA A CA 1
ATOM 3060 C C . ALA A 1 390 ? -3.656 -8.654 31.918 1.00 91.62 390 ALA A C 1
ATOM 3062 O O . ALA A 1 390 ? -3.736 -9.054 30.755 1.00 91.62 390 ALA A O 1
ATOM 3063 N N . SER A 1 391 ? -4.328 -7.597 32.366 1.00 94.12 391 SER A N 1
ATOM 3064 C CA . SER A 1 391 ? -5.119 -6.702 31.517 1.00 94.12 391 SER A CA 1
ATOM 3065 C C . SER A 1 391 ? -4.703 -5.256 31.761 1.00 94.12 391 SER A C 1
ATOM 3067 O O . SER A 1 391 ? -4.253 -4.925 32.858 1.00 94.12 391 SER A O 1
ATOM 3069 N N . SER A 1 392 ? -4.841 -4.411 30.743 1.00 94.19 392 SER A N 1
ATOM 3070 C CA . SER A 1 392 ? -4.643 -2.968 30.872 1.00 94.19 392 SER A CA 1
ATOM 3071 C C . SER A 1 392 ? -5.862 -2.288 31.501 1.00 94.19 392 SER A C 1
ATOM 3073 O O . SER A 1 392 ? -6.924 -2.896 31.637 1.00 94.19 392 SER A O 1
ATOM 3075 N N . GLU A 1 393 ? -5.744 -0.992 31.795 1.00 91.81 393 GLU A N 1
ATOM 3076 C CA . GLU A 1 393 ? -6.918 -0.155 32.048 1.00 91.81 393 GLU A CA 1
ATOM 3077 C C . GLU A 1 393 ? -7.811 -0.092 30.800 1.00 91.81 393 GLU A C 1
ATOM 3079 O O . GLU A 1 393 ? -7.345 -0.251 29.662 1.00 91.81 393 GLU A O 1
ATOM 3084 N N . SER A 1 394 ? -9.105 0.159 31.012 1.00 92.69 394 SER A N 1
ATOM 3085 C CA . SER A 1 394 ? -10.049 0.339 29.907 1.00 92.69 394 SER A CA 1
ATOM 3086 C C . SER A 1 394 ? -9.726 1.605 29.109 1.00 92.69 394 SER A C 1
ATOM 3088 O O . SER A 1 394 ? -9.494 2.678 29.663 1.00 92.69 394 SER A O 1
ATOM 3090 N N . LEU A 1 395 ? -9.764 1.475 27.789 1.00 92.75 395 LEU A N 1
ATOM 3091 C CA . LEU A 1 395 ? -9.552 2.528 26.808 1.00 92.75 395 LEU A CA 1
ATOM 3092 C C . LEU A 1 395 ? -10.879 2.867 26.127 1.00 92.75 395 LEU A C 1
ATOM 3094 O O . LEU A 1 395 ? -11.483 2.016 25.471 1.00 92.75 395 LEU A O 1
ATOM 3098 N N . VAL A 1 396 ? -11.327 4.114 26.237 1.00 92.12 396 VAL A N 1
ATOM 3099 C CA . VAL A 1 396 ? -12.505 4.609 25.514 1.00 92.12 396 VAL A CA 1
ATOM 3100 C C . VAL A 1 396 ? -12.068 5.198 24.178 1.00 92.12 396 VAL A C 1
ATOM 3102 O O . VAL A 1 396 ? -11.330 6.174 24.136 1.00 92.12 396 VAL A O 1
ATOM 3105 N N . VAL A 1 397 ? -12.543 4.627 23.078 1.00 84.12 397 VAL A N 1
ATOM 3106 C CA . VAL A 1 397 ? -12.328 5.151 21.730 1.00 84.12 397 VAL A CA 1
ATOM 3107 C C . VAL A 1 397 ? -13.572 5.902 21.279 1.00 84.12 397 VAL A C 1
ATOM 3109 O O . VAL A 1 397 ? -14.653 5.315 21.184 1.00 84.12 397 VAL A O 1
ATOM 3112 N N . THR A 1 398 ? -13.440 7.192 20.997 1.00 81.88 398 THR A N 1
ATOM 3113 C CA . THR A 1 398 ? -14.518 8.037 20.471 1.00 81.88 398 THR A CA 1
ATOM 3114 C C . THR A 1 398 ? -14.405 8.181 18.953 1.00 81.88 398 THR A C 1
ATOM 3116 O O . THR A 1 398 ? -13.316 8.009 18.409 1.00 81.88 398 THR A O 1
ATOM 3119 N N . PRO A 1 399 ? -15.495 8.489 18.229 1.00 74.50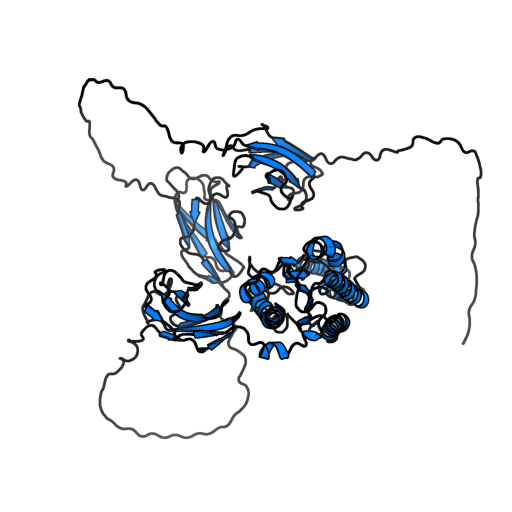 399 PRO A N 1
ATOM 3120 C CA . PRO A 1 399 ? -15.391 8.924 16.836 1.00 74.50 399 PRO A CA 1
ATOM 3121 C C . PRO A 1 399 ? -14.421 10.106 16.697 1.00 74.50 399 PRO A C 1
ATOM 3123 O O . PRO A 1 399 ? -14.237 10.853 17.663 1.00 74.50 399 PRO A O 1
ATOM 3126 N N . VAL A 1 400 ? -13.827 10.274 15.511 1.00 65.00 400 VAL A N 1
ATOM 3127 C CA . VAL A 1 400 ? -12.981 11.439 15.211 1.00 65.00 400 VAL A CA 1
ATOM 3128 C C . VAL A 1 400 ? -13.789 12.707 15.472 1.00 65.00 400 VAL A C 1
ATOM 3130 O O . VAL A 1 400 ? -14.931 12.842 15.020 1.00 65.00 400 VAL A O 1
ATOM 3133 N N . SER A 1 401 ? -13.224 13.624 16.251 1.00 64.06 401 SER A N 1
ATOM 3134 C CA . SER A 1 401 ? -13.902 14.880 16.552 1.00 64.06 401 SER A CA 1
ATOM 3135 C C . SER A 1 401 ? -13.916 15.773 15.311 1.00 64.06 401 SER A C 1
ATOM 3137 O O . SER A 1 401 ? -12.861 16.180 14.830 1.00 64.06 401 SER A O 1
ATOM 3139 N N . MET A 1 402 ? -15.103 16.182 14.845 1.00 62.25 402 MET A N 1
ATOM 3140 C CA . MET A 1 402 ? -15.248 17.179 13.766 1.00 62.25 402 MET A CA 1
ATOM 3141 C C . MET A 1 402 ? -14.517 18.498 14.066 1.00 62.25 402 MET A C 1
ATOM 3143 O O . MET A 1 402 ? -14.190 19.244 13.148 1.00 62.25 402 MET A O 1
ATOM 3147 N N . ALA A 1 403 ? -14.218 18.791 15.339 1.00 60.94 403 ALA A N 1
ATOM 3148 C CA . ALA A 1 403 ? -13.407 19.946 15.709 1.00 60.94 403 ALA A CA 1
ATOM 3149 C C . ALA A 1 403 ? -11.967 19.854 15.169 1.00 60.94 403 ALA A C 1
ATOM 3151 O O . ALA A 1 403 ? -11.399 20.883 14.813 1.00 60.94 403 ALA A O 1
ATOM 3152 N N . GLN A 1 404 ? -11.390 18.651 15.051 1.00 61.78 404 GLN A N 1
ATOM 3153 C CA . GLN A 1 404 ? -10.065 18.467 14.443 1.00 61.78 404 GLN A CA 1
ATOM 3154 C C . GLN A 1 404 ? -10.089 18.695 12.928 1.00 61.78 404 GLN A C 1
ATOM 3156 O O . GLN A 1 404 ? -9.109 19.177 12.368 1.00 61.78 404 GLN A O 1
ATOM 3161 N N . CYS A 1 405 ? -11.225 18.438 12.276 1.00 72.94 405 CYS A N 1
ATOM 3162 C CA . CYS A 1 405 ? -11.386 18.663 10.843 1.00 72.94 405 CYS A CA 1
ATOM 3163 C C . CYS A 1 405 ? -11.496 20.144 10.465 1.00 72.94 405 CYS A C 1
ATOM 3165 O O . CYS A 1 405 ? -11.279 20.477 9.309 1.00 72.94 405 CYS A O 1
ATOM 3167 N N . THR A 1 406 ? -11.742 21.046 11.426 1.00 73.12 406 THR A N 1
ATOM 3168 C CA . THR A 1 406 ? -11.789 22.503 11.174 1.00 73.12 406 THR A CA 1
ATOM 3169 C C . THR A 1 406 ? -10.460 23.102 10.711 1.00 73.12 406 THR A C 1
ATOM 3171 O O . THR A 1 406 ? -10.435 24.232 10.231 1.00 73.12 406 THR A O 1
ATOM 3174 N N . VAL A 1 407 ? -9.354 22.355 10.832 1.00 77.25 407 VAL A N 1
ATOM 3175 C CA . VAL A 1 407 ? -8.063 22.732 10.240 1.00 77.25 407 VAL A CA 1
ATOM 3176 C C . VAL A 1 407 ? -8.084 22.654 8.707 1.00 77.25 407 VAL A C 1
ATOM 3178 O O . VAL A 1 407 ? -7.276 23.312 8.053 1.00 77.25 407 VAL A O 1
ATOM 3181 N N . TYR A 1 408 ? -9.008 21.875 8.138 1.00 81.81 408 TYR A N 1
ATOM 3182 C CA . TYR A 1 408 ? -9.236 21.762 6.705 1.00 81.81 408 TYR A CA 1
ATOM 3183 C C . TYR A 1 408 ? -10.464 22.590 6.332 1.00 81.81 408 TYR A C 1
ATOM 3185 O O . TYR A 1 408 ? -11.549 22.400 6.880 1.00 81.81 408 TYR A O 1
ATOM 3193 N N . ASP A 1 409 ? -10.304 23.503 5.379 1.00 87.19 409 ASP A N 1
ATOM 3194 C CA . ASP A 1 409 ? -11.414 24.273 4.817 1.00 87.19 409 ASP A CA 1
ATOM 3195 C C . ASP A 1 409 ? -12.207 23.408 3.823 1.00 87.19 409 ASP A C 1
ATOM 3197 O O . ASP A 1 409 ? -12.155 23.610 2.615 1.00 87.19 409 ASP A O 1
ATOM 3201 N N . LEU A 1 410 ? -12.884 22.372 4.332 1.00 88.25 410 LEU A N 1
ATOM 3202 C CA . LEU A 1 410 ? -13.567 21.363 3.510 1.00 88.25 410 LEU A CA 1
ATOM 3203 C C . LEU A 1 410 ? -14.676 21.961 2.634 1.00 88.25 410 LEU A C 1
ATOM 3205 O O . LEU A 1 410 ? -14.931 21.456 1.546 1.00 88.25 410 LEU A O 1
ATOM 3209 N N . ASP A 1 411 ? -15.290 23.063 3.067 1.00 88.06 411 ASP A N 1
ATOM 3210 C CA . ASP A 1 411 ? -16.339 23.754 2.311 1.00 88.06 411 ASP A CA 1
ATOM 3211 C C . ASP A 1 411 ? -15.808 24.415 1.024 1.00 88.06 411 ASP A C 1
ATOM 3213 O O . ASP A 1 411 ? -16.589 24.677 0.105 1.00 88.06 411 ASP A O 1
ATOM 3217 N N . SER A 1 412 ? -14.498 24.684 0.932 1.00 91.00 412 SER A N 1
ATOM 3218 C CA . SER A 1 412 ? -13.867 25.210 -0.286 1.00 91.00 412 SER A CA 1
ATOM 3219 C C . SER A 1 412 ? -13.296 24.129 -1.206 1.00 91.00 412 SER A C 1
ATOM 3221 O O . SER A 1 412 ? -12.801 24.458 -2.289 1.00 91.00 412 SER A O 1
ATOM 3223 N N . ILE A 1 413 ? -13.392 22.853 -0.816 1.00 96.56 413 ILE A N 1
ATOM 3224 C CA . ILE A 1 413 ? -12.919 21.717 -1.608 1.00 96.56 413 ILE A CA 1
ATOM 3225 C C . ILE A 1 413 ? -13.966 21.326 -2.654 1.00 96.56 413 ILE A C 1
ATOM 3227 O O . ILE A 1 413 ? -15.147 21.130 -2.351 1.00 96.56 413 ILE A O 1
ATOM 3231 N N . ILE A 1 414 ? -13.530 21.176 -3.907 1.00 96.12 414 ILE A N 1
ATOM 3232 C CA . ILE A 1 414 ? -14.416 20.757 -4.999 1.00 96.12 414 ILE A CA 1
ATOM 3233 C C . ILE A 1 414 ? -14.959 19.347 -4.729 1.00 96.12 414 ILE A C 1
ATOM 3235 O O . ILE A 1 414 ? -14.218 18.435 -4.366 1.00 96.12 414 ILE A O 1
ATOM 3239 N N . ASN A 1 415 ? -16.266 19.178 -4.956 1.00 97.12 415 ASN A N 1
ATOM 3240 C CA . ASN A 1 415 ? -17.026 17.939 -4.757 1.00 97.12 415 ASN A CA 1
ATOM 3241 C C . ASN A 1 415 ? -17.132 17.447 -3.304 1.00 97.12 415 ASN A C 1
ATOM 3243 O O . ASN A 1 415 ? -17.477 16.287 -3.089 1.00 97.12 415 ASN A O 1
ATOM 3247 N N . TYR A 1 416 ? -16.875 18.302 -2.310 1.00 93.88 416 TYR A N 1
ATOM 3248 C CA . TYR A 1 416 ? -17.223 18.007 -0.921 1.00 93.88 416 TYR A CA 1
ATOM 3249 C C . TYR A 1 416 ? -18.710 18.321 -0.637 1.00 93.88 416 TYR A C 1
ATOM 3251 O O . TYR A 1 416 ? -19.219 19.337 -1.123 1.00 93.88 416 TYR A O 1
ATOM 3259 N N . PRO A 1 417 ? -19.437 17.494 0.149 1.00 93.88 417 PRO A N 1
ATOM 3260 C CA . PRO A 1 417 ? -19.041 16.191 0.706 1.00 93.88 417 PRO A CA 1
ATOM 3261 C C . PRO A 1 417 ? -18.907 15.104 -0.376 1.00 93.88 417 PRO A C 1
ATOM 3263 O O . PRO A 1 417 ? -19.576 15.205 -1.408 1.00 93.88 417 PRO A O 1
ATOM 3266 N N . PRO A 1 418 ? -18.091 14.053 -0.152 1.00 93.19 418 PRO A N 1
ATOM 3267 C CA . PRO A 1 418 ? -17.806 13.059 -1.181 1.00 93.19 418 PRO A CA 1
ATOM 3268 C C . PRO A 1 418 ? -19.070 12.327 -1.635 1.00 93.19 418 PRO A C 1
ATOM 3270 O O . PRO A 1 418 ? -19.938 11.958 -0.840 1.00 93.19 418 PRO A O 1
ATOM 3273 N N . GLN A 1 419 ? -19.148 12.053 -2.936 1.00 90.62 419 GLN A N 1
ATOM 3274 C CA . GLN A 1 419 ? -20.175 11.175 -3.490 1.00 90.62 419 GLN A CA 1
ATOM 3275 C C . GLN A 1 419 ? -19.947 9.705 -3.105 1.00 90.62 419 GLN A C 1
ATOM 3277 O O . GLN A 1 419 ? -18.878 9.313 -2.644 1.00 90.62 419 GLN A O 1
ATOM 3282 N N . ASN A 1 420 ? -20.930 8.847 -3.384 1.00 90.75 420 ASN A N 1
ATOM 3283 C CA . ASN A 1 420 ? -20.748 7.402 -3.261 1.00 90.75 420 ASN A CA 1
ATOM 3284 C C . ASN A 1 420 ? -19.767 6.885 -4.323 1.00 90.75 420 ASN A C 1
ATOM 3286 O O . ASN A 1 420 ? -19.970 7.087 -5.521 1.00 90.75 420 ASN A O 1
ATOM 3290 N N . GLY A 1 421 ? -18.747 6.153 -3.887 1.00 93.38 421 GLY A N 1
ATOM 3291 C CA . GLY A 1 421 ? -17.738 5.578 -4.770 1.00 93.38 421 GLY A CA 1
ATOM 3292 C C . GLY A 1 421 ? -16.528 5.060 -3.995 1.00 93.38 421 GLY A C 1
ATOM 3293 O O . GLY A 1 421 ? -16.417 5.306 -2.790 1.00 93.38 421 GLY A O 1
ATOM 3294 N N . PRO A 1 422 ? -15.617 4.330 -4.656 1.00 97.12 422 PRO A N 1
ATOM 3295 C CA . PRO A 1 422 ? -14.381 3.881 -4.032 1.00 97.12 422 PRO A CA 1
ATOM 3296 C C . PRO A 1 422 ? -13.396 5.035 -3.824 1.00 97.12 422 PRO A C 1
ATOM 3298 O O . PRO A 1 422 ? -13.357 5.985 -4.610 1.00 97.12 422 PRO A O 1
ATOM 3301 N N . VAL A 1 423 ? -12.536 4.885 -2.816 1.00 98.44 423 VAL A N 1
ATOM 3302 C CA . VAL A 1 423 ? -11.311 5.679 -2.682 1.00 98.44 423 VAL A CA 1
ATOM 3303 C C . VAL A 1 423 ? -10.230 5.043 -3.554 1.00 98.44 423 VAL A C 1
ATOM 3305 O O . VAL A 1 423 ? -10.054 3.823 -3.530 1.00 98.44 423 VAL A O 1
ATOM 3308 N N . ILE A 1 424 ? -9.507 5.842 -4.336 1.00 98.75 424 ILE A N 1
ATOM 3309 C CA . ILE A 1 424 ? -8.461 5.354 -5.248 1.00 98.75 424 ILE A CA 1
ATOM 3310 C C . ILE A 1 424 ? -7.153 6.093 -4.978 1.00 98.75 424 ILE A C 1
ATOM 3312 O O . ILE A 1 424 ? -7.150 7.310 -4.845 1.00 98.75 424 ILE A O 1
ATOM 3316 N N . ALA A 1 425 ? -6.031 5.378 -4.938 1.00 98.81 425 ALA A N 1
ATOM 3317 C CA . ALA A 1 425 ? -4.701 5.979 -4.935 1.00 98.81 425 ALA A CA 1
ATOM 3318 C C . ALA A 1 425 ? -4.078 5.854 -6.331 1.00 98.81 425 ALA A C 1
ATOM 3320 O O . ALA A 1 425 ? -3.723 4.756 -6.752 1.00 98.81 425 ALA A O 1
ATOM 3321 N N . LEU A 1 426 ? -3.973 6.966 -7.058 1.00 98.81 426 LEU A N 1
ATOM 3322 C CA . LEU A 1 426 ? -3.328 7.066 -8.365 1.00 98.81 426 LEU A CA 1
ATOM 3323 C C . LEU A 1 426 ? -1.883 7.546 -8.187 1.00 98.81 426 LEU A C 1
ATOM 3325 O O . LEU A 1 426 ? -1.654 8.641 -7.672 1.00 98.81 426 LEU A O 1
ATOM 3329 N N . GLY A 1 427 ? -0.921 6.763 -8.668 1.00 97.19 427 GLY A N 1
ATOM 3330 C CA . GLY A 1 427 ? 0.480 7.162 -8.591 1.00 97.19 427 GLY A CA 1
ATOM 3331 C C . GLY A 1 427 ? 1.452 6.250 -9.317 1.00 97.19 427 GLY A C 1
ATOM 3332 O O . GLY A 1 427 ? 1.068 5.515 -10.228 1.00 97.19 427 GLY A O 1
ATOM 3333 N N . ASP A 1 428 ? 2.712 6.310 -8.910 1.00 93.31 428 ASP A N 1
ATOM 3334 C CA . ASP A 1 428 ? 3.822 5.574 -9.512 1.00 93.31 428 ASP A CA 1
ATOM 3335 C C . ASP A 1 428 ? 4.268 4.375 -8.645 1.00 93.31 428 ASP A C 1
ATOM 3337 O O . ASP A 1 428 ? 3.425 3.664 -8.091 1.00 93.31 428 ASP A O 1
ATOM 3341 N N . SER A 1 429 ? 5.576 4.123 -8.529 1.00 91.12 429 SER A N 1
ATOM 3342 C CA . SER A 1 429 ? 6.148 3.049 -7.710 1.00 91.12 429 SER A CA 1
ATOM 3343 C C . SER A 1 429 ? 5.923 3.248 -6.210 1.00 91.12 429 SER A C 1
ATOM 3345 O O . SER A 1 429 ? 5.793 2.255 -5.486 1.00 91.12 429 SER A O 1
ATOM 3347 N N . LEU A 1 430 ? 5.835 4.498 -5.737 1.00 94.00 430 LEU A N 1
ATOM 3348 C CA . LEU A 1 430 ? 5.517 4.794 -4.336 1.00 94.00 430 LEU A CA 1
ATOM 3349 C C . LEU A 1 430 ? 4.091 4.358 -4.002 1.00 94.00 430 LEU A C 1
ATOM 3351 O O . LEU A 1 430 ? 3.846 3.781 -2.943 1.00 94.00 430 LEU A O 1
ATOM 3355 N N . THR A 1 431 ? 3.159 4.585 -4.930 1.00 97.81 431 THR A N 1
ATOM 3356 C CA . THR A 1 431 ? 1.774 4.116 -4.818 1.00 97.81 431 THR A CA 1
ATOM 3357 C C . THR A 1 431 ? 1.655 2.623 -5.053 1.00 97.81 431 THR A C 1
ATOM 3359 O O . THR A 1 431 ? 0.942 1.978 -4.295 1.00 97.81 431 THR A O 1
ATOM 3362 N N . GLU A 1 432 ? 2.390 2.037 -6.004 1.00 94.69 432 GLU A N 1
ATOM 3363 C CA . GLU A 1 432 ? 2.412 0.577 -6.196 1.00 94.69 432 GLU A CA 1
ATOM 3364 C C . GLU A 1 432 ? 2.896 -0.148 -4.929 1.00 94.69 432 GLU A C 1
ATOM 3366 O O . GLU A 1 432 ? 2.469 -1.268 -4.650 1.00 94.69 432 GLU A O 1
ATOM 3371 N N . GLY A 1 433 ? 3.746 0.511 -4.135 1.00 87.31 433 GLY A N 1
ATOM 3372 C CA . GLY A 1 433 ? 4.256 -0.018 -2.876 1.00 87.31 433 GLY A CA 1
ATOM 3373 C C . GLY A 1 433 ? 5.610 -0.705 -3.005 1.00 87.31 433 GLY A C 1
ATOM 3374 O O . GLY A 1 433 ? 5.939 -1.578 -2.197 1.00 87.31 433 GLY A O 1
ATOM 3375 N N . VAL A 1 434 ? 6.414 -0.332 -4.008 1.00 85.00 434 VAL A N 1
ATOM 3376 C CA . VAL A 1 434 ? 7.784 -0.843 -4.159 1.00 85.00 434 VAL A CA 1
ATOM 3377 C C . VAL A 1 434 ? 8.559 -0.593 -2.870 1.00 85.00 434 VAL A C 1
ATOM 3379 O O . VAL A 1 434 ? 8.456 0.478 -2.284 1.00 85.00 434 VAL A O 1
ATOM 3382 N N . GLY A 1 435 ? 9.310 -1.593 -2.409 1.00 72.69 435 GLY A N 1
ATOM 3383 C CA . GLY A 1 435 ? 10.081 -1.516 -1.166 1.00 72.69 435 GLY A CA 1
ATOM 3384 C C . GLY A 1 435 ? 9.358 -2.036 0.075 1.00 72.69 435 GLY A C 1
ATOM 3385 O O . GLY A 1 435 ? 10.009 -2.448 1.041 1.00 72.69 435 GLY A O 1
ATOM 3386 N N . ALA A 1 436 ? 8.027 -2.118 0.038 1.00 68.12 436 ALA A N 1
ATOM 3387 C CA . ALA A 1 436 ? 7.249 -2.809 1.052 1.00 68.12 436 ALA A CA 1
ATOM 3388 C C . ALA A 1 436 ? 7.094 -4.302 0.737 1.00 68.12 436 ALA A C 1
ATOM 3390 O O . ALA A 1 436 ? 7.076 -4.755 -0.405 1.00 68.12 436 ALA A O 1
ATOM 3391 N N . SER A 1 437 ? 6.945 -5.086 1.799 1.00 64.31 437 SER A N 1
ATOM 3392 C CA . SER A 1 437 ? 6.463 -6.468 1.706 1.00 64.31 437 SER A CA 1
ATOM 3393 C C . SER A 1 437 ? 4.932 -6.493 1.660 1.00 64.31 437 SER A C 1
ATOM 3395 O O . SER A 1 437 ? 4.291 -5.533 2.084 1.00 64.31 437 SER A O 1
ATOM 3397 N N . GLY A 1 438 ? 4.352 -7.574 1.128 1.00 68.88 438 GLY A N 1
ATOM 3398 C CA . GLY A 1 438 ? 2.933 -7.643 0.756 1.00 68.88 438 GLY A CA 1
ATOM 3399 C C . GLY A 1 438 ? 1.969 -7.091 1.813 1.00 68.88 438 GLY A C 1
ATOM 3400 O O . GLY A 1 438 ? 2.011 -7.504 2.971 1.00 68.88 438 GLY A O 1
ATOM 3401 N N . GLY A 1 439 ? 1.118 -6.145 1.401 1.00 67.75 439 GLY A N 1
ATOM 3402 C CA . GLY A 1 439 ? 0.123 -5.491 2.259 1.00 67.75 439 GLY A CA 1
ATOM 3403 C C . GLY A 1 439 ? 0.688 -4.466 3.251 1.00 67.75 439 GLY A C 1
ATOM 3404 O O . GLY A 1 439 ? -0.043 -4.001 4.123 1.00 67.75 439 GLY A O 1
ATOM 3405 N N . ARG A 1 440 ? 1.979 -4.122 3.160 1.00 75.06 440 ARG A N 1
ATOM 3406 C CA . ARG A 1 440 ? 2.647 -3.139 4.032 1.00 75.06 440 ARG A CA 1
ATOM 3407 C C . ARG A 1 440 ? 3.146 -1.903 3.277 1.00 75.06 440 ARG A C 1
ATOM 3409 O O . ARG A 1 440 ? 4.048 -1.222 3.757 1.00 75.06 440 ARG A O 1
ATOM 3416 N N . ASP A 1 441 ? 2.595 -1.619 2.104 1.00 90.75 441 ASP A N 1
ATOM 3417 C CA . ASP A 1 441 ? 2.728 -0.329 1.415 1.00 90.75 441 ASP A CA 1
ATOM 3418 C C . ASP A 1 441 ? 1.830 0.741 2.064 1.00 90.75 441 ASP A C 1
ATOM 3420 O O . ASP A 1 441 ? 1.016 0.419 2.936 1.00 90.75 441 ASP A O 1
ATOM 3424 N N . TYR A 1 442 ? 1.964 2.017 1.678 1.00 95.31 442 TYR A N 1
ATOM 3425 C CA . TYR A 1 442 ? 1.171 3.064 2.332 1.00 95.31 442 TYR A CA 1
ATOM 3426 C C . TYR A 1 442 ? -0.317 2.957 2.005 1.00 95.31 442 TYR A C 1
ATOM 3428 O O . TYR A 1 442 ? -1.118 3.323 2.855 1.00 95.31 442 TYR A O 1
ATOM 3436 N N . VAL A 1 443 ? -0.707 2.468 0.821 1.00 96.44 443 VAL A N 1
ATOM 3437 C CA . VAL A 1 443 ? -2.121 2.362 0.430 1.00 96.44 443 VAL A CA 1
ATOM 3438 C C . VAL A 1 443 ? -2.805 1.318 1.306 1.00 96.44 443 VAL A C 1
ATOM 3440 O O . VAL A 1 443 ? -3.836 1.604 1.916 1.00 96.44 443 VAL A O 1
ATOM 3443 N N . SER A 1 444 ? -2.183 0.147 1.452 1.00 83.69 444 SER A N 1
ATOM 3444 C CA . SER A 1 444 ? -2.653 -0.927 2.331 1.00 83.69 444 SER A CA 1
ATOM 3445 C C . SER A 1 444 ? -2.675 -0.497 3.800 1.00 83.69 444 SER A C 1
ATOM 3447 O O . SER A 1 444 ? -3.657 -0.738 4.506 1.00 83.69 444 SER A O 1
ATOM 3449 N N . GLN A 1 445 ? -1.619 0.174 4.273 1.00 86.12 445 GLN A N 1
ATOM 3450 C CA . GLN A 1 445 ? -1.549 0.641 5.660 1.00 86.12 445 GLN A CA 1
ATOM 3451 C C . GLN A 1 445 ? -2.549 1.764 5.946 1.00 86.12 445 GLN A C 1
ATOM 3453 O O . GLN A 1 445 ? -3.218 1.720 6.976 1.00 86.12 445 GLN A O 1
ATOM 3458 N N . LEU A 1 446 ? -2.694 2.734 5.040 1.00 89.88 446 LEU A N 1
ATOM 3459 C CA . LEU A 1 446 ? -3.676 3.812 5.143 1.00 89.88 446 LEU A CA 1
ATOM 3460 C C . LEU A 1 446 ? -5.086 3.231 5.160 1.00 89.88 446 LEU A C 1
ATOM 3462 O O . LEU A 1 446 ? -5.822 3.496 6.106 1.00 89.88 446 LEU A O 1
ATOM 3466 N N . SER A 1 447 ? -5.413 2.362 4.198 1.00 82.69 447 SER A N 1
ATOM 3467 C CA . SER A 1 447 ? -6.689 1.641 4.135 1.00 82.69 447 SER A CA 1
ATOM 3468 C C . SER A 1 447 ? -6.983 0.892 5.440 1.00 82.69 447 SER A C 1
ATOM 3470 O O . SER A 1 447 ? -8.072 1.000 6.008 1.00 82.69 447 SER A O 1
ATOM 3472 N N . GLY A 1 448 ? -5.980 0.195 5.984 1.00 74.69 448 GLY A N 1
ATOM 3473 C CA . GLY A 1 448 ? -6.079 -0.495 7.266 1.00 74.69 448 GLY A CA 1
ATOM 3474 C C . GLY A 1 448 ? -6.352 0.438 8.450 1.00 74.69 448 GLY A C 1
ATOM 3475 O O . GLY A 1 448 ? -7.150 0.068 9.317 1.00 74.69 448 GLY A O 1
ATOM 3476 N N . LYS A 1 449 ? -5.717 1.618 8.480 1.00 75.75 449 LYS A N 1
ATOM 3477 C CA . LYS A 1 449 ? -5.835 2.627 9.548 1.00 75.75 449 LYS A CA 1
ATOM 3478 C C . LYS A 1 449 ? -7.192 3.331 9.542 1.00 75.75 449 LYS A C 1
ATOM 3480 O O . LYS A 1 449 ? -7.777 3.486 10.610 1.00 75.75 449 LYS A O 1
ATOM 3485 N N . ILE A 1 450 ? -7.705 3.696 8.366 1.00 77.31 450 ILE A N 1
ATOM 3486 C CA . ILE A 1 450 ? -9.006 4.379 8.236 1.00 77.31 450 ILE A CA 1
ATOM 3487 C C . ILE A 1 450 ? -10.195 3.409 8.169 1.00 77.31 450 ILE A C 1
ATOM 3489 O O . ILE A 1 450 ? -11.340 3.826 8.287 1.00 77.31 450 ILE A O 1
ATOM 3493 N N . GLY A 1 451 ? -9.949 2.110 7.967 1.00 69.75 451 GLY A N 1
ATOM 3494 C CA . GLY A 1 451 ? -11.011 1.102 7.874 1.00 69.75 451 GLY A CA 1
ATOM 3495 C C . GLY A 1 451 ? -11.826 1.142 6.575 1.00 69.75 451 GLY A C 1
ATOM 3496 O O . GLY A 1 451 ? -12.861 0.488 6.499 1.00 69.75 451 GLY A O 1
ATOM 3497 N N . GLN A 1 452 ? -11.348 1.859 5.559 1.00 80.81 452 GLN A N 1
ATOM 3498 C CA . GLN A 1 452 ? -11.954 2.005 4.237 1.00 80.81 452 GLN A CA 1
ATOM 3499 C C . GLN A 1 452 ? -11.014 1.405 3.189 1.00 80.81 452 GLN A C 1
ATOM 3501 O O . GLN A 1 452 ? -9.814 1.683 3.192 1.00 80.81 452 GLN A O 1
ATOM 3506 N N . GLU A 1 453 ? -11.546 0.580 2.286 1.00 89.00 453 GLU A N 1
ATOM 3507 C CA . GLU A 1 453 ? -10.770 0.035 1.168 1.00 89.00 453 GLU A CA 1
ATOM 3508 C C . GLU A 1 453 ? -10.299 1.170 0.252 1.00 89.00 453 GLU A C 1
ATOM 3510 O O . GLU A 1 453 ? -11.100 2.019 -0.155 1.00 89.00 453 GLU A O 1
ATOM 3515 N N . ILE A 1 454 ? -9.004 1.158 -0.075 1.00 96.94 454 ILE A N 1
ATOM 3516 C CA . ILE A 1 454 ? -8.399 2.059 -1.055 1.00 96.94 454 ILE A CA 1
ATOM 3517 C C . ILE A 1 454 ? -7.894 1.220 -2.223 1.00 96.94 454 ILE A C 1
ATOM 3519 O O . ILE A 1 454 ? -7.040 0.347 -2.059 1.00 96.94 454 ILE A O 1
ATOM 3523 N N . ILE A 1 455 ? -8.402 1.504 -3.419 1.00 98.00 455 ILE A N 1
ATOM 3524 C CA . ILE A 1 455 ? -7.965 0.837 -4.642 1.00 98.00 455 ILE A CA 1
ATOM 3525 C C . ILE A 1 455 ? -6.598 1.396 -5.032 1.00 98.00 455 ILE A C 1
ATOM 3527 O O . ILE A 1 455 ? -6.470 2.567 -5.391 1.00 98.00 455 ILE A O 1
ATOM 3531 N N . ASN A 1 456 ? -5.581 0.541 -5.003 1.00 97.94 456 ASN A N 1
ATOM 3532 C CA . ASN A 1 456 ? -4.243 0.889 -5.453 1.00 97.94 456 ASN A CA 1
ATOM 3533 C C . ASN A 1 456 ? -4.184 0.924 -6.994 1.00 97.94 456 ASN A C 1
ATOM 3535 O O . ASN A 1 456 ? -4.390 -0.094 -7.659 1.00 97.94 456 ASN A O 1
ATOM 3539 N N . ALA A 1 457 ? -3.925 2.103 -7.554 1.00 97.88 457 ALA A N 1
ATOM 3540 C CA . ALA A 1 457 ? -3.697 2.350 -8.975 1.00 97.88 457 ALA A CA 1
ATOM 3541 C C . ALA A 1 457 ? -2.280 2.912 -9.216 1.00 97.88 457 ALA A C 1
ATOM 3543 O O . ALA A 1 457 ? -2.092 3.800 -10.053 1.00 97.88 457 ALA A O 1
ATOM 3544 N N . GLY A 1 458 ? -1.290 2.420 -8.4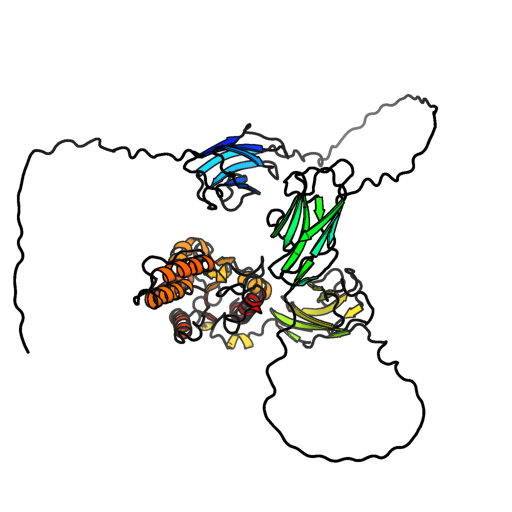71 1.00 96.69 458 GLY A N 1
ATOM 3545 C CA . GLY A 1 458 ? 0.128 2.697 -8.678 1.00 96.69 458 GLY A CA 1
ATOM 3546 C C . GLY A 1 458 ? 0.740 1.854 -9.797 1.00 96.69 458 GLY A C 1
ATOM 3547 O O . GLY A 1 458 ? 0.404 0.676 -9.938 1.00 96.69 458 GLY A O 1
ATOM 3548 N N . VAL A 1 459 ? 1.626 2.452 -10.596 1.00 91.56 459 VAL A N 1
ATOM 3549 C CA . VAL A 1 459 ? 2.399 1.753 -11.637 1.00 91.56 459 VAL A CA 1
ATOM 3550 C C . VAL A 1 459 ? 3.841 2.260 -11.634 1.00 91.56 459 VAL A C 1
ATOM 3552 O O . VAL A 1 459 ? 4.107 3.431 -11.895 1.00 91.56 459 VAL A O 1
ATOM 3555 N N . SER A 1 460 ? 4.792 1.377 -11.345 1.00 84.06 460 SER A N 1
ATOM 3556 C CA . SER A 1 460 ? 6.208 1.729 -11.228 1.00 84.06 460 SER A CA 1
ATOM 3557 C C . SER A 1 460 ? 6.768 2.378 -12.484 1.00 84.06 460 SER A C 1
ATOM 3559 O O . SER A 1 460 ? 6.629 1.859 -13.593 1.00 84.06 460 SER A O 1
ATOM 3561 N N . GLY A 1 461 ? 7.461 3.497 -12.281 1.00 80.12 461 GLY A N 1
ATOM 3562 C CA . GLY A 1 461 ? 8.106 4.252 -13.352 1.00 80.12 461 GLY A CA 1
ATOM 3563 C C . GLY A 1 461 ? 7.163 5.119 -14.183 1.00 80.12 461 GLY A C 1
ATOM 3564 O O . GLY A 1 461 ? 7.624 5.716 -15.160 1.00 80.12 461 GLY A O 1
ATOM 3565 N N . ASP A 1 462 ? 5.878 5.203 -13.827 1.00 88.69 462 ASP A N 1
ATOM 3566 C CA . ASP A 1 462 ? 4.954 6.117 -14.488 1.00 88.69 462 ASP A CA 1
ATOM 3567 C C . ASP A 1 462 ? 5.316 7.577 -14.211 1.00 88.69 462 ASP A C 1
ATOM 3569 O O . ASP A 1 462 ? 5.608 7.988 -13.087 1.00 88.69 462 ASP A O 1
ATOM 3573 N N . THR A 1 463 ? 5.261 8.362 -15.279 1.00 90.50 463 THR A N 1
ATOM 3574 C CA . THR A 1 463 ? 5.263 9.825 -15.243 1.00 90.50 463 THR A CA 1
ATOM 3575 C C . THR A 1 463 ? 3.836 10.373 -15.209 1.00 90.50 463 THR A C 1
ATOM 3577 O O . THR A 1 463 ? 2.870 9.627 -15.412 1.00 90.50 463 THR A O 1
ATOM 3580 N N . THR A 1 464 ? 3.672 11.688 -15.049 1.00 93.56 464 THR A N 1
ATOM 3581 C CA . THR A 1 464 ? 2.349 12.335 -15.177 1.00 93.56 464 THR A CA 1
ATOM 3582 C C . THR A 1 464 ? 1.683 12.043 -16.529 1.00 93.56 464 THR A C 1
ATOM 3584 O O . THR A 1 464 ? 0.480 11.777 -16.595 1.00 93.56 464 THR A O 1
ATOM 3587 N N . ARG A 1 465 ? 2.466 11.977 -17.613 1.00 91.12 465 ARG A N 1
ATOM 3588 C CA . ARG A 1 465 ? 1.970 11.622 -18.950 1.00 91.12 465 ARG A CA 1
ATOM 3589 C C . ARG A 1 465 ? 1.487 10.173 -19.037 1.00 91.12 465 ARG A C 1
ATOM 3591 O O . ARG A 1 465 ? 0.458 9.919 -19.662 1.00 91.12 465 ARG A O 1
ATOM 3598 N N . ASP A 1 466 ? 2.219 9.232 -18.441 1.00 92.00 466 ASP A N 1
ATOM 3599 C CA . ASP A 1 466 ? 1.829 7.814 -18.431 1.00 92.00 466 ASP A CA 1
ATOM 3600 C C . ASP A 1 466 ? 0.534 7.618 -17.617 1.00 92.00 466 ASP A C 1
ATOM 3602 O O . ASP A 1 466 ? -0.419 6.988 -18.088 1.00 92.00 466 ASP A O 1
ATOM 3606 N N . ALA A 1 467 ? 0.438 8.260 -16.448 1.00 94.94 467 ALA A N 1
ATOM 3607 C CA . ALA A 1 467 ? -0.764 8.228 -15.620 1.00 94.94 467 ALA A CA 1
ATOM 3608 C C . ALA A 1 467 ? -1.993 8.823 -16.335 1.00 94.94 467 ALA A C 1
ATOM 3610 O O . ALA A 1 467 ? -3.081 8.243 -16.270 1.00 94.94 467 ALA A O 1
ATOM 3611 N N . SER A 1 468 ? -1.832 9.923 -17.084 1.00 96.00 468 SER A N 1
ATOM 3612 C CA . SER A 1 468 ? -2.922 10.518 -17.880 1.00 96.00 468 SER A CA 1
ATOM 3613 C C . SER A 1 468 ? -3.487 9.547 -18.932 1.00 96.00 468 SER A C 1
ATOM 3615 O O . SER A 1 468 ? -4.704 9.498 -19.149 1.00 96.00 468 SER A O 1
ATOM 3617 N N . GLN A 1 469 ? -2.638 8.703 -19.537 1.00 94.31 469 GLN A N 1
ATOM 3618 C CA . GLN A 1 469 ? -3.064 7.713 -20.539 1.00 94.31 469 GLN A CA 1
ATOM 3619 C C . GLN A 1 469 ? -3.950 6.610 -19.950 1.00 94.31 469 GLN A C 1
ATOM 3621 O O . GLN A 1 469 ? -4.888 6.159 -20.612 1.00 94.31 469 GLN A O 1
ATOM 3626 N N . ARG A 1 470 ? -3.688 6.192 -18.707 1.00 97.38 470 ARG A N 1
ATOM 3627 C CA . ARG A 1 470 ? -4.477 5.156 -18.013 1.00 97.38 470 ARG A CA 1
ATOM 3628 C C . ARG A 1 470 ? -5.555 5.711 -17.083 1.00 97.38 470 ARG A C 1
ATOM 3630 O O . ARG A 1 470 ? -6.333 4.940 -16.526 1.00 97.38 470 ARG A O 1
ATOM 3637 N N . LEU A 1 471 ? -5.671 7.035 -16.957 1.00 97.62 471 LEU A N 1
ATOM 3638 C CA . LEU A 1 471 ? -6.619 7.690 -16.050 1.00 97.62 471 LEU A CA 1
ATOM 3639 C C . LEU A 1 471 ? -8.059 7.183 -16.239 1.00 97.62 471 LEU A C 1
ATOM 3641 O O . LEU A 1 471 ? -8.779 6.929 -15.272 1.00 97.62 471 LEU A O 1
ATOM 3645 N N . GLN A 1 472 ? -8.475 6.975 -17.492 1.00 97.81 472 GLN A N 1
ATOM 3646 C CA . GLN A 1 472 ? -9.820 6.495 -17.800 1.00 97.81 472 GLN A CA 1
ATOM 3647 C C . GLN A 1 472 ? -10.076 5.064 -17.301 1.00 97.81 472 GLN A C 1
ATOM 3649 O O . GLN A 1 472 ? -11.145 4.808 -16.740 1.00 97.81 472 GLN A O 1
ATOM 3654 N N . SER A 1 473 ? -9.144 4.131 -17.514 1.00 96.38 473 SER A N 1
ATOM 3655 C CA . SER A 1 473 ? -9.310 2.733 -17.093 1.00 96.38 473 SER A CA 1
ATOM 3656 C C . SER A 1 473 ? -9.153 2.583 -15.586 1.00 96.38 473 SER A C 1
ATOM 3658 O O . SER A 1 473 ? -9.945 1.890 -14.948 1.00 96.38 473 SER A O 1
ATOM 3660 N N . ASP A 1 474 ? -8.174 3.270 -15.012 1.00 97.62 474 ASP A N 1
ATOM 3661 C CA . ASP A 1 474 ? -7.711 2.972 -13.663 1.00 97.62 474 ASP A CA 1
ATOM 3662 C C . ASP A 1 474 ? -8.477 3.749 -12.595 1.00 97.62 474 ASP A C 1
ATOM 3664 O O . ASP A 1 474 ? -8.575 3.272 -11.461 1.00 97.62 474 ASP A O 1
ATOM 3668 N N . VAL A 1 475 ? -9.056 4.898 -12.967 1.00 98.56 475 VAL A N 1
ATOM 3669 C CA . VAL A 1 475 ? -9.735 5.819 -12.048 1.00 98.56 475 VAL A CA 1
ATOM 3670 C C . VAL A 1 475 ? -11.149 6.141 -12.528 1.00 98.56 475 VAL A C 1
ATOM 3672 O O . VAL A 1 475 ? -12.119 5.729 -11.897 1.00 98.56 475 VAL A O 1
ATOM 3675 N N . LEU A 1 476 ? -11.303 6.830 -13.665 1.00 98.19 476 LEU A N 1
ATOM 3676 C CA . LEU A 1 476 ? -12.586 7.457 -14.030 1.00 98.19 476 LEU A CA 1
ATOM 3677 C C . LEU A 1 476 ? -13.708 6.447 -14.310 1.00 98.19 476 LEU A C 1
ATOM 3679 O O . LEU A 1 476 ? -14.879 6.744 -14.077 1.00 98.19 476 LEU A O 1
ATOM 3683 N N . SER A 1 477 ? -13.376 5.253 -14.815 1.00 97.75 477 SER A N 1
ATOM 3684 C CA . SER A 1 477 ? -14.362 4.188 -15.063 1.00 97.75 477 SER A CA 1
ATOM 3685 C C . SER A 1 477 ? -14.961 3.594 -13.781 1.00 97.75 477 SER A C 1
ATOM 3687 O O . SER A 1 477 ? -16.008 2.953 -13.845 1.00 97.75 477 SER A O 1
ATOM 3689 N N . LYS A 1 478 ? -14.325 3.828 -12.626 1.00 97.62 478 LYS A N 1
ATOM 3690 C CA . LYS A 1 478 ? -14.715 3.272 -11.324 1.00 97.62 478 LYS A CA 1
ATOM 3691 C C . LYS A 1 478 ? -15.613 4.204 -10.505 1.00 97.62 478 LYS A C 1
ATOM 3693 O O . LYS A 1 478 ? -15.974 3.841 -9.393 1.00 97.62 478 LYS A O 1
ATOM 3698 N N . ASN A 1 479 ? -15.967 5.376 -11.046 1.00 96.94 479 ASN A N 1
ATOM 3699 C CA . ASN A 1 479 ? -16.794 6.396 -10.390 1.00 96.94 479 ASN A CA 1
ATOM 3700 C C . ASN A 1 479 ? -16.342 6.703 -8.942 1.00 96.94 479 ASN A C 1
ATOM 3702 O O . ASN A 1 479 ? -17.090 6.427 -8.002 1.00 96.94 479 ASN A O 1
ATOM 3706 N N . PRO A 1 480 ? -15.097 7.181 -8.750 1.00 98.06 480 PRO A N 1
ATOM 3707 C CA . PRO A 1 480 ? -14.511 7.334 -7.422 1.00 98.06 480 PRO A CA 1
ATOM 3708 C C . PRO A 1 480 ? -15.228 8.387 -6.574 1.00 98.06 480 PRO A C 1
ATOM 3710 O O . PRO A 1 480 ? -15.798 9.341 -7.099 1.00 98.06 480 PRO A O 1
ATOM 3713 N N . SER A 1 481 ? -15.154 8.226 -5.255 1.00 97.94 481 SER A N 1
ATOM 3714 C CA . SER A 1 481 ? -15.555 9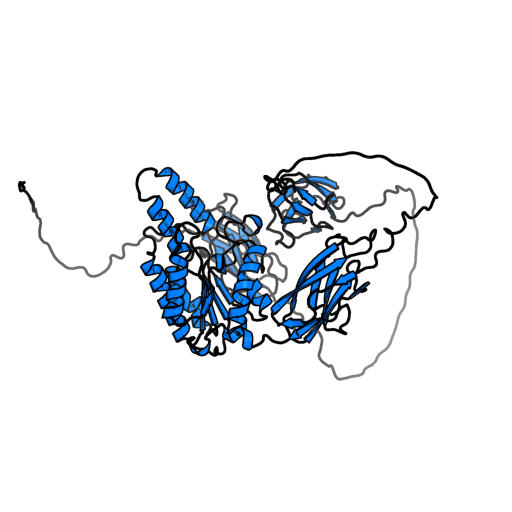.251 -4.282 1.00 97.94 481 SER A CA 1
ATOM 3715 C C . SER A 1 481 ? -14.402 10.205 -3.980 1.00 97.94 481 SER A C 1
ATOM 3717 O O . SER A 1 481 ? -14.573 11.421 -3.986 1.00 97.94 481 SER A O 1
ATOM 3719 N N . VAL A 1 482 ? -13.211 9.640 -3.770 1.00 98.69 482 VAL A N 1
ATOM 3720 C CA . VAL A 1 482 ? -11.976 10.354 -3.441 1.00 98.69 482 VAL A CA 1
ATOM 3721 C C . VAL A 1 482 ? -10.819 9.742 -4.228 1.00 98.69 482 VAL A C 1
ATOM 3723 O O . VAL A 1 482 ? -10.712 8.517 -4.334 1.00 98.69 482 VAL A O 1
ATOM 3726 N N . VAL A 1 483 ? -9.925 10.575 -4.761 1.00 98.81 483 VAL A N 1
ATOM 3727 C CA . VAL A 1 483 ? -8.690 10.130 -5.414 1.00 98.81 483 VAL A CA 1
ATOM 3728 C C . VAL A 1 483 ? -7.476 10.800 -4.781 1.00 98.81 483 VAL A C 1
ATOM 3730 O O . VAL A 1 483 ? -7.339 12.020 -4.803 1.00 98.81 483 VAL A O 1
ATOM 3733 N N . ILE A 1 484 ? -6.571 9.987 -4.244 1.00 98.81 484 ILE A N 1
ATOM 3734 C CA . ILE A 1 484 ? -5.241 10.409 -3.802 1.00 98.81 484 ILE A CA 1
ATOM 3735 C C . ILE A 1 484 ? -4.336 10.412 -5.033 1.00 98.81 484 ILE A C 1
ATOM 3737 O O . ILE A 1 484 ? -4.211 9.381 -5.693 1.00 98.81 484 ILE A O 1
ATOM 3741 N N . VAL A 1 485 ? -3.712 11.544 -5.343 1.00 98.75 485 VAL A N 1
ATOM 3742 C CA . VAL A 1 485 ? -2.835 11.718 -6.506 1.00 98.75 485 VAL A CA 1
ATOM 3743 C C . VAL A 1 485 ? -1.409 11.958 -6.021 1.00 98.75 485 VAL A C 1
ATOM 3745 O O . VAL A 1 485 ? -1.113 13.005 -5.441 1.00 98.75 485 VAL A O 1
ATOM 3748 N N . TRP A 1 486 ? -0.527 10.988 -6.271 1.00 97.44 486 TRP A N 1
ATOM 3749 C CA . TRP A 1 486 ? 0.901 11.083 -5.963 1.00 97.44 486 TRP A CA 1
ATOM 3750 C C . TRP A 1 486 ? 1.738 10.713 -7.193 1.00 97.44 486 TRP A C 1
ATOM 3752 O O . TRP A 1 486 ? 2.021 9.547 -7.459 1.00 97.44 486 TRP A O 1
ATOM 3762 N N . LEU A 1 487 ? 2.075 11.728 -7.987 1.00 94.94 487 LEU A N 1
ATOM 3763 C CA . LEU A 1 487 ? 2.747 11.625 -9.288 1.00 94.94 487 LEU A CA 1
ATOM 3764 C C . LEU A 1 487 ? 3.740 12.780 -9.451 1.00 94.94 487 LEU A C 1
ATOM 3766 O O . LEU A 1 487 ? 3.697 13.727 -8.675 1.00 94.94 487 LEU A O 1
ATOM 3770 N N . GLY A 1 488 ? 4.591 12.725 -10.480 1.00 89.06 488 GLY A N 1
ATOM 3771 C CA . GLY A 1 488 ? 5.533 13.796 -10.840 1.00 89.06 488 GLY A CA 1
ATOM 3772 C C . GLY A 1 488 ? 6.969 13.562 -10.369 1.00 89.06 488 GLY A C 1
ATOM 3773 O O . GLY A 1 488 ? 7.896 14.196 -10.872 1.00 89.06 488 GLY A O 1
ATOM 3774 N N . GLY A 1 489 ? 7.189 12.606 -9.459 1.00 85.44 489 GLY A N 1
ATOM 3775 C CA . GLY A 1 489 ? 8.527 12.230 -8.992 1.00 85.44 489 GLY A CA 1
ATOM 3776 C C . GLY A 1 489 ? 9.439 11.758 -10.124 1.00 85.44 489 GLY A C 1
ATOM 3777 O O . GLY A 1 489 ? 10.571 12.226 -10.248 1.00 85.44 489 GLY A O 1
ATOM 3778 N N . ASN A 1 490 ? 8.931 10.882 -10.994 1.00 82.94 490 ASN A N 1
ATOM 3779 C CA . ASN A 1 490 ? 9.689 10.360 -12.134 1.00 82.94 490 ASN A CA 1
ATOM 3780 C C . ASN A 1 490 ? 9.975 11.427 -13.202 1.00 82.94 490 ASN A C 1
ATOM 3782 O O . ASN A 1 490 ? 11.062 11.418 -13.783 1.00 82.94 490 ASN A O 1
ATOM 3786 N N . ASP A 1 491 ? 9.045 12.358 -13.430 1.00 85.88 491 ASP A N 1
ATOM 3787 C CA . ASP A 1 491 ? 9.200 13.491 -14.346 1.00 85.88 491 ASP A CA 1
ATOM 3788 C C . ASP A 1 491 ? 10.396 14.367 -13.914 1.00 85.88 491 ASP A C 1
ATOM 3790 O O . ASP A 1 491 ? 11.314 14.635 -14.696 1.00 85.88 491 ASP A O 1
ATOM 3794 N N . ILE A 1 492 ? 10.440 14.717 -12.623 1.00 78.88 492 ILE A N 1
ATOM 3795 C CA . ILE A 1 492 ? 11.484 15.554 -12.017 1.00 78.88 492 ILE A CA 1
ATOM 3796 C C . ILE A 1 492 ? 12.833 14.818 -11.950 1.00 78.88 492 ILE A C 1
ATOM 3798 O O . ILE A 1 492 ? 13.866 15.379 -12.326 1.00 78.88 492 ILE A O 1
ATOM 3802 N N . LEU A 1 493 ? 12.851 13.551 -11.517 1.00 73.31 493 LEU A N 1
ATOM 3803 C CA . LEU A 1 493 ? 14.077 12.738 -11.459 1.00 73.31 493 LEU A CA 1
ATOM 3804 C C . LEU A 1 493 ? 14.715 12.560 -12.841 1.00 73.31 493 LEU A C 1
ATOM 3806 O O . LEU A 1 493 ? 15.943 12.617 -12.973 1.00 73.31 493 LEU A O 1
ATOM 3810 N N . GLN A 1 494 ? 13.894 12.374 -13.878 1.00 68.19 494 GLN A N 1
ATOM 3811 C CA . GLN A 1 494 ? 14.378 12.289 -15.249 1.00 68.19 494 GLN A CA 1
ATOM 3812 C C . GLN A 1 494 ? 15.053 13.596 -15.689 1.00 68.19 494 GLN A C 1
ATOM 3814 O O . GLN A 1 494 ? 16.125 13.549 -16.297 1.00 68.19 494 GLN A O 1
ATOM 3819 N N . ARG A 1 495 ? 14.472 14.753 -15.354 1.00 66.69 495 ARG A N 1
ATOM 3820 C CA . ARG A 1 495 ? 15.067 16.054 -15.678 1.00 66.69 495 ARG A CA 1
ATOM 3821 C C . ARG A 1 495 ? 16.411 16.267 -14.987 1.00 66.69 495 ARG A C 1
ATOM 3823 O O . ARG A 1 495 ? 17.364 16.647 -15.659 1.00 66.69 495 ARG A O 1
ATOM 3830 N N . TYR A 1 496 ? 16.521 15.999 -13.683 1.00 62.91 496 TYR A N 1
ATOM 3831 C CA . TYR A 1 496 ? 17.806 16.132 -12.980 1.00 62.91 496 TYR A CA 1
ATOM 3832 C C . TYR A 1 496 ? 18.905 15.295 -13.636 1.00 62.91 496 TYR A C 1
ATOM 3834 O O . TYR A 1 496 ? 20.049 15.732 -13.735 1.00 62.91 496 TYR A O 1
ATOM 3842 N N . TYR A 1 497 ? 18.558 14.110 -14.133 1.00 59.25 497 TYR A N 1
ATOM 3843 C CA . TYR A 1 497 ? 19.490 13.290 -14.893 1.00 59.25 497 TYR A CA 1
ATOM 3844 C C . TYR A 1 497 ? 19.888 13.936 -16.234 1.00 59.25 497 TYR A C 1
ATOM 3846 O O . TYR A 1 497 ? 21.059 13.903 -16.607 1.00 59.25 497 TYR A O 1
ATOM 3854 N N . GLU A 1 498 ? 18.962 14.555 -16.963 1.00 57.50 498 GLU A N 1
ATOM 3855 C CA . GLU A 1 498 ? 19.290 15.277 -18.200 1.00 57.50 498 GLU A CA 1
ATOM 3856 C C . GLU A 1 498 ? 20.153 16.524 -17.928 1.00 57.50 498 GLU A C 1
ATOM 3858 O O . GLU A 1 498 ? 21.160 16.718 -18.613 1.00 57.50 498 GLU A O 1
ATOM 3863 N N . ASP A 1 499 ? 19.849 17.308 -16.891 1.00 56.16 499 ASP A N 1
ATOM 3864 C CA . ASP A 1 499 ? 20.576 18.539 -16.540 1.00 56.16 499 ASP A CA 1
ATOM 3865 C C . ASP A 1 499 ? 21.999 18.255 -16.014 1.00 56.16 499 ASP A C 1
ATOM 3867 O O . ASP A 1 499 ? 22.951 18.932 -16.409 1.00 56.16 499 ASP A O 1
ATOM 3871 N N . ILE A 1 500 ? 22.190 17.214 -15.188 1.00 52.94 500 ILE A N 1
ATOM 3872 C CA . ILE A 1 500 ? 23.521 16.831 -14.672 1.00 52.94 500 ILE A CA 1
ATOM 3873 C C . ILE A 1 500 ? 24.437 16.308 -15.795 1.00 52.94 500 ILE A C 1
ATOM 3875 O O . ILE A 1 500 ? 25.658 16.442 -15.699 1.00 52.94 500 ILE A O 1
ATOM 3879 N N . PHE A 1 501 ? 23.887 15.715 -16.864 1.00 49.84 501 PHE A N 1
ATOM 3880 C CA . PHE A 1 501 ? 24.685 14.922 -17.813 1.00 49.84 501 PHE A CA 1
ATOM 3881 C C . PHE A 1 501 ? 24.632 15.369 -19.283 1.00 49.84 501 PHE A C 1
ATOM 3883 O O . PHE A 1 501 ? 25.435 14.881 -20.083 1.00 49.84 501 PHE A O 1
ATOM 3890 N N . THR A 1 502 ? 23.761 16.309 -19.664 1.00 50.31 502 THR A N 1
ATOM 3891 C CA . THR A 1 502 ? 23.859 17.004 -20.966 1.00 50.31 502 THR A CA 1
ATOM 3892 C C . THR A 1 502 ? 24.827 18.193 -20.924 1.00 50.31 502 THR A C 1
ATOM 3894 O O . THR A 1 502 ? 25.332 18.613 -21.970 1.00 50.31 502 THR A O 1
ATOM 3897 N N . GLY A 1 503 ? 25.201 18.658 -19.727 1.00 46.62 503 GLY A N 1
ATOM 3898 C CA . GLY A 1 503 ? 26.398 19.465 -19.505 1.00 46.62 503 GLY A CA 1
ATOM 3899 C C . GLY A 1 503 ? 27.669 18.617 -19.637 1.00 46.62 503 GLY A C 1
ATOM 3900 O O . GLY A 1 503 ? 28.132 18.052 -18.661 1.00 46.62 503 GLY A O 1
ATOM 3901 N N . ALA A 1 504 ? 28.181 18.488 -20.864 1.00 48.50 504 ALA A N 1
ATOM 3902 C CA . ALA A 1 504 ? 29.543 18.106 -21.270 1.00 48.50 504 ALA A CA 1
ATOM 3903 C C . ALA A 1 504 ? 30.438 17.306 -20.273 1.00 48.50 504 ALA A C 1
ATOM 3905 O O . ALA A 1 504 ? 30.886 17.843 -19.271 1.00 48.50 504 ALA A O 1
ATOM 3906 N N . GLU A 1 505 ? 30.807 16.064 -20.650 1.00 47.03 505 GLU A N 1
ATOM 3907 C CA . GLU A 1 505 ? 32.196 15.516 -20.661 1.00 47.03 505 GLU A CA 1
ATOM 3908 C C . GLU A 1 505 ? 32.370 14.009 -20.338 1.00 47.03 505 GLU A C 1
ATOM 3910 O O . GLU A 1 505 ? 33.477 13.501 -20.518 1.00 47.03 505 GLU A O 1
ATOM 3915 N N . ASN A 1 506 ? 31.347 13.217 -19.963 1.00 48.25 506 ASN A N 1
ATOM 3916 C CA . ASN A 1 506 ? 31.596 11.781 -19.679 1.00 48.25 506 ASN A CA 1
ATOM 3917 C C . ASN A 1 506 ? 30.465 10.782 -20.047 1.00 48.25 506 ASN A C 1
ATOM 3919 O O . ASN A 1 506 ? 29.617 10.455 -19.213 1.00 48.25 506 ASN A O 1
ATOM 3923 N N . PRO A 1 507 ? 30.487 10.199 -21.266 1.00 51.97 507 PRO A N 1
ATOM 3924 C CA . PRO A 1 507 ? 29.483 9.238 -21.750 1.00 51.97 507 PRO A CA 1
ATOM 3925 C C . PRO A 1 507 ? 29.395 7.909 -20.972 1.00 51.97 507 PRO A C 1
ATOM 3927 O O . PRO A 1 507 ? 28.375 7.228 -21.040 1.00 51.97 507 PRO A O 1
ATOM 3930 N N . SER A 1 508 ? 30.444 7.506 -20.243 1.00 47.50 508 SER A N 1
ATOM 3931 C CA . SER A 1 508 ? 30.450 6.236 -19.491 1.00 47.50 508 SER A CA 1
ATOM 3932 C C . SER A 1 508 ? 29.749 6.334 -18.135 1.00 47.50 508 SER A C 1
ATOM 3934 O O . SER A 1 508 ? 29.157 5.348 -17.683 1.00 47.50 508 SER A O 1
ATOM 3936 N N . LEU A 1 509 ? 29.772 7.510 -17.492 1.00 43.41 509 LEU A N 1
ATOM 3937 C CA . LEU A 1 509 ? 28.983 7.736 -16.276 1.00 43.41 509 LEU A CA 1
ATOM 3938 C C . LEU A 1 509 ? 27.482 7.716 -16.589 1.00 43.41 509 LEU A C 1
ATOM 3940 O O . LEU A 1 509 ? 26.715 7.148 -15.811 1.00 43.41 509 LEU A O 1
ATOM 3944 N N . SER A 1 510 ? 27.067 8.234 -17.754 1.00 54.12 510 SER A N 1
ATOM 3945 C CA . SER A 1 510 ? 25.646 8.278 -18.112 1.00 54.12 510 SER A CA 1
ATOM 3946 C C . SER A 1 510 ? 25.040 6.874 -18.215 1.00 54.12 510 SER A C 1
ATOM 3948 O O . SER A 1 510 ? 23.993 6.641 -17.621 1.00 54.12 510 SER A O 1
ATOM 3950 N N . ASN A 1 511 ? 25.713 5.900 -18.839 1.00 51.94 511 ASN A N 1
ATOM 3951 C CA . ASN A 1 511 ? 25.191 4.532 -18.977 1.00 51.94 511 ASN A CA 1
ATOM 3952 C C . ASN A 1 511 ? 25.064 3.784 -17.639 1.00 51.94 511 ASN A C 1
ATOM 3954 O O . ASN A 1 511 ? 24.059 3.113 -17.413 1.00 51.94 511 ASN A O 1
ATOM 3958 N N . THR A 1 512 ? 26.040 3.916 -16.736 1.00 50.53 512 THR A N 1
ATOM 3959 C CA . THR A 1 512 ? 25.985 3.282 -15.405 1.00 50.53 512 THR A CA 1
ATOM 3960 C C . THR A 1 512 ? 24.835 3.847 -14.572 1.00 50.53 512 THR A C 1
ATOM 3962 O O . THR A 1 512 ? 24.075 3.092 -13.970 1.00 50.53 512 THR A O 1
ATOM 3965 N N . LEU A 1 513 ? 24.639 5.166 -14.596 1.00 51.66 513 LEU A N 1
ATOM 3966 C CA . LEU A 1 513 ? 23.524 5.809 -13.900 1.00 51.66 513 LEU A CA 1
ATOM 3967 C C . LEU A 1 513 ? 22.173 5.570 -14.583 1.00 51.66 513 LEU A C 1
ATOM 3969 O O . LEU A 1 513 ? 21.172 5.435 -13.890 1.00 51.66 513 LEU A O 1
ATOM 3973 N N . ARG A 1 514 ? 22.131 5.407 -15.910 1.00 53.72 514 ARG A N 1
ATOM 3974 C CA . ARG A 1 514 ? 20.917 4.988 -16.630 1.00 53.72 514 ARG A CA 1
ATOM 3975 C C . ARG A 1 514 ? 20.469 3.590 -16.208 1.00 53.72 514 ARG A C 1
ATOM 3977 O O . ARG A 1 514 ? 19.274 3.331 -16.145 1.00 53.72 514 ARG A O 1
ATOM 3984 N N . LEU A 1 515 ? 21.422 2.707 -15.898 1.00 54.91 515 LEU A N 1
ATOM 3985 C CA . LEU A 1 515 ? 21.159 1.376 -15.348 1.00 54.91 515 LEU A CA 1
ATOM 3986 C C . LEU A 1 515 ? 20.737 1.425 -13.874 1.00 54.91 515 LEU A C 1
ATOM 3988 O O . LEU A 1 515 ? 19.910 0.615 -13.469 1.00 54.91 515 LEU A O 1
ATOM 3992 N N . ILE A 1 516 ? 21.260 2.369 -13.085 1.00 53.25 516 ILE A N 1
ATOM 3993 C CA . ILE A 1 516 ? 20.797 2.612 -11.709 1.00 53.25 516 ILE A CA 1
ATOM 3994 C C . ILE A 1 516 ? 19.365 3.156 -11.725 1.00 53.25 516 ILE A C 1
ATOM 3996 O O . ILE A 1 516 ? 18.518 2.621 -11.023 1.00 53.25 516 ILE A O 1
ATOM 4000 N N . LEU A 1 517 ? 19.061 4.132 -12.582 1.00 52.22 517 LEU A N 1
ATOM 4001 C CA . LEU A 1 517 ? 17.705 4.650 -12.765 1.00 52.22 517 LEU A CA 1
ATOM 4002 C C . LEU A 1 517 ? 16.762 3.574 -13.293 1.00 52.22 517 LEU A C 1
ATOM 4004 O O . LEU A 1 517 ? 15.724 3.373 -12.691 1.00 52.22 517 LEU A O 1
ATOM 4008 N N . LEU A 1 518 ? 17.149 2.796 -14.308 1.00 55.19 518 LEU A N 1
ATOM 4009 C CA . LEU A 1 518 ? 16.370 1.634 -14.754 1.00 55.19 518 LEU A CA 1
ATOM 4010 C C . LEU A 1 518 ? 16.105 0.643 -13.613 1.00 55.19 518 LEU A C 1
ATOM 4012 O O . LEU A 1 518 ? 15.056 0.008 -13.575 1.00 55.19 518 LEU A O 1
ATOM 4016 N N . ARG A 1 519 ? 17.057 0.490 -12.690 1.00 54.72 519 ARG A N 1
ATOM 4017 C CA . ARG A 1 519 ? 16.917 -0.391 -11.531 1.00 54.72 519 ARG A CA 1
ATOM 4018 C C . ARG A 1 519 ? 16.006 0.191 -10.448 1.00 54.72 519 ARG A C 1
ATOM 4020 O O . ARG A 1 519 ? 15.387 -0.594 -9.743 1.00 54.72 519 ARG A O 1
ATOM 4027 N N . ILE A 1 520 ? 15.938 1.515 -10.332 1.00 51.78 520 ILE A N 1
ATOM 4028 C CA . ILE A 1 520 ? 15.083 2.235 -9.381 1.00 51.78 520 ILE A CA 1
ATOM 4029 C C . ILE A 1 520 ? 13.663 2.368 -9.946 1.00 51.78 520 ILE A C 1
ATOM 4031 O O . ILE A 1 520 ? 12.708 1.936 -9.320 1.00 51.78 520 ILE A O 1
ATOM 4035 N N . THR A 1 521 ? 13.510 2.917 -11.147 1.00 51.03 521 THR A N 1
ATOM 4036 C CA . THR A 1 521 ? 12.210 3.258 -11.741 1.00 51.03 521 THR A CA 1
ATOM 4037 C C . THR A 1 521 ? 11.611 2.126 -12.576 1.00 51.03 521 THR A C 1
ATOM 4039 O O . THR A 1 521 ? 10.465 2.216 -12.999 1.00 51.03 521 THR A O 1
ATOM 4042 N N . GLY A 1 522 ? 12.373 1.073 -12.891 1.00 51.88 522 GLY A N 1
ATOM 4043 C CA . GLY A 1 522 ? 11.924 -0.018 -13.766 1.00 51.88 522 GLY A CA 1
ATOM 4044 C C . GLY A 1 522 ? 11.807 0.356 -15.252 1.00 51.88 522 GLY A C 1
ATOM 4045 O O . GLY A 1 522 ? 11.545 -0.521 -16.079 1.00 51.88 522 GLY A O 1
ATOM 4046 N N . LYS A 1 523 ? 12.042 1.624 -15.625 1.00 52.28 523 LYS A N 1
ATOM 4047 C CA . LYS A 1 523 ? 11.884 2.151 -16.993 1.00 52.28 523 LYS A CA 1
ATOM 4048 C C . LYS A 1 523 ? 13.056 3.063 -17.364 1.00 52.28 523 LYS A C 1
ATOM 4050 O O . LYS A 1 523 ? 13.531 3.858 -16.560 1.00 52.28 523 LYS A O 1
ATOM 4055 N N . LEU A 1 524 ? 13.546 2.959 -18.603 1.00 52.97 524 LEU A N 1
ATOM 4056 C CA . LEU A 1 524 ? 14.555 3.898 -19.103 1.00 52.97 524 LEU A CA 1
ATOM 4057 C C . LEU A 1 524 ? 13.906 5.275 -19.322 1.00 52.97 524 LEU A C 1
ATOM 4059 O O . LEU A 1 524 ? 12.832 5.321 -19.926 1.00 52.97 524 LEU A O 1
ATOM 4063 N N . PRO A 1 525 ? 14.559 6.382 -18.918 1.00 51.50 525 PRO A N 1
ATOM 4064 C CA . PRO A 1 525 ? 14.044 7.722 -19.181 1.00 51.50 525 PRO A CA 1
ATOM 4065 C C . PRO A 1 525 ? 13.867 7.949 -20.691 1.00 51.50 525 PRO A C 1
ATOM 4067 O O . PRO A 1 525 ? 14.704 7.512 -21.502 1.00 51.50 525 PRO A O 1
ATOM 4070 N N . ALA A 1 526 ? 12.748 8.585 -21.056 1.00 50.78 526 ALA A N 1
ATOM 4071 C CA . ALA A 1 526 ? 12.414 8.934 -22.435 1.00 50.78 526 ALA A CA 1
ATOM 4072 C C . ALA A 1 526 ? 13.491 9.854 -23.062 1.00 50.78 526 ALA A C 1
ATOM 4074 O O . ALA A 1 526 ? 14.197 10.545 -22.345 1.00 50.78 526 ALA A O 1
ATOM 4075 N N . PRO A 1 527 ? 13.655 9.900 -24.396 1.00 47.06 527 PRO A N 1
ATOM 4076 C CA . PRO A 1 527 ? 14.731 10.678 -25.029 1.00 47.06 527 PRO A CA 1
ATOM 4077 C C . PRO A 1 527 ? 14.633 12.206 -24.862 1.00 47.06 527 PRO A C 1
ATOM 4079 O O . PRO A 1 527 ? 15.600 12.901 -25.159 1.00 47.06 527 PRO A O 1
ATOM 4082 N N . GLN A 1 528 ? 13.465 12.712 -24.465 1.00 57.75 528 GLN A N 1
ATOM 4083 C CA . GLN A 1 528 ? 13.212 14.091 -24.052 1.00 57.75 528 GLN A CA 1
ATOM 4084 C C . GLN A 1 528 ? 12.391 13.986 -22.762 1.00 57.75 528 GLN A C 1
ATOM 4086 O O . GLN A 1 528 ? 11.304 13.392 -22.795 1.00 57.75 528 GLN A O 1
ATOM 4091 N N . GLY A 1 529 ? 12.939 14.433 -21.634 1.00 64.12 529 GLY A N 1
ATOM 4092 C CA . GLY A 1 529 ? 12.248 14.444 -20.348 1.00 64.12 529 GLY A CA 1
ATOM 4093 C C . GLY A 1 529 ? 10.992 15.304 -20.365 1.00 64.12 529 GLY A C 1
ATOM 4094 O O . GLY A 1 529 ? 10.803 16.140 -21.247 1.00 64.12 529 GLY A O 1
ATOM 4095 N N . ILE A 1 530 ? 10.111 15.067 -19.395 1.00 77.06 530 ILE A N 1
ATOM 4096 C CA . ILE A 1 530 ? 8.938 15.916 -19.177 1.00 77.06 530 ILE A CA 1
ATOM 4097 C C . ILE A 1 530 ? 9.422 17.157 -18.435 1.00 77.06 530 ILE A C 1
ATOM 4099 O O . ILE A 1 530 ? 10.149 17.061 -17.444 1.00 77.06 530 ILE A O 1
ATOM 4103 N N . THR A 1 531 ? 9.073 18.333 -18.952 1.00 82.94 531 THR A N 1
ATOM 4104 C CA . THR A 1 531 ? 9.460 19.583 -18.294 1.00 82.94 531 THR A CA 1
ATOM 4105 C C . THR A 1 531 ? 8.696 19.744 -16.986 1.00 82.94 531 THR A C 1
ATOM 4107 O O . THR A 1 531 ? 7.626 19.176 -16.791 1.00 82.94 531 THR A O 1
ATOM 4110 N N . GLU A 1 532 ? 9.225 20.545 -16.072 1.00 83.94 532 GLU A N 1
ATOM 4111 C CA . GLU A 1 532 ? 8.525 20.825 -14.820 1.00 83.94 532 GLU A CA 1
ATOM 4112 C C . GLU A 1 532 ? 7.171 21.519 -15.066 1.00 83.94 532 GLU A C 1
ATOM 4114 O O . GLU A 1 532 ? 6.165 21.130 -14.483 1.00 83.94 532 GLU A O 1
ATOM 4119 N N . GLU A 1 533 ? 7.126 22.480 -15.992 1.00 85.69 533 GLU A N 1
ATOM 4120 C CA . GLU A 1 533 ? 5.888 23.149 -16.410 1.00 85.69 533 GLU A CA 1
ATOM 4121 C C . GLU A 1 533 ? 4.859 22.141 -16.943 1.00 85.69 533 GLU A C 1
ATOM 4123 O O . GLU A 1 533 ? 3.705 22.150 -16.521 1.00 85.69 533 GLU A O 1
ATOM 4128 N N . GLU A 1 534 ? 5.291 21.215 -17.804 1.00 88.50 534 GLU A N 1
ATOM 4129 C CA . GLU A 1 534 ? 4.439 20.136 -18.314 1.00 88.50 534 GLU A CA 1
ATOM 4130 C C . GLU A 1 534 ? 3.999 19.172 -17.200 1.00 88.50 534 GLU A C 1
ATOM 4132 O O . GLU A 1 534 ? 2.849 18.744 -17.190 1.00 88.50 534 GLU A O 1
ATOM 4137 N N . THR A 1 535 ? 4.867 18.871 -16.229 1.00 90.81 535 THR A N 1
ATOM 4138 C CA . THR A 1 535 ? 4.549 18.002 -15.081 1.00 90.81 535 THR A CA 1
ATOM 4139 C C . THR A 1 535 ? 3.363 18.558 -14.298 1.00 90.81 535 THR A C 1
ATOM 4141 O O . THR A 1 535 ? 2.375 17.858 -14.071 1.00 90.81 535 THR A O 1
ATOM 4144 N N . PHE A 1 536 ? 3.435 19.832 -13.905 1.00 93.19 536 PHE A N 1
ATOM 4145 C CA . PHE A 1 536 ? 2.378 20.455 -13.109 1.00 93.19 536 PHE A CA 1
ATOM 4146 C C . PHE A 1 536 ? 1.124 20.760 -13.941 1.00 93.19 536 PHE A C 1
ATOM 4148 O O . PHE A 1 536 ? 0.019 20.603 -13.424 1.00 93.19 536 PHE A O 1
ATOM 4155 N N . ALA A 1 537 ? 1.259 21.079 -15.234 1.00 92.06 537 ALA A N 1
ATOM 4156 C CA . ALA A 1 537 ? 0.113 21.186 -16.140 1.00 92.06 537 ALA A CA 1
ATOM 4157 C C . ALA A 1 537 ? -0.637 19.848 -16.285 1.00 92.06 537 ALA A C 1
ATOM 4159 O O . ALA A 1 537 ? -1.865 19.815 -16.200 1.00 92.06 537 ALA A O 1
ATOM 4160 N N . ASN A 1 538 ? 0.090 18.734 -16.427 1.00 96.06 538 ASN A N 1
ATOM 4161 C CA . ASN A 1 538 ? -0.506 17.399 -16.488 1.00 96.06 538 ASN A CA 1
ATOM 4162 C C . ASN A 1 538 ? -1.207 17.028 -15.174 1.00 96.06 538 ASN A C 1
ATOM 4164 O O . ASN A 1 538 ? -2.275 16.419 -15.210 1.00 96.06 538 ASN A O 1
ATOM 4168 N N . LEU A 1 539 ? -0.629 17.376 -14.016 1.00 98.12 539 LEU A N 1
ATOM 4169 C CA . LEU A 1 539 ? -1.268 17.142 -12.716 1.00 98.12 539 LEU A CA 1
ATOM 4170 C C . LEU A 1 539 ? -2.606 17.879 -12.609 1.00 98.12 539 LEU A C 1
ATOM 4172 O O . LEU A 1 539 ? -3.592 17.263 -12.208 1.00 98.12 539 LEU A O 1
ATOM 4176 N N . ILE A 1 540 ? -2.647 19.154 -13.008 1.00 98.00 540 ILE A N 1
ATOM 4177 C CA . ILE A 1 540 ? -3.882 19.949 -13.035 1.00 98.00 540 ILE A CA 1
ATOM 4178 C C . ILE A 1 540 ? -4.921 19.282 -13.945 1.00 98.00 540 ILE A C 1
ATOM 4180 O O . ILE A 1 540 ? -6.026 19.007 -13.485 1.00 98.00 540 ILE A O 1
ATOM 4184 N N . GLU A 1 541 ? -4.558 18.916 -15.181 1.00 97.81 541 GLU A N 1
ATOM 4185 C CA . GLU A 1 541 ? -5.491 18.262 -16.115 1.00 97.81 541 GLU A CA 1
ATOM 4186 C C . GLU A 1 541 ? -6.031 16.930 -15.558 1.00 97.81 541 GLU A C 1
ATOM 4188 O O . GLU A 1 541 ? -7.222 16.629 -15.667 1.00 97.81 541 GLU A O 1
ATOM 4193 N N . ILE A 1 542 ? -5.166 16.113 -14.947 1.00 98.69 542 ILE A N 1
ATOM 4194 C CA . ILE A 1 542 ? -5.568 14.847 -14.318 1.00 98.69 542 ILE A CA 1
ATOM 4195 C C . ILE A 1 542 ? -6.589 15.105 -13.207 1.00 98.69 542 ILE A C 1
ATOM 4197 O O . ILE A 1 542 ? -7.610 14.414 -13.150 1.00 98.69 542 ILE A O 1
ATOM 4201 N N . ILE A 1 543 ? -6.319 16.081 -12.340 1.00 98.81 543 ILE A N 1
ATOM 4202 C CA . ILE A 1 543 ? -7.180 16.436 -11.209 1.00 98.81 543 ILE A CA 1
ATOM 4203 C C . ILE A 1 543 ? -8.531 16.956 -11.698 1.00 98.81 543 ILE A C 1
ATOM 4205 O O . ILE A 1 543 ? -9.559 16.438 -11.264 1.00 98.81 543 ILE A O 1
ATOM 4209 N N . GLU A 1 544 ? -8.548 17.895 -12.643 1.00 98.12 544 GLU A N 1
ATOM 4210 C CA . GLU A 1 544 ? -9.785 18.441 -13.214 1.00 98.12 544 GLU A CA 1
ATOM 4211 C C . GLU A 1 544 ? -10.644 17.326 -13.827 1.00 98.12 544 GLU A C 1
ATOM 4213 O O . GLU A 1 544 ? -11.837 17.223 -13.547 1.00 98.12 544 GLU A O 1
ATOM 4218 N N . ARG A 1 545 ? -10.033 16.391 -14.566 1.00 98.56 545 ARG A N 1
ATOM 4219 C CA . ARG A 1 545 ? -10.749 15.241 -15.150 1.00 98.56 545 ARG A CA 1
ATOM 4220 C C . ARG A 1 545 ? -11.311 14.277 -14.103 1.00 98.56 545 ARG A C 1
ATOM 4222 O O . ARG A 1 545 ? -12.311 13.605 -14.373 1.00 98.56 545 ARG A O 1
ATOM 4229 N N . ILE A 1 546 ? -10.668 14.158 -12.942 1.00 98.81 546 ILE A N 1
ATOM 4230 C CA . ILE A 1 546 ? -11.187 13.393 -11.799 1.00 98.81 546 ILE A CA 1
ATOM 4231 C C . ILE A 1 546 ? -12.371 14.134 -11.168 1.00 98.81 546 ILE A C 1
ATOM 4233 O O . ILE A 1 546 ? -13.414 13.523 -10.918 1.00 98.81 546 ILE A O 1
ATOM 4237 N N . GLN A 1 547 ? -12.237 15.442 -10.960 1.00 98.50 547 GLN A N 1
ATOM 4238 C CA . GLN A 1 547 ? -13.273 16.288 -10.373 1.00 98.50 547 GLN A CA 1
ATOM 4239 C C . GLN A 1 547 ? -14.510 16.414 -11.271 1.00 98.50 547 GLN A C 1
ATOM 4241 O O . GLN A 1 547 ? -15.629 16.398 -10.760 1.00 98.50 547 GLN A O 1
ATOM 4246 N N . ASP A 1 548 ? -14.348 16.397 -12.594 1.00 97.81 548 ASP A N 1
ATOM 4247 C CA . ASP A 1 548 ? -15.446 16.315 -13.570 1.00 97.81 548 ASP A CA 1
ATOM 4248 C C . ASP A 1 548 ? -16.305 15.047 -13.398 1.00 97.81 548 ASP A C 1
ATOM 4250 O O . ASP A 1 548 ? -17.439 14.974 -13.882 1.00 97.81 548 ASP A O 1
ATOM 4254 N N . ARG A 1 549 ? -15.781 14.020 -12.711 1.00 97.44 549 ARG A N 1
ATOM 4255 C CA . ARG A 1 549 ? -16.528 12.812 -12.324 1.00 97.44 549 ARG A CA 1
ATOM 4256 C C . ARG A 1 549 ? -17.135 12.879 -10.927 1.00 97.44 549 ARG A C 1
ATOM 4258 O O . ARG A 1 549 ? -17.655 11.865 -10.470 1.00 97.44 549 ARG A O 1
ATOM 4265 N N . GLY A 1 550 ? -17.103 14.038 -10.277 1.00 96.94 550 GLY A N 1
ATOM 4266 C CA . GLY A 1 550 ? -17.695 14.261 -8.958 1.00 96.94 550 GLY A CA 1
ATOM 4267 C C . GLY A 1 550 ? -16.837 13.766 -7.794 1.00 96.94 550 GLY A C 1
ATOM 4268 O O . GLY A 1 550 ? -17.339 13.666 -6.679 1.00 96.94 550 GLY A O 1
ATOM 4269 N N . ALA A 1 551 ? -15.569 13.422 -8.033 1.00 98.50 551 ALA A N 1
ATOM 4270 C CA . ALA A 1 551 ? -14.668 12.954 -6.986 1.00 98.50 551 ALA A CA 1
ATOM 4271 C C . ALA A 1 551 ? -13.891 14.109 -6.343 1.00 98.50 551 ALA A C 1
ATOM 4273 O O . ALA A 1 551 ? -13.523 15.071 -7.021 1.00 98.50 551 ALA A O 1
ATOM 4274 N N . ILE A 1 552 ? -13.603 13.978 -5.051 1.00 98.56 552 ILE A N 1
ATOM 4275 C CA . ILE A 1 552 ? -12.650 14.835 -4.338 1.00 98.56 552 ILE A CA 1
ATOM 4276 C C . ILE A 1 552 ? -11.230 14.380 -4.676 1.00 98.56 552 ILE A C 1
ATOM 4278 O O . ILE A 1 552 ? -10.969 13.184 -4.831 1.00 98.56 552 ILE A O 1
ATOM 4282 N N . THR A 1 553 ? -10.289 15.312 -4.744 1.00 98.56 553 THR A N 1
ATOM 4283 C CA . THR A 1 553 ? -8.871 15.027 -4.985 1.00 98.56 553 THR A CA 1
ATOM 4284 C C . THR A 1 553 ? -8.007 15.423 -3.794 1.00 98.56 553 THR A C 1
ATOM 4286 O O . THR A 1 553 ? -8.187 16.482 -3.192 1.00 98.56 553 THR A O 1
ATOM 4289 N N . ILE A 1 554 ? -7.051 14.555 -3.457 1.00 98.44 554 ILE A N 1
ATOM 4290 C CA . ILE A 1 554 ? -6.009 14.797 -2.455 1.00 98.44 554 ILE A CA 1
ATOM 4291 C C . ILE A 1 554 ? -4.662 14.770 -3.178 1.00 98.44 554 ILE A C 1
ATOM 4293 O O . ILE A 1 554 ? -4.235 13.719 -3.654 1.00 98.44 554 ILE A O 1
ATOM 4297 N N . VAL A 1 555 ? -3.989 15.913 -3.257 1.00 98.25 555 VAL A N 1
ATOM 4298 C CA . VAL A 1 555 ? -2.664 16.052 -3.870 1.00 98.25 555 VAL A CA 1
ATOM 4299 C C . VAL A 1 555 ? -1.594 15.753 -2.830 1.00 98.25 555 VAL A C 1
ATOM 4301 O O . VAL A 1 555 ? -1.579 16.348 -1.750 1.00 98.25 555 VAL A O 1
ATOM 4304 N N . VAL A 1 556 ? -0.681 14.842 -3.153 1.00 97.12 556 VAL A N 1
ATOM 4305 C CA . VAL A 1 556 ? 0.433 14.480 -2.274 1.00 97.12 556 VAL A CA 1
ATOM 4306 C C . VAL A 1 556 ? 1.716 15.127 -2.775 1.00 97.12 556 VAL A C 1
ATOM 4308 O O . VAL A 1 556 ? 2.220 14.785 -3.844 1.00 97.12 556 VAL A O 1
ATOM 4311 N N . GLY A 1 557 ? 2.250 16.060 -1.989 1.00 90.12 557 GLY A N 1
ATOM 4312 C CA . GLY A 1 557 ? 3.519 16.718 -2.278 1.00 90.12 557 GLY A CA 1
ATOM 4313 C C . GLY A 1 557 ? 4.719 15.953 -1.724 1.00 90.12 557 GLY A C 1
ATOM 4314 O O . GLY A 1 557 ? 4.634 15.226 -0.729 1.00 90.12 557 GLY A O 1
ATOM 4315 N N . PHE A 1 558 ? 5.880 16.176 -2.332 1.00 83.75 558 PHE A N 1
ATOM 4316 C CA . PHE A 1 558 ? 7.179 15.826 -1.765 1.00 83.75 558 PHE A CA 1
ATOM 4317 C C . PHE A 1 558 ? 8.158 16.986 -1.965 1.00 83.75 558 PHE A C 1
ATOM 4319 O O . PHE A 1 558 ? 8.008 17.789 -2.885 1.00 83.75 558 PHE A O 1
ATOM 4326 N N . SER A 1 559 ? 9.159 17.074 -1.093 1.00 72.56 559 SER A N 1
ATOM 4327 C CA . SER A 1 559 ? 10.267 18.018 -1.250 1.00 72.56 559 SER A CA 1
ATOM 4328 C C . SER A 1 559 ? 11.441 17.325 -1.943 1.00 72.56 559 SER A C 1
ATOM 4330 O O . SER A 1 559 ? 11.763 16.181 -1.617 1.00 72.56 559 SER A O 1
ATOM 4332 N N . GLY A 1 560 ? 12.120 18.020 -2.861 1.00 58.78 560 GLY A N 1
ATOM 4333 C CA . GLY A 1 560 ? 13.353 17.545 -3.506 1.00 58.78 560 GLY A CA 1
ATOM 4334 C C . GLY A 1 560 ? 14.574 17.492 -2.573 1.00 58.78 560 GLY A C 1
ATOM 4335 O O . GLY A 1 560 ? 15.700 17.294 -3.033 1.00 58.78 560 GLY A O 1
ATOM 4336 N N . GLY A 1 561 ? 14.384 17.702 -1.266 1.00 57.25 561 GLY A N 1
ATOM 4337 C CA . GLY A 1 561 ? 15.468 17.811 -0.299 1.00 57.25 561 GLY A CA 1
ATOM 4338 C C . GLY A 1 561 ? 16.299 19.071 -0.542 1.00 57.25 561 GLY A C 1
ATOM 4339 O O . GLY A 1 561 ? 15.762 20.149 -0.758 1.00 57.25 561 GLY A O 1
ATOM 4340 N N . ILE A 1 562 ? 17.624 18.931 -0.520 1.00 42.34 562 ILE A N 1
ATOM 4341 C CA . ILE A 1 562 ? 18.599 20.040 -0.571 1.00 42.34 562 ILE A CA 1
ATOM 4342 C C . ILE A 1 562 ? 18.680 20.731 -1.952 1.00 42.34 562 ILE A C 1
ATOM 4344 O O . ILE A 1 562 ? 19.401 21.716 -2.098 1.00 42.34 562 ILE A O 1
ATOM 4348 N N . PHE A 1 563 ? 17.999 20.198 -2.974 1.00 45.06 563 PHE A N 1
ATOM 4349 C CA . PHE A 1 563 ? 18.221 20.567 -4.377 1.00 45.06 563 PHE A CA 1
ATOM 4350 C C . PHE A 1 563 ? 17.114 21.420 -5.009 1.00 45.06 563 PHE A C 1
ATOM 4352 O O . PHE A 1 563 ? 17.397 22.070 -6.013 1.00 45.06 563 PHE A O 1
ATOM 4359 N N . ASP A 1 564 ? 15.899 21.452 -4.445 1.00 54.81 564 ASP A N 1
ATOM 4360 C CA . ASP A 1 564 ? 14.805 22.311 -4.929 1.00 54.81 564 ASP A CA 1
ATOM 4361 C C . ASP A 1 564 ? 13.722 22.509 -3.859 1.00 54.81 564 ASP A C 1
ATOM 4363 O O . ASP A 1 564 ? 12.853 21.659 -3.634 1.00 54.81 564 ASP A O 1
ATOM 4367 N N . ASN A 1 565 ? 13.806 23.654 -3.180 1.00 56.91 565 ASN A N 1
ATOM 4368 C CA . ASN A 1 565 ? 12.853 24.066 -2.150 1.00 56.91 565 ASN A CA 1
ATOM 4369 C C . ASN A 1 565 ? 11.505 24.521 -2.744 1.00 56.91 565 ASN A C 1
ATOM 4371 O O . ASN A 1 565 ? 10.545 24.660 -1.988 1.00 56.91 565 ASN A O 1
ATOM 4375 N N . ASP A 1 566 ? 11.407 24.718 -4.065 1.00 72.12 566 ASP A N 1
ATOM 4376 C CA . ASP A 1 566 ? 10.201 25.249 -4.711 1.00 72.12 566 ASP A CA 1
ATOM 4377 C C . ASP A 1 566 ? 9.227 24.137 -5.139 1.00 72.12 566 ASP A C 1
ATOM 4379 O O . ASP A 1 566 ? 8.071 24.418 -5.455 1.00 72.12 566 ASP A O 1
ATOM 4383 N N . LEU A 1 567 ? 9.649 22.864 -5.143 1.00 81.12 567 LEU A N 1
ATOM 4384 C CA . LEU A 1 567 ? 8.784 21.743 -5.544 1.00 81.12 567 LEU A CA 1
ATOM 4385 C C . LEU A 1 567 ? 7.566 21.584 -4.636 1.00 81.12 567 LEU A C 1
ATOM 4387 O O . LEU A 1 567 ? 6.454 21.407 -5.128 1.00 81.12 567 LEU A O 1
ATOM 4391 N N . GLU A 1 568 ? 7.762 21.672 -3.320 1.00 84.56 568 GLU A N 1
ATOM 4392 C CA . GLU A 1 568 ? 6.665 21.543 -2.357 1.00 84.56 568 GLU A CA 1
ATOM 4393 C C . GLU A 1 568 ? 5.628 22.660 -2.550 1.00 84.56 568 GLU A C 1
ATOM 4395 O O . GLU A 1 568 ? 4.424 22.402 -2.551 1.00 84.56 568 GLU A O 1
ATOM 4400 N N . GLU A 1 569 ? 6.097 23.882 -2.805 1.00 88.25 569 GLU A N 1
ATOM 4401 C CA . GLU A 1 569 ? 5.243 25.031 -3.103 1.00 88.25 569 GLU A CA 1
ATOM 4402 C C . GLU A 1 569 ? 4.469 24.837 -4.417 1.00 88.25 569 GLU A C 1
ATOM 4404 O O . GLU A 1 569 ? 3.289 25.167 -4.484 1.00 88.25 569 GLU A O 1
ATOM 4409 N N . LYS A 1 570 ? 5.069 24.232 -5.450 1.00 90.75 570 LYS A N 1
ATOM 4410 C CA . LYS A 1 570 ? 4.381 23.952 -6.724 1.00 90.75 570 LYS A CA 1
ATOM 4411 C C . LYS A 1 570 ? 3.280 22.896 -6.584 1.00 90.75 570 LYS A C 1
ATOM 4413 O O . LYS A 1 570 ? 2.191 23.092 -7.120 1.00 90.75 570 LYS A O 1
ATOM 4418 N N . TYR A 1 571 ? 3.500 21.818 -5.823 1.00 94.38 571 TYR A N 1
ATOM 4419 C CA . TYR A 1 571 ? 2.418 20.865 -5.513 1.00 94.38 571 TYR A CA 1
ATOM 4420 C C . TYR A 1 571 ? 1.293 21.528 -4.720 1.00 94.38 571 TYR A C 1
ATOM 4422 O O . TYR A 1 571 ? 0.117 21.286 -5.002 1.00 94.38 571 TYR A O 1
ATOM 4430 N N . LYS A 1 572 ? 1.645 22.395 -3.764 1.00 93.38 572 LYS A N 1
ATOM 4431 C CA . LYS A 1 572 ? 0.655 23.185 -3.035 1.00 93.38 572 LYS A CA 1
ATOM 4432 C C . LYS A 1 572 ? -0.129 24.102 -3.982 1.00 93.38 572 LYS A C 1
ATOM 4434 O O . LYS A 1 572 ? -1.350 24.145 -3.893 1.00 93.38 572 LYS A O 1
ATOM 4439 N N . GLN A 1 573 ? 0.536 24.772 -4.921 1.00 94.12 573 GLN A N 1
ATOM 4440 C CA . GLN A 1 573 ? -0.122 25.610 -5.927 1.00 94.12 573 GLN A CA 1
ATOM 4441 C C . GLN A 1 573 ? -1.075 24.807 -6.814 1.00 94.12 573 GLN A C 1
ATOM 4443 O O . GLN A 1 573 ? -2.167 25.292 -7.091 1.00 94.12 573 GLN A O 1
ATOM 4448 N N . VAL A 1 574 ? -0.719 23.582 -7.213 1.00 96.62 574 VAL A N 1
ATOM 4449 C CA . VAL A 1 574 ? -1.649 22.687 -7.923 1.00 96.62 574 VAL A CA 1
ATOM 4450 C C . VAL A 1 574 ? -2.881 22.390 -7.068 1.00 96.62 574 VAL A C 1
ATOM 4452 O O . VAL A 1 574 ? -4.003 22.479 -7.567 1.00 96.62 574 VAL A O 1
ATOM 4455 N N . ALA A 1 575 ? -2.697 22.070 -5.784 1.00 97.19 575 ALA A N 1
ATOM 4456 C CA . ALA A 1 575 ? -3.816 21.813 -4.882 1.00 97.19 575 ALA A CA 1
ATOM 4457 C C . ALA A 1 575 ? -4.710 23.053 -4.710 1.00 97.19 575 ALA A C 1
ATOM 4459 O O . ALA A 1 575 ? -5.924 22.948 -4.855 1.00 97.19 575 ALA A O 1
ATOM 4460 N N . ASP A 1 576 ? -4.116 24.229 -4.500 1.00 95.88 576 ASP A N 1
ATOM 4461 C CA . ASP A 1 576 ? -4.838 25.496 -4.350 1.00 95.88 576 ASP A CA 1
ATOM 4462 C C . ASP A 1 576 ? -5.601 25.873 -5.635 1.00 95.88 576 ASP A C 1
ATOM 4464 O O . ASP A 1 576 ? -6.760 26.277 -5.568 1.00 95.88 576 ASP A O 1
ATOM 4468 N N . GLN A 1 577 ? -4.978 25.722 -6.812 1.00 95.94 577 GLN A N 1
ATOM 4469 C CA . GLN A 1 577 ? -5.589 26.043 -8.112 1.00 95.94 577 GLN A CA 1
ATOM 4470 C C . GLN A 1 577 ? -6.763 25.131 -8.458 1.00 95.94 577 GLN A C 1
ATOM 4472 O O . GLN A 1 577 ? -7.704 25.565 -9.116 1.00 95.94 577 GLN A O 1
ATOM 4477 N N . THR A 1 578 ? -6.694 23.875 -8.026 1.00 97.50 578 THR A N 1
ATOM 4478 C CA . THR A 1 578 ? -7.732 22.871 -8.278 1.00 97.50 578 THR A CA 1
ATOM 4479 C C . THR A 1 578 ? -8.697 22.719 -7.107 1.00 97.50 578 THR A C 1
ATOM 4481 O O . THR A 1 578 ? -9.545 21.833 -7.145 1.00 97.50 578 THR A O 1
ATOM 4484 N N . ASN A 1 579 ? -8.572 23.531 -6.049 1.00 96.94 579 ASN A N 1
ATOM 4485 C CA . ASN A 1 579 ? -9.358 23.387 -4.820 1.00 96.94 579 ASN A CA 1
ATOM 4486 C C . ASN A 1 579 ? -9.354 21.937 -4.282 1.00 96.94 579 ASN A C 1
ATOM 4488 O O . ASN A 1 579 ? -10.383 21.395 -3.872 1.00 96.94 579 ASN A O 1
ATOM 4492 N N . SER A 1 580 ? -8.184 21.300 -4.331 1.00 98.00 580 SER A N 1
ATOM 4493 C CA . SER A 1 580 ? -7.927 19.958 -3.808 1.00 98.00 580 SER A CA 1
ATOM 4494 C C . SER A 1 580 ? -7.390 20.018 -2.381 1.00 98.00 580 SER A C 1
ATOM 4496 O O . SER A 1 580 ? -6.748 20.986 -1.972 1.00 98.00 580 SER A O 1
ATOM 4498 N N . LEU A 1 581 ? -7.563 18.930 -1.636 1.00 96.88 581 LEU A N 1
ATOM 4499 C CA . LEU A 1 581 ? -6.855 18.735 -0.372 1.00 96.88 581 LEU A CA 1
ATOM 4500 C C . LEU A 1 581 ? -5.361 18.504 -0.626 1.00 96.88 581 LEU A C 1
ATOM 4502 O O . LEU A 1 581 ? -4.979 17.985 -1.675 1.00 96.88 581 LEU A O 1
ATOM 4506 N N . TYR A 1 582 ? -4.512 18.841 0.347 1.00 95.31 582 TYR A N 1
ATOM 4507 C CA . TYR A 1 582 ? -3.057 18.766 0.201 1.00 95.31 582 TYR A CA 1
ATOM 4508 C C . TYR A 1 582 ? -2.388 18.023 1.362 1.00 95.31 582 TYR A C 1
ATOM 4510 O O . TYR A 1 582 ? -2.582 18.370 2.528 1.00 95.31 582 TYR A O 1
ATOM 4518 N N . VAL A 1 583 ? -1.560 17.028 1.035 1.00 93.75 583 VAL A N 1
ATOM 4519 C CA . VAL A 1 583 ? -0.657 16.350 1.975 1.00 93.75 583 VAL A CA 1
ATOM 4520 C C . VAL A 1 583 ? 0.753 16.922 1.776 1.00 93.75 583 VAL A C 1
ATOM 4522 O O . VAL A 1 583 ? 1.381 16.626 0.754 1.00 93.75 583 VAL A O 1
ATOM 4525 N N . PRO A 1 584 ? 1.282 17.715 2.725 1.00 89.69 584 PRO A N 1
ATOM 4526 C CA . PRO A 1 584 ? 2.615 18.288 2.601 1.00 89.69 584 PRO A CA 1
ATOM 4527 C C . PRO A 1 584 ? 3.697 17.231 2.823 1.00 89.69 584 PRO A C 1
ATOM 4529 O O . PRO A 1 584 ? 3.635 16.447 3.773 1.00 89.69 584 PRO A O 1
ATOM 4532 N N . ASN A 1 585 ? 4.703 17.249 1.950 1.00 85.38 585 ASN A N 1
ATOM 4533 C CA . ASN A 1 585 ? 5.946 16.486 2.031 1.00 85.38 585 ASN A CA 1
ATOM 4534 C C . ASN A 1 585 ? 5.812 15.081 2.647 1.00 85.38 585 ASN A C 1
ATOM 4536 O O . ASN A 1 585 ? 6.356 14.781 3.717 1.00 85.38 585 ASN A O 1
ATOM 4540 N N . ALA A 1 586 ? 5.099 14.195 1.952 1.00 89.38 586 ALA A N 1
ATOM 4541 C CA . ALA A 1 586 ? 4.754 12.876 2.472 1.00 89.38 586 ALA A CA 1
ATOM 4542 C C . ALA A 1 586 ? 5.971 12.005 2.830 1.00 89.38 586 ALA A C 1
ATOM 4544 O O . ALA A 1 586 ? 5.838 11.112 3.662 1.00 89.38 586 ALA A O 1
ATOM 4545 N N . LEU A 1 587 ? 7.159 12.293 2.282 1.00 88.06 587 LEU A N 1
ATOM 4546 C CA . LEU A 1 587 ? 8.416 11.576 2.550 1.00 88.06 587 LEU A CA 1
ATOM 4547 C C . LEU A 1 587 ? 9.351 12.267 3.550 1.00 88.06 587 LEU A C 1
ATOM 4549 O O . LEU A 1 587 ? 10.433 11.739 3.824 1.00 88.06 587 LEU A O 1
ATOM 4553 N N . LYS A 1 588 ? 8.958 13.407 4.131 1.00 84.19 588 LYS A N 1
ATOM 4554 C CA . LYS A 1 588 ? 9.746 14.103 5.162 1.00 84.19 588 LYS A CA 1
ATOM 4555 C C . LYS A 1 588 ? 10.203 13.124 6.248 1.00 84.19 588 LYS A C 1
ATOM 4557 O O . LYS A 1 588 ? 9.443 12.238 6.611 1.00 84.19 588 LYS A O 1
ATOM 4562 N N . ASP A 1 589 ? 11.421 13.223 6.767 1.00 80.81 589 ASP A N 1
ATOM 4563 C CA . ASP A 1 589 ? 11.931 12.328 7.830 1.00 80.81 589 ASP A CA 1
ATOM 4564 C C . ASP A 1 589 ? 11.929 10.813 7.513 1.00 80.81 589 ASP A C 1
ATOM 4566 O O . ASP A 1 589 ? 12.284 10.014 8.376 1.00 80.81 589 ASP A O 1
ATOM 4570 N N . VAL A 1 590 ? 11.555 10.406 6.296 1.00 78.31 590 VAL A N 1
ATOM 4571 C CA . VAL A 1 590 ? 11.609 9.023 5.802 1.00 78.31 590 VAL A CA 1
ATOM 4572 C C . VAL A 1 590 ? 12.738 8.917 4.787 1.00 78.31 590 VAL A C 1
ATOM 4574 O O . VAL A 1 590 ? 13.654 8.112 4.955 1.00 78.31 590 VAL A O 1
ATOM 4577 N N . ILE A 1 591 ? 12.709 9.780 3.767 1.00 77.12 591 ILE A N 1
ATOM 4578 C CA . ILE A 1 591 ? 13.745 9.817 2.737 1.00 77.12 591 ILE A CA 1
ATOM 4579 C C . ILE A 1 591 ? 15.115 10.123 3.355 1.00 77.12 591 ILE A C 1
ATOM 4581 O O . ILE A 1 591 ? 15.250 10.974 4.233 1.00 77.12 591 ILE A O 1
ATOM 4585 N N . GLY A 1 592 ? 16.136 9.388 2.914 1.00 69.06 592 GLY A N 1
ATOM 4586 C CA . GLY A 1 592 ? 17.502 9.514 3.426 1.00 69.06 592 GLY A CA 1
ATOM 4587 C C . GLY A 1 592 ? 17.770 8.804 4.757 1.00 69.06 592 GLY A C 1
ATOM 4588 O O . GLY A 1 592 ? 18.925 8.771 5.173 1.00 69.06 592 GLY A O 1
ATOM 4589 N N . ARG A 1 593 ? 16.765 8.193 5.406 1.00 71.69 593 ARG A N 1
ATOM 4590 C CA . ARG A 1 593 ? 16.965 7.361 6.605 1.00 71.69 593 ARG A CA 1
ATOM 4591 C C . ARG A 1 593 ? 17.044 5.880 6.220 1.00 71.69 593 ARG A C 1
ATOM 4593 O O . ARG A 1 593 ? 16.005 5.288 5.933 1.00 71.69 593 ARG A O 1
ATOM 4600 N N . PRO A 1 594 ? 18.229 5.237 6.243 1.00 66.38 594 PRO A N 1
ATOM 4601 C CA . PRO A 1 594 ? 18.390 3.871 5.735 1.00 66.38 594 PRO A CA 1
ATOM 4602 C C . PRO A 1 594 ? 17.464 2.843 6.398 1.00 66.38 594 PRO A C 1
ATOM 4604 O O . PRO A 1 594 ? 16.981 1.933 5.736 1.00 66.38 594 PRO A O 1
ATOM 4607 N N . THR A 1 595 ? 17.149 3.020 7.684 1.00 65.62 595 THR A N 1
ATOM 4608 C CA . THR A 1 595 ? 16.253 2.135 8.446 1.00 65.62 595 THR A CA 1
ATOM 4609 C C . THR A 1 595 ? 14.784 2.221 8.024 1.00 65.62 595 THR A C 1
ATOM 4611 O O . THR A 1 595 ? 14.004 1.320 8.332 1.00 65.62 595 THR A O 1
ATOM 4614 N N . LEU A 1 596 ? 14.389 3.271 7.299 1.00 69.19 596 LEU A N 1
ATOM 4615 C CA . LEU A 1 596 ? 13.022 3.496 6.809 1.00 69.19 596 LEU A CA 1
ATOM 4616 C C . LEU A 1 596 ? 12.897 3.323 5.293 1.00 69.19 596 LEU A C 1
ATOM 4618 O O . LEU A 1 596 ? 11.800 3.435 4.746 1.00 69.19 596 LEU A O 1
ATOM 4622 N N . MET A 1 597 ? 14.004 3.021 4.621 1.00 73.81 597 MET A N 1
ATOM 4623 C CA . MET A 1 597 ? 14.090 2.912 3.175 1.00 73.81 597 MET A CA 1
ATOM 4624 C C . MET A 1 597 ? 14.446 1.482 2.758 1.00 73.81 597 MET A C 1
ATOM 4626 O O . MET A 1 597 ? 15.054 0.721 3.509 1.00 73.81 597 MET A O 1
ATOM 4630 N N . SER A 1 598 ? 14.010 1.087 1.568 1.00 69.44 598 SER A N 1
ATOM 4631 C CA . SER A 1 598 ? 14.373 -0.189 0.934 1.00 69.44 598 SER A CA 1
ATOM 4632 C C . SER A 1 598 ? 15.470 -0.009 -0.120 1.00 69.44 598 SER A C 1
ATOM 4634 O O . SER A 1 598 ? 16.278 -0.911 -0.350 1.00 69.44 598 SER A O 1
ATOM 4636 N N . ASP A 1 599 ? 15.511 1.176 -0.727 1.00 74.25 599 ASP A N 1
ATOM 4637 C CA . ASP A 1 599 ? 16.558 1.675 -1.606 1.00 74.25 599 ASP A CA 1
ATOM 4638 C C . ASP A 1 599 ? 16.666 3.208 -1.458 1.00 74.25 599 ASP A C 1
ATOM 4640 O O . ASP A 1 599 ? 16.240 3.771 -0.456 1.00 74.25 599 ASP A O 1
ATOM 4644 N N . LEU A 1 600 ? 17.271 3.908 -2.417 1.00 68.94 600 LEU A N 1
ATOM 4645 C CA . LEU A 1 600 ? 17.476 5.358 -2.323 1.00 68.94 600 LEU A CA 1
ATOM 4646 C C . LEU A 1 600 ? 16.197 6.198 -2.517 1.00 68.94 600 LEU A C 1
ATOM 4648 O O . LEU A 1 600 ? 16.228 7.394 -2.239 1.00 68.94 600 LEU A O 1
ATOM 4652 N N . VAL A 1 601 ? 15.100 5.604 -2.994 1.00 75.19 601 VAL A N 1
ATOM 4653 C CA . VAL A 1 601 ? 13.858 6.304 -3.376 1.00 75.19 601 VAL A CA 1
ATOM 4654 C C . VAL A 1 601 ? 12.632 5.725 -2.673 1.00 75.19 601 VAL A C 1
ATOM 4656 O O . VAL A 1 601 ? 11.754 6.476 -2.254 1.00 75.19 601 VAL A O 1
ATOM 4659 N N . HIS A 1 602 ? 12.577 4.409 -2.495 1.00 83.12 602 HIS A N 1
ATOM 4660 C CA . HIS A 1 602 ? 11.409 3.702 -1.994 1.00 83.12 602 HIS A CA 1
ATOM 4661 C C . HIS A 1 602 ? 11.498 3.435 -0.490 1.00 83.12 602 HIS A C 1
ATOM 4663 O O . HIS A 1 602 ? 12.429 2.744 -0.047 1.00 83.12 602 HIS A O 1
ATOM 4669 N N . PRO A 1 603 ? 10.510 3.886 0.302 1.00 83.81 603 PRO A N 1
ATOM 4670 C CA . PRO A 1 603 ? 10.366 3.474 1.689 1.00 83.81 603 PRO A CA 1
ATOM 4671 C C . PRO A 1 603 ? 10.278 1.950 1.837 1.00 83.81 603 PRO A C 1
ATOM 4673 O O . PRO A 1 603 ? 9.817 1.235 0.948 1.00 83.81 603 PRO A O 1
ATOM 4676 N N . ASN A 1 604 ? 10.709 1.437 2.985 1.00 74.06 604 ASN A N 1
ATOM 4677 C CA . ASN A 1 604 ? 10.365 0.079 3.394 1.00 74.06 604 ASN A CA 1
ATOM 4678 C C . ASN A 1 604 ? 9.000 0.069 4.107 1.00 74.06 604 ASN A C 1
ATOM 4680 O O . ASN A 1 604 ? 8.348 1.103 4.260 1.00 74.06 604 ASN A O 1
ATOM 4684 N N . SER A 1 605 ? 8.551 -1.098 4.572 1.00 79.12 605 SER A N 1
ATOM 4685 C CA . SER A 1 605 ? 7.260 -1.236 5.262 1.00 79.12 605 SER A CA 1
ATOM 4686 C C . SER A 1 605 ? 7.075 -0.279 6.451 1.00 79.12 605 SER A C 1
ATOM 4688 O O . SER A 1 605 ? 5.972 0.223 6.654 1.00 79.12 605 SER A O 1
ATOM 4690 N N . THR A 1 606 ? 8.132 0.012 7.215 1.00 72.69 606 THR A N 1
ATOM 4691 C CA . THR A 1 606 ? 8.069 0.958 8.341 1.00 72.69 606 THR A CA 1
ATOM 4692 C C . THR A 1 606 ? 7.966 2.398 7.842 1.00 72.69 606 THR A C 1
ATOM 4694 O O . THR A 1 606 ? 7.117 3.151 8.317 1.00 72.69 606 THR A O 1
ATOM 4697 N N . GLY A 1 607 ? 8.772 2.773 6.843 1.00 76.31 607 GLY A N 1
ATOM 4698 C CA . GLY A 1 607 ? 8.717 4.104 6.234 1.00 76.31 607 GLY A CA 1
ATOM 4699 C C . GLY A 1 607 ? 7.350 4.416 5.618 1.00 76.31 607 GLY A C 1
ATOM 4700 O O . GLY A 1 607 ? 6.795 5.486 5.861 1.00 76.31 607 GLY A O 1
ATOM 4701 N N . TYR A 1 608 ? 6.742 3.458 4.912 1.00 89.94 608 TYR A N 1
ATOM 4702 C CA . TYR A 1 608 ? 5.379 3.613 4.394 1.00 89.94 608 TYR A CA 1
ATOM 4703 C C . TYR A 1 608 ? 4.308 3.721 5.485 1.00 89.94 608 TYR A C 1
ATOM 4705 O O . TYR A 1 608 ? 3.272 4.341 5.249 1.00 89.94 608 TYR A O 1
ATOM 4713 N N . GLY A 1 609 ? 4.549 3.173 6.679 1.00 77.81 609 GLY A N 1
ATOM 4714 C CA . GLY A 1 609 ? 3.650 3.359 7.819 1.00 77.81 609 GLY A CA 1
ATOM 4715 C C . GLY A 1 609 ? 3.567 4.824 8.240 1.00 77.81 609 GLY A C 1
ATOM 4716 O O . GLY A 1 609 ? 2.468 5.346 8.413 1.00 77.81 609 GLY A O 1
ATOM 4717 N N . ILE A 1 610 ? 4.715 5.506 8.285 1.00 81.06 610 ILE A N 1
ATOM 4718 C CA . ILE A 1 610 ? 4.806 6.944 8.583 1.00 81.06 610 ILE A CA 1
ATOM 4719 C C . ILE A 1 610 ? 4.128 7.773 7.483 1.00 81.06 610 ILE A C 1
ATOM 4721 O O . ILE A 1 610 ? 3.408 8.726 7.776 1.00 81.06 610 ILE A O 1
ATOM 4725 N N . VAL A 1 611 ? 4.333 7.404 6.214 1.00 89.38 611 VAL A N 1
ATOM 4726 C CA . VAL A 1 611 ? 3.656 8.042 5.072 1.00 89.38 611 VAL A CA 1
ATOM 4727 C C . VAL A 1 611 ? 2.135 7.922 5.209 1.00 89.38 611 VAL A C 1
ATOM 4729 O O . VAL A 1 611 ? 1.427 8.917 5.065 1.00 89.38 611 VAL A O 1
ATOM 4732 N N . ALA A 1 612 ? 1.633 6.729 5.537 1.00 88.88 612 ALA A N 1
ATOM 4733 C CA . ALA A 1 612 ? 0.209 6.501 5.754 1.00 88.88 612 ALA A CA 1
ATOM 4734 C C . ALA A 1 612 ? -0.331 7.342 6.923 1.00 88.88 612 ALA A C 1
ATOM 4736 O O . ALA A 1 612 ? -1.374 7.975 6.775 1.00 88.88 612 ALA A O 1
ATOM 4737 N N . ASP A 1 613 ? 0.390 7.420 8.047 1.00 80.69 613 ASP A N 1
ATOM 4738 C CA . ASP A 1 613 ? -0.022 8.209 9.219 1.00 80.69 613 ASP A CA 1
ATOM 4739 C C . ASP A 1 613 ? -0.231 9.696 8.900 1.00 80.69 613 ASP A C 1
ATOM 4741 O O . ASP A 1 613 ? -1.127 10.327 9.457 1.00 80.69 613 ASP A O 1
ATOM 4745 N N . ARG A 1 614 ? 0.527 10.255 7.949 1.00 87.19 614 ARG A N 1
ATOM 4746 C CA . ARG A 1 614 ? 0.355 11.649 7.496 1.00 87.19 614 ARG A CA 1
ATOM 4747 C C . ARG A 1 614 ? -0.929 11.882 6.712 1.00 87.19 614 ARG A C 1
ATOM 4749 O O . ARG A 1 614 ? -1.437 12.999 6.694 1.00 87.19 614 ARG A O 1
ATOM 4756 N N . MET A 1 615 ? -1.436 10.845 6.053 1.00 92.81 615 MET A N 1
ATOM 4757 C CA . MET A 1 615 ? -2.640 10.923 5.228 1.00 92.81 615 MET A CA 1
ATOM 4758 C C . MET A 1 615 ? -3.915 10.622 6.024 1.00 92.81 615 MET A C 1
ATOM 4760 O O . MET A 1 615 ? -4.992 11.038 5.602 1.00 92.81 615 MET A O 1
ATOM 4764 N N . VAL A 1 616 ? -3.804 9.940 7.174 1.00 85.12 616 VAL A N 1
ATOM 4765 C CA . VAL A 1 616 ? -4.954 9.558 8.013 1.00 85.12 616 VAL A CA 1
ATOM 4766 C C . VAL A 1 616 ? -5.834 10.757 8.385 1.00 85.12 616 VAL A C 1
ATOM 4768 O O . VAL A 1 616 ? -7.027 10.674 8.114 1.00 85.12 616 VAL A O 1
ATOM 4771 N N . PRO A 1 617 ? -5.326 11.875 8.944 1.00 82.88 617 PRO A N 1
ATOM 4772 C CA . PRO A 1 617 ? -6.201 12.963 9.387 1.00 82.88 617 PRO A CA 1
ATOM 4773 C C . PRO A 1 617 ? -6.993 13.593 8.237 1.00 82.88 617 PRO A C 1
ATOM 4775 O O . PRO A 1 617 ? -8.187 13.839 8.370 1.00 82.88 617 PRO A O 1
ATOM 4778 N N . ILE A 1 618 ? -6.344 13.794 7.085 1.00 89.56 618 ILE A N 1
ATOM 4779 C CA . ILE A 1 618 ? -6.968 14.389 5.897 1.00 89.56 618 ILE A CA 1
ATOM 4780 C C . ILE A 1 618 ? -8.065 13.465 5.373 1.00 89.56 618 ILE A C 1
ATOM 4782 O O . ILE A 1 618 ? -9.200 13.894 5.180 1.00 89.56 618 ILE A O 1
ATOM 4786 N N . LEU A 1 619 ? -7.744 12.185 5.174 1.00 90.38 619 LEU A N 1
ATOM 4787 C CA . LEU A 1 619 ? -8.682 11.241 4.580 1.00 90.38 619 LEU A CA 1
ATOM 4788 C C . LEU A 1 619 ? -9.844 10.908 5.529 1.00 90.38 619 LEU A C 1
ATOM 4790 O O . LEU A 1 619 ? -10.980 10.852 5.074 1.00 90.38 619 LEU A O 1
ATOM 4794 N N . SER A 1 620 ? -9.591 10.787 6.836 1.00 85.00 620 SER A N 1
ATOM 4795 C CA . SER A 1 620 ? -10.637 10.588 7.852 1.00 85.00 620 SER A CA 1
ATOM 4796 C C . SER A 1 620 ? -11.569 11.789 8.017 1.00 85.00 620 SER A C 1
ATOM 4798 O O . SER A 1 620 ? -12.708 11.600 8.412 1.00 85.00 620 SER A O 1
ATOM 4800 N N . CYS A 1 621 ? -11.104 13.014 7.753 1.00 84.94 621 CYS A N 1
ATOM 4801 C CA . CYS A 1 621 ? -11.966 14.200 7.745 1.00 84.94 621 CYS A CA 1
ATOM 4802 C C . CYS A 1 621 ? -12.737 14.374 6.431 1.00 84.94 621 CYS A C 1
ATOM 4804 O O . CYS A 1 621 ? -13.702 15.130 6.384 1.00 84.94 621 CYS A O 1
ATOM 4806 N N . THR A 1 622 ? -12.280 13.722 5.361 1.00 88.12 622 THR A N 1
ATOM 4807 C CA . THR A 1 622 ? -12.907 13.804 4.037 1.00 88.12 622 THR A CA 1
ATOM 4808 C C . THR A 1 622 ? -14.063 12.817 3.897 1.00 88.12 622 THR A C 1
ATOM 4810 O O . THR A 1 622 ? -15.056 13.156 3.260 1.00 88.12 622 THR A O 1
ATOM 4813 N N . LEU A 1 623 ? -13.901 11.606 4.443 1.00 85.44 623 LEU A N 1
ATOM 4814 C CA . LEU A 1 623 ? -14.873 10.503 4.426 1.00 85.44 623 LEU A CA 1
ATOM 4815 C C . LEU A 1 623 ? -15.866 10.613 5.584 1.00 85.44 623 LEU A C 1
ATOM 4817 O O . LEU A 1 623 ? -17.053 10.288 5.351 1.00 85.44 623 LEU A O 1
#

Radius of gyration: 34.93 Å; chains: 1; bounding box: 81×119×132 Å

Foldseek 3Di:
DDDDDDDDDDDDDDDDDDDDDDDDDDDPPDPPPPQQDWEKDWPDQEEEAQDKTKIKIFGDLVQDDQQKKKFKAAPPDDLVDGPDMDGQDPSDRIDIDIDHDPFFAKMKIFIDPDNDSHTRYMDIHGYHHDPPDDDDDDDDDDDDDDDDDDDDDDDYDDDDDDDDDDDPQCQDFWEKAWPDQEDEQFDKTKIKIFHGPPDFDQLKKKFKAFPPDQLVHGPDMDGDDPPDGIDMDIDHHRDFGKIKMFIDPDVDSPTRYIYPHIHTYHHDPPPDDDDDDDDDDDDDDDDDDDDDDDDDDDDPDPPQDDFKEKEWPAQEAAALDKTKIKIAHHPPDAQQQKKKFKAAPPDALVPGPDMDGPRRDRIDMDIDGHHDFHKMKMFIGPDPDSDTRYIYHIHGYHYDDLVLLVVPPQVLFQLPLFDDFAAEEAEECLLVQPQEDPLLRLQSLLCVSNVGHYHRNYHFLDALVNSLVCLVVRPLVRLHREYEYDHHPNLVVLVVLCVVPVPDDDPVVNVVVQVVCCVRRVDRADPDGQDPVNRLVSLLVSLVSNSVSSYAYEQEFAAPPPPDRCRQVSSVVSCVVNSHHYQGHLQPPQQPDPVQASDNPYGYSNSSNSSSVSCNSVVSSSD

pLDDT: mean 71.58, std 22.53, range [24.22, 98.81]

Sequence (623 aa):
MLAFKNNKIKFIFGGYFFLTILCFFSFVSAVSAQSSSYTISTDKSTYQKDEIVKVDWEIESSNSSNNDWIGLYKKGSSDKKYESWAYVSKKTASGTLEFVPKSGGEYELRMFIKNSFNKVAETSISVEPTDDSEDDSDETGTNEGDENGGDTNDDNDENNDSDQNNDPENSGEYSVSIGVTEVLVGETFVVDYTTPNNKTSRKDWIGIFELGAGNSKYKAWKYIPDNQTSGSFEFKLNKIGIYEVRLFTNNGFVKVAESDQPLQVDVSDQDQDQDDSDNDGDSDGNSDDTGDDTDGGDNNQDQDNLNYVLTNQTVTAEVGMSVEVKWQAKSGDNLKRDWIGLYKVGASNKDYIAYAYTKDRISGSVSFVIKNSGTYEFRYLKNNGFVSVASSESLVVTPVSMAQCTVYDLDSIINYPPQNGPVIALGDSLTEGVGASGGRDYVSQLSGKIGQEIINAGVSGDTTRDASQRLQSDVLSKNPSVVIVWLGGNDILQRYYEDIFTGAENPSLSNTLRLILLRITGKLPAPQGITEEETFANLIEIIERIQDRGAITIVVGFSGGIFDNDLEEKYKQVADQTNSLYVPNALKDVIGRPTLMSDLVHPNSTGYGIVADRMVPILSCTL

Secondary structure (DSSP, 8-state):
------------------------S------------EEEEES-SEE-TT--EEEEEEE-TTT--TT-EEEEEETT--TT--SEEEE--SS-SEEEEEE--SSSEEEEEEEESTTS--EEEEEEEEEPPP-----------------------------------------PPPEEEES-SEEETT-EEEEEEE--TT---TT-EEEEEETT--TT-EEEEEEPPTT-SEEEEEEE--S-EEEEEEEESTT---EEEE-SSPEEEE--S-SSS----------------------------SSS----EEEES-SEEETT-EEEEEEEPPTTS--TT-EEEEEETT--TT--SEEEE-TT-SEEEEEEE--SSEEEEEEEE-TTSS-EEEEPPPEEEEPPPHHHHTTS-GGGSTTPSPPSS-EEEEESHHHHTTTS-TT-SHHHHHHHHHTS-EEEEE-TT--HHHHHHHHHHHTGGG--SEEEEE--HHHHHHHHHHHHHHSSS-HHHHHHHHHHHHHHHSSPPPSSPPPHHHHHHHHHHHHHHHHTTT-EEEEE----GGG-THHHHHHHHHHHHTT-EEE--TTTTTTT-GGGBSSSSSB-HHHHHHHHHHHHHHHHHH-